Protein AF-A0A9D5UKG9-F1 (afdb_monomer_lite)

Secondary structure (DSSP, 8-state):
-----PPPPSEEEEEEEEEES---HHHHHHHHHHHHHHHHHHHHHTT---SEEEEEEETTEEEEEEEEEESBPPPEEEEEEEEEHHHHEETTEEEEE-HHHHHHHHHTTS-GGG-EEEEETTEEEEEEEEEEPPPBHHHHHHHHHHHHGGG---SSPEEPPGGGTT-SS--EESS-EEEEEEEETTEEP--EETTEE-BSEEE--TTTSTTTTTPEEEP-SGGGHHHHHHHHH-----HHHHHHHHHHHHHHHHHHHT-EEPTT--HHHHHHHHHT-SS-EEEEEE--GGGGGS-HHHHHIIIIIIH--EEEE-TTS-TTTSSS--EEEEEEEEES---S-HHHHHHHHHHHHHHHHHHHHHHHHHHHTS-SGGGGGGGGGSEEETTTEESGGGT-

Structure (mmCIF, N/CA/C/O backbone):
data_AF-A0A9D5UKG9-F1
#
_entry.id   AF-A0A9D5UKG9-F1
#
loop_
_atom_site.group_PDB
_atom_site.id
_atom_site.type_symbol
_atom_site.label_atom_id
_atom_site.label_alt_id
_atom_site.label_comp_id
_atom_site.label_asym_id
_atom_site.label_entity_id
_atom_site.label_seq_id
_atom_site.pdbx_PDB_ins_code
_atom_site.Cartn_x
_atom_site.Cartn_y
_atom_site.Cartn_z
_atom_site.occupancy
_atom_site.B_iso_or_equiv
_atom_site.auth_seq_id
_atom_site.auth_comp_id
_atom_site.auth_asym_id
_atom_site.auth_atom_id
_atom_site.pdbx_PDB_model_num
ATOM 1 N N . MET A 1 1 ? -42.536 1.864 11.008 1.00 36.00 1 MET A N 1
ATOM 2 C CA . MET A 1 1 ? -41.151 2.167 11.427 1.00 36.00 1 MET A CA 1
ATOM 3 C C . MET A 1 1 ? -40.701 1.074 12.385 1.00 36.00 1 MET A C 1
ATOM 5 O O . MET A 1 1 ? -40.864 1.219 13.589 1.00 36.00 1 MET A O 1
ATOM 9 N N . SER A 1 2 ? -40.223 -0.055 11.856 1.00 30.78 2 SER A N 1
ATOM 10 C CA . SER A 1 2 ? -39.598 -1.086 12.691 1.00 30.78 2 SER A CA 1
ATOM 11 C C . SER A 1 2 ? -38.181 -0.638 13.008 1.00 30.78 2 SER A C 1
ATOM 13 O O . SER A 1 2 ? -37.356 -0.525 12.106 1.00 30.78 2 SER A O 1
ATOM 15 N N . LYS A 1 3 ? -37.910 -0.354 14.283 1.00 36.06 3 LYS A N 1
ATOM 16 C CA . LYS A 1 3 ? -36.540 -0.297 14.787 1.00 36.06 3 LYS A CA 1
ATOM 17 C C . LYS A 1 3 ? -35.987 -1.719 14.705 1.00 36.06 3 LYS A C 1
ATOM 19 O O . LYS A 1 3 ? -36.448 -2.594 15.434 1.00 36.06 3 LYS A O 1
ATOM 24 N N . ASN A 1 4 ? -35.057 -1.950 13.782 1.00 35.31 4 ASN A N 1
ATOM 25 C CA . ASN A 1 4 ? -34.235 -3.155 13.756 1.00 35.31 4 ASN A CA 1
ATOM 26 C C . ASN A 1 4 ? -33.348 -3.134 15.008 1.00 35.31 4 ASN A C 1
ATOM 28 O O . ASN A 1 4 ? -32.263 -2.566 14.996 1.00 35.31 4 ASN A O 1
ATOM 32 N N . ASN A 1 5 ? -33.825 -3.729 16.100 1.00 36.41 5 ASN A N 1
ATOM 33 C CA . ASN A 1 5 ? -32.962 -4.154 17.196 1.00 36.41 5 ASN A CA 1
ATOM 34 C C . ASN A 1 5 ? -32.285 -5.457 16.755 1.00 36.41 5 ASN A C 1
ATOM 36 O O . ASN A 1 5 ? -32.709 -6.545 17.137 1.00 36.41 5 ASN A O 1
ATOM 40 N N . GLN A 1 6 ? -31.267 -5.346 15.900 1.00 37.19 6 GLN A N 1
ATOM 41 C CA . GLN A 1 6 ? -30.248 -6.385 15.826 1.00 37.19 6 GLN A CA 1
ATOM 42 C C . GLN A 1 6 ? -29.457 -6.300 17.129 1.00 37.19 6 GLN A C 1
ATOM 44 O O . GLN A 1 6 ? -28.949 -5.236 17.483 1.00 37.19 6 GLN A O 1
ATOM 49 N N . THR A 1 7 ? -29.412 -7.400 17.874 1.00 39.84 7 THR A N 1
ATOM 50 C CA . THR A 1 7 ? -28.452 -7.598 18.960 1.00 39.84 7 THR A CA 1
ATOM 51 C C . THR A 1 7 ? -27.072 -7.208 18.421 1.00 39.84 7 THR A C 1
ATOM 53 O O . THR A 1 7 ? -26.723 -7.707 17.347 1.00 39.84 7 THR A O 1
ATOM 56 N N . PRO A 1 8 ? -26.321 -6.292 19.064 1.00 54.12 8 PRO A N 1
ATOM 57 C CA . PRO A 1 8 ? -25.007 -5.917 18.564 1.00 54.12 8 PRO A CA 1
ATOM 58 C C . PRO A 1 8 ? -24.166 -7.186 18.457 1.00 54.12 8 PRO A C 1
ATOM 60 O O . PRO A 1 8 ? -24.077 -7.959 19.408 1.00 54.12 8 PRO A O 1
ATOM 63 N N . SER A 1 9 ? -23.643 -7.439 17.261 1.00 66.62 9 SER A N 1
ATOM 64 C CA . SER A 1 9 ? -22.707 -8.530 17.035 1.00 66.62 9 SER A CA 1
ATOM 65 C C . SER A 1 9 ? -21.499 -8.323 17.952 1.00 66.62 9 SER A C 1
ATOM 67 O O . SER A 1 9 ? -20.978 -7.210 18.054 1.00 66.62 9 SER A O 1
ATOM 69 N N . ASP A 1 10 ? -21.034 -9.389 18.609 1.00 89.69 10 ASP A N 1
ATOM 70 C CA . ASP A 1 10 ? -19.832 -9.342 19.456 1.00 89.69 10 ASP A CA 1
ATOM 71 C C . ASP A 1 10 ? -18.571 -8.991 18.645 1.00 89.69 10 ASP A C 1
ATOM 73 O O . ASP A 1 10 ? -17.534 -8.656 19.218 1.00 89.69 10 ASP A O 1
ATOM 77 N N . THR A 1 11 ? -18.660 -9.043 17.311 1.00 96.19 11 THR A N 1
ATOM 78 C CA . THR A 1 11 ? -17.603 -8.664 16.371 1.00 96.19 11 THR A CA 1
ATOM 79 C C . THR A 1 11 ? -18.111 -7.746 15.256 1.00 96.19 11 THR A C 1
ATOM 81 O O . THR A 1 11 ? -19.237 -7.935 14.799 1.00 96.19 11 THR A O 1
ATOM 84 N N . ALA A 1 12 ? -17.262 -6.855 14.749 1.00 97.44 12 ALA A N 1
ATOM 85 C CA . ALA A 1 12 ? -17.522 -5.972 13.609 1.00 97.44 12 ALA A CA 1
ATOM 86 C C . ALA A 1 12 ? -16.336 -5.963 12.630 1.00 97.44 12 ALA A C 1
ATOM 88 O O . ALA A 1 12 ? -15.202 -6.253 13.022 1.00 97.44 12 ALA A O 1
ATOM 89 N N . ASP A 1 13 ? -16.580 -5.611 11.371 1.00 98.25 13 ASP A N 1
ATOM 90 C CA . ASP A 1 13 ? -15.521 -5.340 10.399 1.00 98.25 13 ASP A CA 1
ATOM 91 C C . ASP A 1 13 ? -15.132 -3.860 10.459 1.00 98.25 13 ASP A C 1
ATOM 93 O O . ASP A 1 13 ? -15.986 -2.976 10.432 1.00 98.25 13 ASP A O 1
ATOM 97 N N . ILE A 1 14 ? -13.836 -3.568 10.550 1.00 98.50 14 ILE A N 1
ATOM 98 C CA . ILE A 1 14 ? -13.325 -2.198 10.668 1.00 98.50 14 ILE A CA 1
ATOM 99 C C . ILE A 1 14 ? -12.593 -1.833 9.399 1.00 98.50 14 ILE A C 1
ATOM 101 O O . ILE A 1 14 ? -11.709 -2.571 8.983 1.00 98.50 14 ILE A O 1
ATOM 105 N N . LEU A 1 15 ? -12.901 -0.677 8.831 1.00 98.81 15 LEU A N 1
ATOM 106 C CA . LEU A 1 15 ? -12.156 -0.106 7.718 1.00 98.81 15 LEU A CA 1
ATOM 107 C C . LEU A 1 15 ? -11.527 1.200 8.175 1.00 98.81 15 LEU A C 1
ATOM 109 O O . LEU A 1 15 ? -12.245 2.079 8.640 1.00 98.81 15 LEU A O 1
ATOM 113 N N . ILE A 1 16 ? -10.216 1.336 7.995 1.00 98.69 16 ILE A N 1
ATOM 114 C CA . ILE A 1 16 ? -9.487 2.594 8.161 1.00 98.69 16 ILE A CA 1
ATOM 115 C C . ILE A 1 16 ? -8.741 2.878 6.862 1.00 98.69 16 ILE A C 1
ATOM 117 O O . ILE A 1 16 ? -7.973 2.035 6.413 1.00 98.69 16 ILE A O 1
ATOM 121 N N . GLU A 1 17 ? -8.918 4.061 6.283 1.00 98.56 17 GLU A N 1
ATOM 122 C CA . GLU A 1 17 ? -8.144 4.551 5.142 1.00 98.56 17 GLU A CA 1
ATOM 123 C C . GLU A 1 17 ? -7.605 5.956 5.428 1.00 98.56 17 GLU A C 1
ATOM 125 O O . GLU A 1 17 ? -8.322 6.853 5.882 1.00 98.56 17 GLU A O 1
ATOM 130 N N . ILE A 1 18 ? -6.328 6.138 5.100 1.00 97.62 18 ILE A N 1
ATOM 131 C CA . ILE A 1 18 ? -5.623 7.414 5.088 1.00 97.62 18 ILE A CA 1
ATOM 132 C C . ILE A 1 18 ? -5.340 7.750 3.629 1.00 97.62 18 ILE A C 1
ATOM 134 O O . ILE A 1 18 ? -4.447 7.174 3.002 1.00 97.62 18 ILE A O 1
ATOM 138 N N . GLY A 1 19 ? -6.113 8.682 3.087 1.00 95.88 19 GLY A N 1
ATOM 139 C CA . GLY A 1 19 ? -5.913 9.198 1.745 1.00 95.88 19 GLY A CA 1
ATOM 140 C C . GLY A 1 19 ? -4.941 10.358 1.718 1.00 95.88 19 GLY A C 1
ATOM 141 O O . GLY A 1 19 ? -5.054 11.281 2.523 1.00 95.88 19 GLY A O 1
ATOM 142 N N . CYS A 1 20 ? -3.996 10.351 0.789 1.00 93.38 20 CYS A N 1
ATOM 143 C CA . CYS A 1 20 ? -2.935 11.347 0.725 1.00 93.38 20 CYS A CA 1
ATOM 144 C C . CYS A 1 20 ? -2.478 11.629 -0.712 1.00 93.38 20 CYS A C 1
ATOM 146 O O . CYS A 1 20 ? -2.950 11.033 -1.679 1.00 93.38 20 CYS A O 1
ATOM 148 N N . GLU A 1 21 ? -1.582 12.600 -0.858 1.00 91.31 21 GLU A N 1
ATOM 149 C CA . GLU A 1 21 ? -0.823 12.779 -2.097 1.00 91.31 21 GLU A CA 1
ATOM 150 C C . GLU A 1 21 ? 0.185 11.643 -2.319 1.00 91.31 21 GLU A C 1
ATOM 152 O O . GLU A 1 21 ? 0.520 10.915 -1.390 1.00 91.31 21 GLU A O 1
ATOM 157 N N . GLU A 1 22 ? 0.704 11.549 -3.547 1.00 89.56 22 GLU A N 1
ATOM 158 C CA . GLU A 1 22 ? 1.583 10.474 -4.033 1.00 89.56 22 GLU A CA 1
ATOM 159 C C . GLU A 1 22 ? 2.715 10.104 -3.048 1.00 89.56 22 GLU A C 1
ATOM 161 O O . GLU A 1 22 ? 3.701 10.836 -2.866 1.00 89.56 22 GLU A O 1
ATOM 166 N N . LEU A 1 23 ? 2.574 8.940 -2.422 1.00 91.81 23 LEU A N 1
ATOM 167 C CA . LEU A 1 23 ? 3.537 8.284 -1.556 1.00 91.81 23 LEU A CA 1
ATOM 168 C C . LEU A 1 23 ? 4.756 7.827 -2.371 1.00 91.81 23 LEU A C 1
ATOM 170 O O . LEU A 1 23 ? 4.622 7.410 -3.524 1.00 91.81 23 LEU A O 1
ATOM 174 N N . PRO A 1 24 ? 5.968 7.887 -1.798 1.00 89.12 24 PRO A N 1
ATOM 175 C CA . PRO A 1 24 ? 7.146 7.317 -2.440 1.00 89.12 24 PRO A CA 1
ATOM 176 C C . PRO A 1 24 ? 7.003 5.797 -2.607 1.00 89.12 24 PRO A C 1
ATOM 178 O O . PRO A 1 24 ? 6.766 5.086 -1.633 1.00 89.12 24 PRO A O 1
ATOM 181 N N . ALA A 1 25 ? 7.216 5.288 -3.824 1.00 89.00 25 ALA A N 1
ATOM 182 C CA . ALA A 1 25 ? 7.087 3.859 -4.133 1.00 89.00 25 ALA A CA 1
ATOM 183 C C . ALA A 1 25 ? 7.949 2.964 -3.229 1.00 89.00 25 ALA A C 1
ATOM 185 O O . ALA A 1 25 ? 7.473 1.958 -2.714 1.00 89.00 25 ALA A O 1
ATOM 186 N N . ALA A 1 26 ? 9.193 3.388 -2.979 1.00 86.00 26 ALA A N 1
ATOM 187 C CA . ALA A 1 26 ? 10.151 2.672 -2.136 1.00 86.00 26 ALA A CA 1
ATOM 188 C C . ALA A 1 26 ? 9.707 2.536 -0.669 1.00 86.00 26 ALA A C 1
ATOM 190 O O . ALA A 1 26 ? 10.221 1.690 0.053 1.00 86.00 26 ALA A O 1
ATOM 191 N N . GLU A 1 27 ? 8.780 3.379 -0.218 1.00 88.12 27 GLU A N 1
ATOM 192 C CA . GLU A 1 27 ? 8.331 3.433 1.173 1.00 88.12 27 GLU A CA 1
ATOM 193 C C . GLU A 1 27 ? 6.952 2.789 1.364 1.00 88.12 27 GLU A C 1
ATOM 195 O O . GLU A 1 27 ? 6.595 2.429 2.482 1.00 88.12 27 GLU A O 1
ATOM 200 N N . LEU A 1 28 ? 6.178 2.608 0.286 1.00 93.50 28 LEU A N 1
ATOM 201 C CA . LEU A 1 28 ? 4.772 2.201 0.349 1.00 93.50 28 LEU A CA 1
ATOM 202 C C . LEU A 1 28 ? 4.565 0.863 1.075 1.00 93.50 28 LEU A C 1
ATOM 204 O O . LEU A 1 28 ? 3.678 0.762 1.921 1.00 93.50 28 LEU A O 1
ATOM 208 N N . TYR A 1 29 ? 5.386 -0.142 0.755 1.00 93.69 29 TYR A N 1
ATOM 209 C CA . TYR A 1 29 ? 5.316 -1.475 1.364 1.00 93.69 29 TYR A CA 1
ATOM 210 C C . TYR A 1 29 ? 5.624 -1.429 2.859 1.00 93.69 29 TYR A C 1
ATOM 212 O O . TYR A 1 29 ? 4.845 -1.928 3.666 1.00 93.69 29 TYR A O 1
ATOM 220 N N . GLN A 1 30 ? 6.712 -0.750 3.226 1.00 93.88 30 GLN A N 1
ATOM 221 C CA . GLN A 1 30 ? 7.091 -0.581 4.624 1.00 93.88 30 GLN A CA 1
ATOM 222 C C . GLN A 1 30 ? 5.989 0.142 5.409 1.00 93.88 30 GLN A C 1
ATOM 224 O O . GLN A 1 30 ? 5.614 -0.300 6.488 1.00 93.88 30 GLN A O 1
ATOM 229 N N . LEU A 1 31 ? 5.409 1.206 4.844 1.00 94.56 31 LEU A N 1
ATOM 230 C CA . LEU A 1 31 ? 4.354 1.980 5.498 1.00 94.56 31 LEU A CA 1
ATOM 231 C C . LEU A 1 31 ? 3.088 1.161 5.769 1.00 94.56 31 LEU A C 1
ATOM 233 O O . LEU A 1 31 ? 2.518 1.278 6.855 1.00 94.56 31 LEU A O 1
ATOM 237 N N . ILE A 1 32 ? 2.623 0.356 4.806 1.00 96.81 32 ILE A N 1
ATOM 238 C CA . ILE A 1 32 ? 1.421 -0.461 5.018 1.00 96.81 32 ILE A CA 1
ATOM 239 C C . ILE A 1 32 ? 1.684 -1.630 5.975 1.00 96.81 32 ILE A C 1
ATOM 241 O O . ILE A 1 32 ? 0.808 -1.967 6.774 1.00 96.81 32 ILE A O 1
ATOM 245 N N . ASP A 1 33 ? 2.884 -2.211 5.938 1.00 96.50 33 ASP A N 1
ATOM 246 C CA . ASP A 1 33 ? 3.283 -3.290 6.841 1.00 96.50 33 ASP A CA 1
ATOM 247 C C . ASP A 1 33 ? 3.446 -2.792 8.279 1.00 96.50 33 ASP A C 1
ATOM 249 O O . ASP A 1 33 ? 2.927 -3.424 9.203 1.00 96.50 33 ASP A O 1
ATOM 253 N N . ASP A 1 34 ? 4.068 -1.629 8.475 1.00 96.19 34 ASP A N 1
ATOM 254 C CA . ASP A 1 34 ? 4.180 -0.978 9.783 1.00 96.19 34 ASP A CA 1
ATOM 255 C C . ASP A 1 34 ? 2.807 -0.587 10.326 1.00 96.19 34 ASP A C 1
ATOM 257 O O . ASP A 1 34 ? 2.522 -0.794 11.508 1.00 96.19 34 ASP A O 1
ATOM 261 N N . PHE A 1 35 ? 1.925 -0.062 9.468 1.00 97.31 35 PHE A N 1
ATOM 262 C CA . PHE A 1 35 ? 0.575 0.301 9.881 1.00 97.31 35 PHE A CA 1
ATOM 263 C C . PHE A 1 35 ? -0.214 -0.921 10.358 1.00 97.31 35 PHE A C 1
ATOM 265 O O . PHE A 1 35 ? -0.800 -0.885 11.443 1.00 97.31 35 PHE A O 1
ATOM 272 N N . ALA A 1 36 ? -0.188 -2.012 9.590 1.00 98.25 36 ALA A N 1
ATOM 273 C CA . ALA A 1 36 ? -0.853 -3.255 9.960 1.00 98.25 36 ALA A CA 1
ATOM 274 C C . ALA A 1 36 ? -0.277 -3.850 11.252 1.00 98.25 36 ALA A C 1
ATOM 276 O O . ALA A 1 36 ? -1.035 -4.137 12.176 1.00 98.25 36 ALA A O 1
ATOM 277 N N . SER A 1 37 ? 1.052 -3.962 11.342 1.00 98.00 37 SER A N 1
ATOM 278 C CA . SER A 1 37 ? 1.743 -4.573 12.486 1.00 98.00 37 SER A CA 1
ATOM 279 C C . SER A 1 37 ? 1.517 -3.791 13.778 1.00 98.00 37 SER A C 1
ATOM 281 O O . SER A 1 37 ? 1.328 -4.367 14.848 1.00 98.00 37 SER A O 1
ATOM 283 N N . GLN A 1 38 ? 1.511 -2.459 13.703 1.00 97.69 38 GLN A N 1
ATOM 284 C CA . GLN A 1 38 ? 1.298 -1.630 14.881 1.00 97.69 38 GLN A CA 1
ATOM 285 C C . GLN A 1 38 ? -0.171 -1.643 15.336 1.00 97.69 38 GLN A C 1
ATOM 287 O O . GLN A 1 38 ? -0.422 -1.629 16.543 1.00 97.69 38 GLN A O 1
ATOM 292 N N . ILE A 1 39 ? -1.133 -1.697 14.404 1.00 98.00 39 ILE A N 1
ATOM 293 C CA . ILE A 1 39 ? -2.553 -1.886 14.739 1.00 98.00 39 ILE A CA 1
ATOM 294 C C . ILE A 1 39 ? -2.770 -3.252 15.385 1.00 98.00 39 ILE A C 1
ATOM 296 O O . ILE A 1 39 ? -3.410 -3.327 16.429 1.00 98.00 39 ILE A O 1
ATOM 300 N N . GLU A 1 40 ? -2.205 -4.310 14.808 1.00 98.38 40 GLU A N 1
ATOM 301 C CA . GLU A 1 40 ? -2.239 -5.660 15.371 1.00 98.38 40 GLU A CA 1
ATOM 302 C C . GLU A 1 40 ? -1.716 -5.676 16.811 1.00 98.38 40 GLU A C 1
ATOM 304 O O . GLU A 1 40 ? -2.439 -6.078 17.724 1.00 98.38 40 GLU A O 1
ATOM 309 N N . ALA A 1 41 ? -0.523 -5.123 17.045 1.00 98.12 41 ALA A N 1
ATOM 310 C CA . ALA A 1 41 ? 0.076 -5.055 18.375 1.00 98.12 41 ALA A CA 1
ATOM 311 C C . ALA A 1 41 ? -0.789 -4.282 19.392 1.00 98.12 41 ALA A C 1
ATOM 313 O O . ALA A 1 41 ? -0.904 -4.685 20.554 1.00 98.12 41 ALA A O 1
ATOM 314 N N . ASP A 1 42 ? -1.418 -3.175 18.981 1.00 97.44 42 ASP A N 1
ATOM 315 C CA . ASP A 1 42 ? -2.298 -2.393 19.854 1.00 97.44 42 ASP A CA 1
ATOM 316 C C . ASP A 1 42 ? -3.609 -3.140 20.170 1.00 97.44 42 ASP A C 1
ATOM 318 O O . ASP A 1 42 ? -4.069 -3.112 21.319 1.00 97.44 42 ASP A O 1
ATOM 322 N N . LEU A 1 43 ? -4.183 -3.861 19.199 1.00 97.38 43 LEU A N 1
ATOM 323 C CA . LEU A 1 43 ? -5.362 -4.713 19.397 1.00 97.38 43 LEU A CA 1
ATOM 324 C C . LEU A 1 43 ? -5.060 -5.897 20.330 1.00 97.38 43 LEU A C 1
ATOM 326 O O . LEU A 1 43 ? -5.833 -6.165 21.257 1.00 97.38 43 LEU A O 1
ATOM 330 N N . GLU A 1 44 ? -3.912 -6.554 20.159 1.00 96.75 44 GLU A N 1
ATOM 331 C CA . GLU A 1 44 ? -3.446 -7.634 21.036 1.00 96.75 44 GLU A CA 1
ATOM 332 C C . GLU A 1 44 ? -3.197 -7.143 22.464 1.00 96.75 44 GLU A C 1
ATOM 334 O O . GLU A 1 44 ? -3.643 -7.761 23.437 1.00 96.75 44 GLU A O 1
ATOM 339 N N . LYS A 1 45 ? -2.551 -5.982 22.618 1.00 95.38 45 LYS A N 1
ATOM 340 C CA . LYS A 1 45 ? -2.348 -5.334 23.921 1.00 95.38 45 LYS A CA 1
ATOM 341 C C . LYS A 1 45 ? -3.677 -4.982 24.590 1.00 95.38 45 LYS A C 1
ATOM 343 O O . LYS A 1 45 ? -3.816 -5.096 25.814 1.00 95.38 45 LYS A O 1
ATOM 348 N N . ALA A 1 46 ? -4.672 -4.590 23.797 1.00 93.88 46 ALA A N 1
ATOM 349 C CA . ALA A 1 46 ? -6.039 -4.391 24.259 1.00 93.88 46 ALA A CA 1
ATOM 350 C C . ALA A 1 46 ? -6.774 -5.713 24.563 1.00 93.88 46 ALA A C 1
ATOM 352 O O . ALA A 1 46 ? -7.850 -5.669 25.158 1.00 93.88 46 ALA A O 1
ATOM 353 N N . GLN A 1 47 ? -6.186 -6.875 24.264 1.00 94.31 47 GLN A N 1
ATOM 354 C CA . GLN A 1 47 ? -6.795 -8.204 24.395 1.00 94.31 47 GLN A CA 1
ATOM 355 C C . GLN A 1 47 ? -8.107 -8.326 23.605 1.00 94.31 47 GLN A C 1
ATOM 357 O O . GLN A 1 47 ? -9.075 -8.931 24.075 1.00 94.31 47 GLN A O 1
ATOM 362 N N . LEU A 1 48 ? -8.149 -7.714 22.423 1.00 95.62 48 LEU A N 1
ATOM 363 C CA . LEU A 1 48 ? -9.238 -7.872 21.468 1.00 95.62 48 LEU A CA 1
ATOM 364 C C . LEU A 1 48 ? -8.877 -8.967 20.467 1.00 95.62 48 LEU A C 1
ATOM 366 O O . LEU A 1 48 ? -7.740 -9.058 20.017 1.00 95.62 48 LEU A O 1
ATOM 370 N N . THR A 1 49 ? -9.855 -9.800 20.123 1.00 96.50 49 THR A N 1
ATOM 371 C CA . THR A 1 49 ? -9.686 -10.848 19.111 1.00 96.50 49 THR A CA 1
ATOM 372 C C . THR A 1 49 ? -10.194 -10.362 17.757 1.00 96.50 49 THR A C 1
ATOM 374 O O . THR A 1 49 ? -11.166 -9.613 17.692 1.00 96.50 49 THR A O 1
ATOM 377 N N . PHE A 1 50 ? -9.539 -10.774 16.675 1.00 97.69 50 PHE A N 1
ATOM 378 C CA . PHE A 1 50 ? -9.944 -10.501 15.295 1.00 97.69 50 PHE A CA 1
ATOM 379 C C . PHE A 1 50 ? -9.566 -11.693 14.409 1.00 97.69 50 PHE A C 1
ATOM 381 O O . PHE A 1 50 ? -8.812 -12.571 14.830 1.00 97.69 50 PHE A O 1
ATOM 388 N N . LYS A 1 51 ? -10.124 -11.767 13.197 1.00 97.88 51 LYS A N 1
ATOM 389 C CA . LYS A 1 51 ? -9.864 -12.875 12.266 1.00 97.88 51 LYS A CA 1
ATOM 390 C C . LYS A 1 51 ? -8.612 -12.643 11.425 1.00 97.88 51 LYS A C 1
ATOM 392 O O . LYS A 1 51 ? -7.792 -13.542 11.297 1.00 97.88 51 LYS A O 1
ATOM 397 N N . GLU A 1 52 ? -8.526 -11.481 10.789 1.00 97.19 52 GLU A N 1
ATOM 398 C CA . GLU A 1 52 ? -7.447 -11.119 9.867 1.00 97.19 52 GLU A CA 1
ATOM 399 C C . GLU A 1 52 ? -7.416 -9.602 9.659 1.00 97.19 52 GLU A C 1
ATOM 401 O O . GLU A 1 52 ? -8.418 -8.918 9.889 1.00 97.19 52 GLU A O 1
ATOM 406 N N . ILE A 1 53 ? -6.272 -9.096 9.196 1.00 98.44 53 ILE A N 1
ATOM 407 C CA . ILE A 1 53 ? -6.092 -7.710 8.763 1.00 98.44 53 ILE A CA 1
ATOM 408 C C . ILE A 1 53 ? -5.723 -7.733 7.281 1.00 98.44 53 ILE A C 1
ATOM 410 O O . ILE A 1 53 ? -4.638 -8.174 6.902 1.00 98.44 53 ILE A O 1
ATOM 414 N N . ASN A 1 54 ? -6.633 -7.264 6.431 1.00 98.38 54 ASN A N 1
ATOM 415 C CA . ASN A 1 54 ? -6.366 -7.094 5.010 1.00 98.38 54 ASN A CA 1
ATOM 416 C C . ASN A 1 54 ? -5.689 -5.739 4.781 1.00 98.38 54 ASN A C 1
ATOM 418 O O . ASN A 1 54 ? -6.169 -4.708 5.256 1.00 98.38 54 ASN A O 1
ATOM 422 N N . LYS A 1 55 ? -4.573 -5.762 4.051 1.00 98.19 55 LYS A N 1
ATOM 423 C CA . LYS A 1 55 ? -3.739 -4.598 3.751 1.00 98.19 55 LYS A CA 1
ATOM 424 C C . LYS A 1 55 ? -4.030 -4.097 2.347 1.00 98.19 55 LYS A C 1
ATOM 426 O O . LYS A 1 55 ? -3.974 -4.866 1.392 1.00 98.19 55 LYS A O 1
ATOM 431 N N . PHE A 1 56 ? -4.252 -2.800 2.222 1.00 98.38 56 PHE A N 1
ATOM 432 C CA . PHE A 1 56 ? -4.424 -2.131 0.945 1.00 98.38 56 PHE A CA 1
ATOM 433 C C . PHE A 1 56 ? -3.529 -0.902 0.915 1.00 98.38 56 PHE A C 1
ATOM 435 O O . PHE A 1 56 ? -3.500 -0.113 1.857 1.00 98.38 56 PHE A O 1
ATOM 442 N N . ALA A 1 57 ? -2.792 -0.716 -0.168 1.00 97.50 57 ALA A N 1
ATOM 443 C CA . ALA A 1 57 ? -1.958 0.463 -0.325 1.00 97.50 57 ALA A CA 1
ATOM 444 C C . ALA A 1 57 ? -1.907 0.834 -1.789 1.00 97.50 57 ALA A C 1
ATOM 446 O O . ALA A 1 57 ? -1.818 -0.036 -2.635 1.00 97.50 57 ALA A O 1
ATOM 447 N N . THR A 1 58 ? -1.921 2.112 -2.109 1.00 96.88 58 THR A N 1
ATOM 448 C CA . THR A 1 58 ? -1.712 2.607 -3.473 1.00 96.88 58 THR A CA 1
ATOM 449 C C . THR A 1 58 ? -0.863 3.872 -3.388 1.00 96.88 58 THR A C 1
ATOM 451 O O . THR A 1 58 ? -0.687 4.372 -2.273 1.00 96.88 58 THR A O 1
ATOM 454 N N . PRO A 1 59 ? -0.397 4.463 -4.505 1.00 95.31 59 PRO A N 1
ATOM 455 C CA . PRO A 1 59 ? 0.313 5.736 -4.440 1.00 95.31 59 PRO A CA 1
ATOM 456 C C . PRO A 1 59 ? -0.394 6.804 -3.596 1.00 95.31 59 PRO A C 1
ATOM 458 O O . PRO A 1 59 ? 0.265 7.651 -3.018 1.00 95.31 59 PRO A O 1
ATOM 461 N N . ARG A 1 60 ? -1.726 6.778 -3.476 1.00 94.81 60 ARG A N 1
ATOM 462 C CA . ARG A 1 60 ? -2.492 7.825 -2.781 1.00 94.81 60 ARG A CA 1
ATOM 463 C C . ARG A 1 60 ? -3.229 7.361 -1.530 1.00 94.81 60 ARG A C 1
ATOM 465 O O . ARG A 1 60 ? -4.042 8.119 -1.002 1.00 94.81 60 ARG A O 1
ATOM 472 N N . ARG A 1 61 ? -3.011 6.130 -1.053 1.00 95.69 61 ARG A N 1
ATOM 473 C CA . ARG A 1 61 ? -3.720 5.638 0.141 1.00 95.69 61 ARG A CA 1
ATOM 474 C C . ARG A 1 61 ? -2.984 4.531 0.878 1.00 95.69 61 ARG A C 1
ATOM 476 O O . ARG A 1 61 ? -2.347 3.690 0.249 1.00 95.69 61 ARG A O 1
ATOM 483 N N . LEU A 1 62 ? -3.183 4.494 2.189 1.00 97.94 62 LEU A N 1
ATOM 484 C CA . LEU A 1 62 ? -2.940 3.335 3.045 1.00 97.94 62 LEU A CA 1
ATOM 485 C C . LEU A 1 62 ? -4.269 2.962 3.693 1.00 97.94 62 LEU A C 1
ATOM 487 O O . LEU A 1 62 ? -4.929 3.838 4.251 1.00 97.94 62 LEU A O 1
ATOM 491 N N . ALA A 1 63 ? -4.672 1.698 3.627 1.00 98.56 63 ALA A N 1
ATOM 492 C CA . ALA A 1 63 ? -5.915 1.250 4.228 1.00 98.56 63 ALA A CA 1
ATOM 493 C C . ALA A 1 63 ? -5.818 -0.160 4.808 1.00 98.56 63 ALA A C 1
ATOM 495 O O . ALA A 1 63 ? -5.148 -1.038 4.265 1.00 98.56 63 ALA A O 1
ATOM 496 N N . LEU A 1 64 ? -6.528 -0.371 5.910 1.00 98.75 64 LEU A N 1
ATOM 497 C CA . LEU A 1 64 ? -6.655 -1.653 6.584 1.00 98.75 64 LEU A CA 1
ATOM 498 C C . LEU A 1 64 ? -8.130 -2.011 6.707 1.00 98.75 64 LEU A C 1
ATOM 500 O O . LEU A 1 64 ? -8.939 -1.170 7.102 1.00 98.75 64 LEU A O 1
ATOM 504 N N . VAL A 1 65 ? -8.456 -3.273 6.428 1.00 98.69 65 VAL A N 1
ATOM 505 C CA . VAL A 1 65 ? -9.734 -3.869 6.823 1.00 98.69 65 VAL A CA 1
ATOM 506 C C . VAL A 1 65 ? -9.471 -4.946 7.867 1.00 98.69 65 VAL A C 1
ATOM 508 O O . VAL A 1 65 ? -8.896 -5.986 7.555 1.00 98.69 65 VAL A O 1
ATOM 511 N N . VAL A 1 66 ? -9.885 -4.702 9.108 1.00 98.50 66 VAL A N 1
ATOM 512 C CA . VAL A 1 66 ? -9.803 -5.675 10.204 1.00 98.50 66 VAL A CA 1
ATOM 513 C C . VAL A 1 66 ? -11.107 -6.456 10.245 1.00 98.50 66 VAL A C 1
ATOM 515 O O . VAL A 1 66 ? -12.167 -5.888 10.504 1.00 98.50 66 VAL A O 1
ATOM 518 N N . ARG A 1 67 ? -11.046 -7.761 9.988 1.00 98.06 67 ARG A N 1
ATOM 519 C CA . ARG A 1 67 ? -12.234 -8.616 9.909 1.00 98.06 67 ARG A CA 1
ATOM 520 C C . ARG A 1 67 ? -12.592 -9.215 11.259 1.00 98.06 67 ARG A C 1
ATOM 522 O O . ARG A 1 67 ? -11.729 -9.767 11.945 1.00 98.06 67 ARG A O 1
ATOM 529 N N . LYS A 1 68 ? -13.886 -9.208 11.581 1.00 97.44 68 LYS A N 1
ATOM 530 C CA . LYS A 1 68 ? -14.475 -9.795 12.792 1.00 97.44 68 LYS A CA 1
ATOM 531 C C . LYS A 1 68 ? -13.747 -9.371 14.071 1.00 97.44 68 LYS A C 1
ATOM 533 O O . LYS A 1 68 ? -13.451 -10.211 14.918 1.00 97.44 68 LYS A O 1
ATOM 538 N N . LEU A 1 69 ? -13.451 -8.080 14.205 1.00 98.00 69 LEU A N 1
ATOM 539 C CA . LEU A 1 69 ? -12.867 -7.518 15.415 1.00 98.00 69 LEU A CA 1
ATOM 540 C C . LEU A 1 69 ? -13.896 -7.511 16.542 1.00 98.00 69 LEU A C 1
ATOM 542 O O . LEU A 1 69 ? -14.979 -6.952 16.390 1.00 98.00 69 LEU A O 1
ATOM 546 N N . GLN A 1 70 ? -13.535 -8.067 17.692 1.00 96.81 70 GLN A N 1
ATOM 547 C CA . GLN A 1 70 ? -14.325 -7.996 18.914 1.00 96.81 70 GLN A CA 1
ATOM 548 C C . GLN A 1 70 ? -14.664 -6.539 19.277 1.00 96.81 70 GLN A C 1
ATOM 550 O O . GLN A 1 70 ? -13.771 -5.704 19.405 1.00 96.81 70 GLN A O 1
ATOM 555 N N . THR A 1 71 ? -15.947 -6.226 19.472 1.00 95.25 71 THR A N 1
ATOM 556 C CA . THR A 1 71 ? -16.430 -4.834 19.588 1.00 95.25 71 THR A CA 1
ATOM 557 C C . THR A 1 71 ? -16.181 -4.195 20.952 1.00 95.25 71 THR A C 1
ATOM 559 O O . THR A 1 71 ? -16.199 -2.972 21.079 1.00 95.25 71 THR A O 1
ATOM 562 N N . SER A 1 72 ? -15.923 -4.985 21.993 1.00 93.69 72 SER A N 1
ATOM 563 C CA . SER A 1 72 ? -15.615 -4.474 23.333 1.00 93.69 72 SER A CA 1
ATOM 564 C C . SER A 1 72 ? -14.607 -5.354 24.045 1.00 93.69 72 SER A C 1
ATOM 566 O O . SER A 1 72 ? -14.615 -6.575 23.891 1.00 93.69 72 SER A O 1
ATOM 568 N N . GLN A 1 73 ? -13.755 -4.751 24.867 1.00 92.31 73 GLN A N 1
ATOM 569 C CA . GLN A 1 73 ? -12.917 -5.513 25.786 1.00 92.31 73 GLN A CA 1
ATOM 570 C C . GLN A 1 73 ? -13.784 -6.248 26.810 1.00 92.31 73 GLN A C 1
ATOM 572 O O . GLN A 1 73 ? -14.872 -5.798 27.163 1.00 92.31 73 GLN A O 1
ATOM 577 N N . LYS A 1 74 ? -13.274 -7.369 27.320 1.00 87.75 74 LYS A N 1
ATOM 578 C CA . LYS A 1 74 ? -13.876 -8.022 28.484 1.00 87.75 74 LYS A CA 1
ATOM 579 C C . LYS A 1 74 ? -13.606 -7.191 29.732 1.00 87.75 74 LYS A C 1
ATOM 581 O O . LYS A 1 74 ? -12.506 -6.652 29.882 1.00 87.75 74 LYS A O 1
ATOM 586 N N . ASP A 1 75 ? -14.576 -7.166 30.634 1.00 89.06 75 ASP A N 1
ATOM 587 C CA . ASP A 1 75 ? -14.384 -6.622 31.972 1.00 89.06 75 ASP A CA 1
ATOM 588 C C . ASP A 1 75 ? -13.254 -7.370 32.681 1.00 89.06 75 ASP A C 1
ATOM 590 O O . ASP A 1 75 ? -13.065 -8.580 32.505 1.00 89.06 75 ASP A O 1
ATOM 594 N N . ARG A 1 76 ? -12.475 -6.640 33.476 1.00 85.00 76 ARG A N 1
ATOM 595 C CA . ARG A 1 76 ? -11.360 -7.208 34.236 1.00 85.00 76 ARG A CA 1
ATOM 596 C C . ARG A 1 76 ? -11.570 -6.953 35.713 1.00 85.00 76 ARG A C 1
ATOM 598 O O . ARG A 1 76 ? -11.801 -5.821 36.122 1.00 85.00 76 ARG A O 1
ATOM 605 N N . GLU A 1 77 ? -11.439 -7.996 36.519 1.00 85.69 77 GLU A N 1
ATOM 606 C CA . GLU A 1 77 ? -11.321 -7.835 37.964 1.00 85.69 77 GLU A CA 1
ATOM 607 C C . GLU A 1 77 ? -9.871 -7.515 38.316 1.00 85.69 77 GLU A C 1
ATOM 609 O O . GLU A 1 77 ? -8.950 -8.234 37.921 1.00 85.69 77 GLU A O 1
ATOM 614 N N . ILE A 1 78 ? -9.668 -6.436 39.067 1.00 87.25 78 ILE A N 1
ATOM 615 C CA . ILE A 1 78 ? -8.382 -6.121 39.679 1.00 87.25 78 ILE A CA 1
ATOM 616 C C . ILE A 1 78 ? -8.523 -6.072 41.197 1.00 87.25 78 ILE A C 1
ATOM 618 O O . ILE A 1 78 ? -9.505 -5.557 41.734 1.00 87.25 78 ILE A O 1
ATOM 622 N N . ASP A 1 79 ? -7.507 -6.566 41.894 1.00 88.44 79 ASP A N 1
ATOM 623 C CA . ASP A 1 79 ? -7.383 -6.386 43.335 1.00 88.44 79 ASP A CA 1
ATOM 624 C C . ASP A 1 79 ? -6.727 -5.034 43.608 1.00 88.44 79 ASP A C 1
ATOM 626 O O . ASP A 1 79 ? -5.523 -4.835 43.414 1.00 88.44 79 ASP A O 1
ATOM 630 N N . ARG A 1 80 ? -7.528 -4.066 44.051 1.00 89.75 80 ARG A N 1
ATOM 631 C CA . ARG A 1 80 ? -7.018 -2.763 44.459 1.00 89.75 80 ARG A CA 1
ATOM 632 C C . ARG A 1 80 ? -6.646 -2.830 45.932 1.00 89.75 80 ARG A C 1
ATOM 634 O O . ARG A 1 80 ? -7.484 -3.108 46.785 1.00 89.75 80 ARG A O 1
ATOM 641 N N . ARG A 1 81 ? -5.384 -2.538 46.239 1.00 90.75 81 ARG A N 1
ATOM 642 C CA . ARG A 1 81 ? -4.883 -2.491 47.614 1.00 90.75 81 ARG A CA 1
ATOM 643 C C . ARG A 1 81 ? -5.197 -1.144 48.265 1.00 90.75 81 ARG A C 1
ATOM 645 O O . ARG A 1 81 ? -4.913 -0.089 47.701 1.00 90.75 81 ARG A O 1
ATOM 652 N N . GLY A 1 82 ? -5.761 -1.211 49.461 1.00 88.25 82 GLY A N 1
ATOM 653 C CA . GLY A 1 82 ? -6.132 -0.085 50.304 1.00 88.25 82 GLY A CA 1
ATOM 654 C C . GLY A 1 82 ? -5.152 0.160 51.458 1.00 88.25 82 GLY A C 1
ATOM 655 O O . GLY A 1 82 ? -4.008 -0.306 51.421 1.00 88.25 82 GLY A O 1
ATOM 656 N N . PRO A 1 83 ? -5.574 0.917 52.489 1.00 88.69 83 PRO A N 1
ATOM 657 C CA . PRO A 1 83 ? -4.754 1.204 53.666 1.00 88.69 83 PRO A CA 1
ATOM 658 C C . PRO A 1 83 ? -4.443 -0.063 54.481 1.00 88.69 83 PRO A C 1
ATOM 660 O O . PRO A 1 83 ? -5.086 -1.103 54.324 1.00 88.69 83 PRO A O 1
ATOM 663 N N . SER A 1 84 ? -3.440 0.012 55.364 1.00 90.00 84 SER A N 1
ATOM 664 C CA . SER A 1 84 ? -3.149 -1.087 56.292 1.00 90.00 84 SER A CA 1
ATOM 665 C C . SER A 1 84 ? -4.336 -1.321 57.228 1.00 90.00 84 SER A C 1
ATOM 667 O O . SER A 1 84 ? -5.038 -0.373 57.580 1.00 90.00 84 SER A O 1
ATOM 669 N N . VAL A 1 85 ? -4.541 -2.558 57.686 1.00 85.50 85 VAL A N 1
ATOM 670 C CA . VAL A 1 85 ? -5.647 -2.888 58.608 1.00 85.50 85 VAL A CA 1
ATOM 671 C C . VAL A 1 85 ? -5.584 -2.026 59.877 1.00 85.50 85 VAL A C 1
ATOM 673 O O . VAL A 1 85 ? -6.612 -1.552 60.349 1.00 85.50 85 VAL A O 1
ATOM 676 N N . LYS A 1 86 ? -4.373 -1.719 60.364 1.00 84.69 86 LYS A N 1
ATOM 677 C CA . LYS A 1 86 ? -4.150 -0.809 61.502 1.00 84.69 86 LYS A CA 1
ATOM 678 C C . LYS A 1 86 ? -4.615 0.628 61.249 1.00 84.69 86 LYS A C 1
ATOM 680 O O . LYS A 1 86 ? -5.043 1.293 62.177 1.00 84.69 86 LYS A O 1
ATOM 685 N N . ALA A 1 87 ? -4.499 1.121 60.017 1.00 84.00 87 ALA A N 1
ATOM 686 C CA . ALA A 1 87 ? -4.958 2.460 59.647 1.00 84.00 87 ALA A CA 1
ATOM 687 C C . ALA A 1 87 ? -6.446 2.484 59.252 1.00 84.00 87 ALA A C 1
ATOM 689 O O . ALA A 1 87 ? -7.049 3.554 59.151 1.00 84.00 87 ALA A O 1
ATOM 690 N N . ALA A 1 88 ? -7.030 1.314 58.992 1.00 82.81 88 ALA A N 1
ATOM 691 C CA . ALA A 1 88 ? -8.388 1.165 58.496 1.00 82.81 88 ALA A CA 1
ATOM 692 C C . ALA A 1 88 ? -9.453 1.070 59.598 1.00 82.81 88 ALA A C 1
ATOM 694 O O . ALA A 1 88 ? -10.601 1.432 59.348 1.00 82.81 88 ALA A O 1
ATOM 695 N N . TYR A 1 89 ? -9.085 0.631 60.803 1.00 85.69 89 TYR A N 1
ATOM 696 C CA . TYR A 1 89 ? -9.990 0.488 61.948 1.00 85.69 89 TYR A CA 1
ATOM 697 C C . TYR A 1 89 ? -9.425 1.198 63.178 1.00 85.69 89 TYR A C 1
ATOM 699 O O . TYR A 1 89 ? -8.210 1.337 63.311 1.00 85.69 89 TYR A O 1
ATOM 707 N N . GLN A 1 90 ? -10.299 1.667 64.068 1.00 80.94 90 GLN A N 1
ATOM 708 C CA . GLN A 1 90 ? -9.868 2.221 65.356 1.00 80.94 90 GLN A CA 1
ATOM 709 C C . GLN A 1 90 ? -9.251 1.112 66.230 1.00 80.94 90 GLN A C 1
ATOM 711 O O . GLN A 1 90 ? -9.690 -0.034 66.146 1.00 80.94 90 GLN A O 1
ATOM 716 N N . GLU A 1 91 ? -8.242 1.451 67.048 1.00 68.06 91 GLU A N 1
ATOM 717 C CA . GLU A 1 91 ? -7.349 0.490 67.738 1.00 68.06 91 GLU A CA 1
ATOM 718 C C . GLU A 1 91 ? -8.064 -0.601 68.560 1.00 68.06 91 GLU A C 1
ATOM 720 O O . GLU A 1 91 ? -7.503 -1.683 68.714 1.00 68.06 91 GLU A O 1
ATOM 725 N N . ASP A 1 92 ? -9.316 -0.379 68.979 1.00 60.62 92 ASP A N 1
ATOM 726 C CA . ASP A 1 92 ? -10.077 -1.293 69.841 1.00 60.62 92 ASP A CA 1
ATOM 727 C C . ASP A 1 92 ? -11.374 -1.853 69.219 1.00 60.62 92 ASP A C 1
ATOM 729 O O . ASP A 1 92 ? -12.092 -2.609 69.876 1.00 60.62 92 ASP A O 1
ATOM 733 N N . ASP A 1 93 ? -11.714 -1.507 67.968 1.00 71.06 93 ASP A N 1
ATOM 734 C CA . ASP A 1 93 ? -12.992 -1.928 67.376 1.00 71.06 93 ASP A CA 1
ATOM 735 C C . ASP A 1 93 ? -12.955 -2.059 65.844 1.00 71.06 93 ASP A C 1
ATOM 737 O O . ASP A 1 93 ? -13.046 -1.082 65.094 1.00 71.06 93 ASP A O 1
ATOM 741 N N . LYS A 1 94 ? -12.910 -3.310 65.364 1.00 66.94 94 LYS A N 1
ATOM 742 C CA . LYS A 1 94 ? -12.994 -3.639 63.929 1.00 66.94 94 LYS A CA 1
ATOM 743 C C . LYS A 1 94 ? -14.361 -3.321 63.305 1.00 66.94 94 LYS A C 1
ATOM 745 O O . LYS A 1 94 ? -14.480 -3.378 62.086 1.00 66.94 94 LYS A O 1
ATOM 750 N N . SER A 1 95 ? -15.379 -2.975 64.098 1.00 69.50 95 SER A N 1
ATOM 751 C CA . SER A 1 95 ? -16.679 -2.510 63.592 1.00 69.50 95 SER A CA 1
ATOM 752 C C . SER A 1 95 ? -16.721 -1.003 63.306 1.00 69.50 95 SER A C 1
ATOM 754 O O . SER A 1 95 ? -17.685 -0.524 62.712 1.00 69.50 95 SER A O 1
ATOM 756 N N . LYS A 1 96 ? -15.668 -0.249 63.669 1.00 81.44 96 LYS A N 1
ATOM 757 C CA . LYS A 1 96 ? -15.565 1.203 63.444 1.00 81.44 96 LYS A CA 1
ATOM 758 C C . LYS A 1 96 ? -14.492 1.536 62.407 1.00 81.44 96 LYS A C 1
ATOM 760 O O . LYS A 1 96 ? -13.328 1.753 62.766 1.00 81.44 96 LYS A O 1
ATOM 765 N N . PRO A 1 97 ? -14.856 1.587 61.115 1.00 85.56 97 PRO A N 1
ATOM 766 C CA . PRO A 1 97 ? -13.916 1.957 60.071 1.00 85.56 97 PRO A CA 1
ATOM 767 C C . PRO A 1 97 ? -13.511 3.430 60.171 1.00 85.56 97 PRO A C 1
ATOM 769 O O . PRO A 1 97 ? -14.318 4.306 60.486 1.00 85.56 97 PRO A O 1
ATOM 772 N N . THR A 1 98 ? -12.243 3.714 59.881 1.00 90.94 98 THR A N 1
ATOM 773 C CA . THR A 1 98 ? -11.727 5.083 59.789 1.00 90.94 98 THR A CA 1
ATOM 774 C C . THR A 1 98 ? -12.160 5.742 58.478 1.00 90.94 98 THR A C 1
ATOM 776 O O . THR A 1 98 ? -12.547 5.077 57.513 1.00 90.94 98 THR A O 1
ATOM 779 N N . GLN A 1 99 ? -12.010 7.068 58.388 1.00 89.44 99 GLN A N 1
ATOM 780 C CA . GLN A 1 99 ? -12.282 7.807 57.151 1.00 89.44 99 GLN A CA 1
ATOM 781 C C . GLN A 1 99 ? -11.456 7.290 55.959 1.00 89.44 99 GLN A C 1
ATOM 783 O O . GLN A 1 99 ? -11.913 7.355 54.820 1.00 89.44 99 GLN A O 1
ATOM 788 N N . ALA A 1 100 ? -10.264 6.737 56.213 1.00 87.88 100 ALA A N 1
ATOM 789 C CA . ALA A 1 100 ? -9.418 6.144 55.183 1.00 87.88 100 ALA A CA 1
ATOM 790 C C . ALA A 1 100 ? -10.030 4.859 54.600 1.00 87.88 100 ALA A C 1
ATOM 792 O O . ALA A 1 100 ? -10.014 4.677 53.384 1.00 87.88 100 ALA A O 1
ATOM 793 N N . ALA A 1 101 ? -10.605 3.992 55.441 1.00 87.81 101 ALA A N 1
ATOM 794 C CA . ALA A 1 101 ? -11.296 2.784 54.989 1.00 87.81 101 ALA A CA 1
ATOM 795 C C . ALA A 1 101 ? -12.600 3.114 54.247 1.00 87.81 101 ALA A C 1
ATOM 797 O O . ALA A 1 101 ? -12.854 2.556 53.181 1.00 87.81 101 ALA A O 1
ATOM 798 N N . ILE A 1 102 ? -13.379 4.072 54.765 1.00 89.12 102 ILE A N 1
ATOM 799 C CA . ILE A 1 102 ? -14.626 4.537 54.138 1.00 89.12 102 ILE A CA 1
ATOM 800 C C . ILE A 1 102 ? -14.340 5.163 52.769 1.00 89.12 102 ILE A C 1
ATOM 802 O O . ILE A 1 102 ? -14.952 4.781 51.774 1.00 89.12 102 ILE A O 1
ATOM 806 N N . GLY A 1 103 ? -13.374 6.083 52.697 1.00 89.62 103 GLY A N 1
ATOM 807 C CA . GLY A 1 103 ? -12.982 6.721 51.440 1.00 89.62 103 GLY A CA 1
ATOM 808 C C . GLY A 1 103 ? -12.427 5.721 50.424 1.00 89.62 103 GLY A C 1
ATOM 809 O O . GLY A 1 103 ? -12.718 5.824 49.233 1.00 89.62 103 GLY A O 1
ATOM 810 N N . PHE A 1 104 ? -11.682 4.709 50.882 1.00 91.50 104 PHE A N 1
ATOM 811 C CA . PHE A 1 104 ? -11.186 3.646 50.014 1.00 91.50 104 PHE A CA 1
ATOM 812 C C . PHE A 1 104 ? -12.323 2.793 49.430 1.00 91.50 104 PHE A C 1
ATOM 814 O O . PHE A 1 104 ? -12.379 2.639 48.208 1.00 91.50 104 PHE A O 1
ATOM 821 N N . ALA A 1 105 ? -13.249 2.311 50.264 1.00 88.69 105 ALA A N 1
ATOM 822 C CA . ALA A 1 105 ? -14.443 1.574 49.836 1.00 88.69 105 ALA A CA 1
ATOM 823 C C . ALA A 1 105 ? -15.286 2.372 48.829 1.00 88.69 105 ALA A C 1
ATOM 825 O O . ALA A 1 105 ? -15.574 1.874 47.740 1.00 88.69 105 ALA A O 1
ATOM 826 N N . GLN A 1 106 ? -15.572 3.644 49.131 1.00 89.44 106 GLN A N 1
ATOM 827 C CA . GLN A 1 106 ? -16.289 4.546 48.224 1.00 89.44 106 GLN A CA 1
ATOM 828 C C . GLN A 1 106 ? -15.567 4.704 46.882 1.00 89.44 106 GLN A C 1
ATOM 830 O O . GLN A 1 106 ? -16.196 4.613 45.831 1.00 89.44 106 GLN A O 1
ATOM 835 N N . SER A 1 107 ? -14.239 4.864 46.893 1.00 87.19 107 SER A N 1
ATOM 836 C CA . SER A 1 107 ? -13.440 4.961 45.662 1.00 87.19 107 SER A CA 1
ATOM 837 C C . SER A 1 107 ? -13.407 3.670 44.834 1.00 87.19 107 SER A C 1
ATOM 839 O O . SER A 1 107 ? -12.966 3.696 43.687 1.00 87.19 107 SER A O 1
ATOM 841 N N . CYS A 1 108 ? -13.821 2.547 45.423 1.00 86.06 108 CYS A N 1
ATOM 842 C CA . CYS A 1 108 ? -13.941 1.241 44.782 1.00 86.06 108 CYS A CA 1
ATOM 8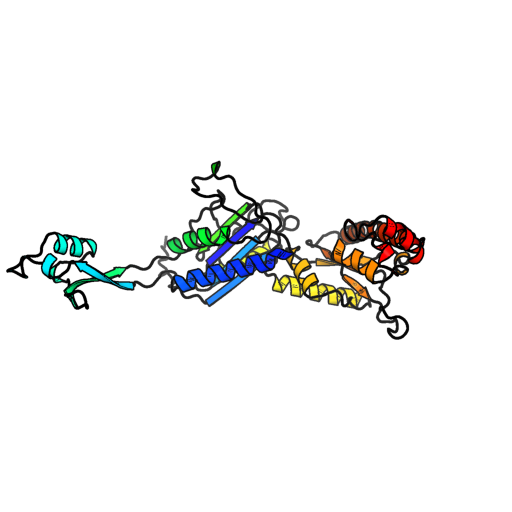43 C C . CYS A 1 108 ? -15.402 0.881 44.456 1.00 86.06 108 CYS A C 1
ATOM 845 O O . CYS A 1 108 ? -15.644 -0.197 43.924 1.00 86.06 108 CYS A O 1
ATOM 847 N N . GLY A 1 109 ? -16.367 1.755 44.774 1.00 84.44 109 GLY A N 1
ATOM 848 C CA . GLY A 1 109 ? -17.792 1.533 44.516 1.00 84.44 109 GLY A CA 1
ATOM 849 C C . GLY A 1 109 ? -18.429 0.421 45.356 1.00 84.44 109 GLY A C 1
ATOM 850 O O . GLY A 1 109 ? -19.478 -0.093 44.974 1.00 84.44 109 GLY A O 1
ATOM 851 N N . ILE A 1 110 ? -17.812 0.031 46.475 1.00 87.88 110 ILE A N 1
ATOM 852 C CA . ILE A 1 110 ? -18.304 -1.036 47.359 1.00 87.88 110 ILE A CA 1
ATOM 853 C C . ILE A 1 110 ? -18.498 -0.531 48.789 1.00 87.88 110 ILE A C 1
ATOM 855 O O . ILE A 1 110 ? -17.997 0.523 49.171 1.00 87.88 110 ILE A O 1
ATOM 859 N N . GLU A 1 111 ? -19.233 -1.298 49.589 1.00 87.94 111 GLU A N 1
ATOM 860 C CA . GLU A 1 111 ? -19.408 -1.047 51.021 1.00 87.94 111 GLU A CA 1
ATOM 861 C C . GLU A 1 111 ? -18.169 -1.494 51.811 1.00 87.94 111 GLU A C 1
ATOM 863 O O . GLU A 1 111 ? -17.438 -2.396 51.391 1.00 87.94 111 GLU A O 1
ATOM 868 N N . VAL A 1 112 ? -17.928 -0.871 52.968 1.00 86.12 112 VAL A N 1
ATOM 869 C CA . VAL A 1 112 ? -16.743 -1.150 53.798 1.00 86.12 112 VAL A CA 1
ATOM 870 C C . VAL A 1 112 ? -16.730 -2.598 54.289 1.00 86.12 112 VAL A C 1
ATOM 872 O O . VAL A 1 112 ? -15.662 -3.200 54.379 1.00 86.12 112 VAL A O 1
ATOM 875 N N . GLU A 1 113 ? -17.899 -3.191 54.539 1.00 85.88 113 GLU A N 1
ATOM 876 C CA . GLU A 1 113 ? -18.036 -4.585 54.970 1.00 85.88 113 GLU A CA 1
ATOM 877 C C . GLU A 1 113 ? -17.614 -5.595 53.891 1.00 85.88 113 GLU A C 1
ATOM 879 O O . GLU A 1 113 ? -17.332 -6.749 54.209 1.00 85.88 113 GLU A O 1
ATOM 884 N N . LYS A 1 114 ? -17.553 -5.180 52.618 1.00 86.19 114 LYS A N 1
ATOM 885 C CA . LYS A 1 114 ? -17.122 -6.030 51.495 1.00 86.19 114 LYS A CA 1
ATOM 886 C C . LYS A 1 114 ? -15.612 -5.987 51.251 1.00 86.19 114 LYS A C 1
ATOM 888 O O . LYS A 1 114 ? -15.121 -6.687 50.365 1.00 86.19 114 LYS A O 1
ATOM 893 N N . LEU A 1 115 ? -14.869 -5.178 52.010 1.00 87.19 115 LEU A N 1
ATOM 894 C CA . LEU A 1 115 ? -13.411 -5.158 51.952 1.00 87.19 115 LEU A CA 1
ATOM 895 C C . LEU A 1 115 ? -12.837 -6.452 52.535 1.00 87.19 115 LEU A C 1
ATOM 897 O O . LEU A 1 115 ? -13.283 -6.956 53.562 1.00 87.19 115 LEU A O 1
ATOM 901 N N . THR A 1 116 ? -11.804 -6.973 51.884 1.00 87.06 116 THR A N 1
ATOM 902 C CA . THR A 1 116 ? -11.063 -8.158 52.338 1.00 87.06 116 THR A CA 1
ATOM 903 C C . THR A 1 116 ? -9.688 -7.746 52.847 1.00 87.06 116 THR A C 1
ATOM 905 O O . THR A 1 116 ? -9.206 -6.670 52.509 1.00 87.06 116 THR A O 1
ATOM 908 N N . SER A 1 117 ? -9.036 -8.564 53.672 1.00 87.31 117 SER A N 1
ATOM 909 C CA . SER A 1 117 ? -7.664 -8.311 54.127 1.00 87.31 117 SER A CA 1
ATOM 910 C C . SER A 1 117 ? -6.678 -9.241 53.426 1.00 87.31 117 SER A C 1
ATOM 912 O O . SER A 1 117 ? -6.887 -10.452 53.382 1.00 87.31 117 SER A O 1
ATOM 914 N N . ILE A 1 118 ? -5.585 -8.679 52.914 1.00 87.94 118 ILE A N 1
ATOM 915 C CA . ILE A 1 118 ? -4.475 -9.413 52.304 1.00 87.94 118 ILE A CA 1
ATOM 916 C C . ILE A 1 118 ? -3.216 -9.275 53.163 1.00 87.94 118 ILE A C 1
ATOM 918 O O . ILE A 1 118 ? -2.833 -8.171 53.562 1.00 87.94 118 ILE A O 1
ATOM 922 N N . SER A 1 119 ? -2.559 -10.400 53.436 1.00 86.06 119 SER A N 1
ATOM 923 C CA . SER A 1 119 ? -1.287 -10.435 54.161 1.00 86.06 119 SER A CA 1
ATOM 924 C C . SER A 1 119 ? -0.123 -10.289 53.188 1.00 86.06 119 SER A C 1
ATOM 926 O O . SER A 1 119 ? -0.029 -11.016 52.203 1.00 86.06 119 SER A O 1
ATOM 928 N N . THR A 1 120 ? 0.770 -9.343 53.470 1.00 82.19 120 THR A N 1
ATOM 929 C CA . THR A 1 120 ? 2.009 -9.116 52.712 1.00 82.19 120 THR A CA 1
ATOM 930 C C . THR A 1 120 ? 3.199 -9.086 53.666 1.00 82.19 120 THR A C 1
ATOM 932 O O . THR A 1 120 ? 3.018 -8.857 54.862 1.00 82.19 120 THR A O 1
ATOM 935 N N . ASP A 1 121 ? 4.423 -9.194 53.148 1.00 81.81 121 ASP A N 1
ATOM 936 C CA . ASP A 1 121 ? 5.660 -9.098 53.949 1.00 81.81 121 ASP A CA 1
ATOM 937 C C . ASP A 1 121 ? 5.784 -7.773 54.732 1.00 81.81 121 ASP A C 1
ATOM 939 O O . ASP A 1 121 ? 6.563 -7.660 55.675 1.00 81.81 121 ASP A O 1
ATOM 943 N N . LYS A 1 122 ? 5.002 -6.752 54.349 1.00 79.31 122 LYS A N 1
ATOM 944 C CA . LYS A 1 122 ? 4.950 -5.426 54.985 1.00 79.31 122 LYS A CA 1
ATOM 945 C C . LYS A 1 122 ? 3.741 -5.239 55.920 1.00 79.31 122 LYS A C 1
ATOM 947 O O . LYS A 1 122 ? 3.504 -4.123 56.375 1.00 79.31 122 LYS A O 1
ATOM 952 N N . GLY A 1 123 ? 2.972 -6.297 56.195 1.00 83.94 123 GLY A N 1
ATOM 953 C CA . GLY A 1 123 ? 1.787 -6.298 57.064 1.00 83.94 123 GLY A CA 1
ATOM 954 C C . GLY A 1 123 ? 0.469 -6.594 56.336 1.00 83.94 123 GLY A C 1
ATOM 955 O O . GLY A 1 123 ? 0.454 -6.844 55.127 1.00 83.94 123 GLY A O 1
ATOM 956 N N . GLU A 1 124 ? -0.641 -6.562 57.081 1.00 89.75 124 GLU A N 1
ATOM 957 C CA . GLU A 1 124 ? -2.001 -6.739 56.550 1.00 89.75 124 GLU A CA 1
ATOM 958 C C . GLU A 1 124 ? -2.567 -5.431 55.987 1.00 89.75 124 GLU A C 1
ATOM 960 O O . GLU A 1 124 ? -2.539 -4.381 56.642 1.00 89.75 124 GLU A O 1
ATOM 965 N N . TYR A 1 125 ? -3.126 -5.505 54.782 1.00 89.88 125 TYR A N 1
ATOM 966 C CA . TYR A 1 125 ? -3.761 -4.388 54.084 1.00 89.88 125 TYR A CA 1
ATOM 967 C C . TYR A 1 125 ? -5.178 -4.752 53.669 1.00 89.88 125 TYR A C 1
ATOM 969 O O . TYR A 1 125 ? -5.453 -5.910 53.368 1.00 89.88 125 TYR A O 1
ATOM 977 N N . LEU A 1 126 ? -6.068 -3.762 53.620 1.00 89.88 126 LEU A N 1
ATOM 978 C CA . LEU A 1 126 ? -7.369 -3.952 52.990 1.00 89.88 126 LEU A CA 1
ATOM 979 C C . LEU A 1 126 ? -7.215 -4.083 51.471 1.00 89.88 126 LEU A C 1
ATOM 981 O O . LEU A 1 126 ? -6.300 -3.516 50.874 1.00 89.88 126 LEU A O 1
ATOM 985 N N . SER A 1 127 ? -8.116 -4.829 50.849 1.00 90.25 127 SER A N 1
ATOM 986 C CA . SER A 1 127 ? -8.198 -5.067 49.415 1.00 90.25 127 SER A CA 1
ATOM 987 C C . SER A 1 127 ? -9.655 -5.062 48.969 1.00 90.25 127 SER A C 1
ATOM 989 O O . SER A 1 127 ? -10.543 -5.554 49.674 1.00 90.25 127 SER A O 1
ATOM 991 N N . ALA A 1 128 ? -9.889 -4.511 47.786 1.00 90.00 128 ALA A N 1
ATOM 992 C CA . ALA A 1 128 ? -11.172 -4.519 47.109 1.00 90.00 128 ALA A CA 1
ATOM 993 C C . ALA A 1 128 ? -11.004 -5.166 45.736 1.00 90.00 128 ALA A C 1
ATOM 995 O O . ALA A 1 128 ? -10.154 -4.731 44.955 1.00 90.00 128 ALA A O 1
ATOM 996 N N . LYS A 1 129 ? -11.851 -6.148 45.423 1.00 87.88 129 LYS A N 1
ATOM 997 C CA . LYS A 1 129 ? -12.038 -6.589 44.042 1.00 87.88 129 LYS A CA 1
ATOM 998 C C . LYS A 1 129 ? -12.854 -5.535 43.314 1.00 87.88 129 LYS A C 1
ATOM 1000 O O . LYS A 1 129 ? -14.018 -5.322 43.646 1.00 87.88 129 LYS A O 1
ATOM 1005 N N . VAL A 1 130 ? -12.227 -4.859 42.361 1.00 86.31 130 VAL A N 1
ATOM 1006 C CA . VAL A 1 130 ? -12.867 -3.834 41.537 1.00 86.31 130 VAL A CA 1
ATOM 1007 C C . VAL A 1 130 ? -12.960 -4.352 40.115 1.00 86.31 130 VAL A C 1
ATOM 1009 O O . VAL A 1 130 ? -11.954 -4.733 39.517 1.00 86.31 130 VAL A O 1
ATOM 1012 N N . THR A 1 131 ? -14.169 -4.340 39.569 1.00 84.69 131 THR A N 1
ATOM 1013 C CA . THR A 1 131 ? -14.403 -4.620 38.156 1.00 84.69 131 THR A CA 1
ATOM 1014 C C . THR A 1 131 ? -14.139 -3.349 37.356 1.00 84.69 131 THR A C 1
ATOM 1016 O O . THR A 1 131 ? -14.796 -2.327 37.549 1.00 84.69 131 THR A O 1
ATOM 1019 N N . ILE A 1 132 ? -13.147 -3.400 36.472 1.00 83.25 132 ILE A N 1
ATOM 1020 C CA . ILE A 1 132 ? -12.918 -2.389 35.445 1.00 83.25 132 ILE A CA 1
ATOM 1021 C C . ILE A 1 132 ? -13.695 -2.831 34.214 1.00 83.25 132 ILE A C 1
ATOM 1023 O O . ILE A 1 132 ? -13.372 -3.863 33.621 1.00 83.25 132 ILE A O 1
ATOM 1027 N N . ASN A 1 133 ? -14.697 -2.039 33.838 1.00 85.25 133 ASN A N 1
ATOM 1028 C CA . ASN A 1 133 ? -15.461 -2.282 32.623 1.00 85.25 133 ASN A CA 1
ATOM 1029 C C . ASN A 1 133 ? -14.547 -2.161 31.400 1.00 85.25 133 ASN A C 1
ATOM 1031 O O . ASN A 1 133 ? -13.747 -1.224 31.305 1.00 85.25 133 ASN A O 1
ATOM 1035 N N . GLY A 1 134 ? -14.674 -3.101 30.469 1.00 86.44 134 GLY A N 1
ATOM 1036 C CA . GLY A 1 134 ? -13.975 -3.039 29.194 1.00 86.44 134 GLY A CA 1
ATOM 1037 C C . GLY A 1 134 ? -14.405 -1.825 28.367 1.00 86.44 134 GLY A C 1
ATOM 1038 O O . GLY A 1 134 ? -15.531 -1.337 28.480 1.00 86.44 134 GLY A O 1
ATOM 1039 N N . LEU A 1 135 ? -13.506 -1.322 27.520 1.00 92.56 135 LEU A N 1
ATOM 1040 C CA . LEU A 1 135 ? -13.824 -0.234 26.599 1.00 92.56 135 LEU A CA 1
ATOM 1041 C C . LEU A 1 135 ? -14.348 -0.785 25.268 1.00 92.56 135 LEU A C 1
ATOM 1043 O O . LEU A 1 135 ? -13.885 -1.819 24.777 1.00 92.56 135 LEU A O 1
ATOM 1047 N N . HIS A 1 136 ? -15.300 -0.067 24.672 1.00 95.06 136 HIS A N 1
ATOM 1048 C CA . HIS A 1 136 ? -15.786 -0.335 23.318 1.00 95.06 136 HIS A CA 1
ATOM 1049 C C . HIS A 1 136 ? -14.748 0.125 22.281 1.00 95.06 136 HIS A C 1
ATOM 1051 O O . HIS A 1 136 ? -14.063 1.131 22.488 1.00 95.06 136 HIS A O 1
ATOM 1057 N N . ILE A 1 137 ? -14.664 -0.546 21.128 1.00 95.62 137 ILE A N 1
ATOM 1058 C CA . ILE A 1 137 ? -13.692 -0.221 20.066 1.00 95.62 137 ILE A CA 1
ATOM 1059 C C . ILE A 1 137 ? -13.786 1.227 19.572 1.00 95.62 137 ILE A C 1
ATOM 1061 O O . ILE A 1 137 ? -12.762 1.832 19.275 1.00 95.62 137 ILE A O 1
ATOM 1065 N N . ASN A 1 138 ? -14.979 1.828 19.596 1.00 94.81 138 ASN A N 1
ATOM 1066 C CA . ASN A 1 138 ? -15.189 3.244 19.254 1.00 94.81 138 ASN A CA 1
ATOM 1067 C C . ASN A 1 138 ? -14.396 4.214 20.147 1.00 94.81 138 ASN A C 1
ATOM 1069 O O . ASN A 1 138 ? -14.130 5.335 19.736 1.00 94.81 138 ASN A O 1
ATOM 1073 N N . GLN A 1 139 ? -14.028 3.802 21.362 1.00 93.06 139 GLN A N 1
ATOM 1074 C CA . GLN A 1 139 ? -13.204 4.599 22.278 1.00 93.06 139 GLN A CA 1
ATOM 1075 C C . GLN A 1 139 ? -11.712 4.259 22.146 1.00 93.06 139 GLN A C 1
ATOM 1077 O O . GLN A 1 139 ? -10.848 5.110 22.360 1.00 93.06 139 GLN A O 1
ATOM 1082 N N . LEU A 1 140 ? -11.404 3.011 21.786 1.00 95.50 140 LEU A N 1
ATOM 1083 C CA . LEU A 1 140 ? -10.038 2.498 21.687 1.00 95.50 140 LEU A CA 1
ATOM 1084 C C . LEU A 1 140 ? -9.362 2.893 20.372 1.00 95.50 140 LEU A C 1
ATOM 1086 O O . LEU A 1 140 ? -8.255 3.429 20.396 1.00 95.50 140 LEU A O 1
ATOM 1090 N N . LEU A 1 141 ? -10.034 2.666 19.240 1.00 97.06 141 LEU A N 1
ATOM 1091 C CA . LEU A 1 141 ? -9.464 2.844 17.905 1.00 97.06 141 LEU A CA 1
ATOM 1092 C C . LEU A 1 141 ? -8.957 4.272 17.651 1.00 97.06 141 LEU A C 1
ATOM 1094 O O . LEU A 1 141 ? -7.817 4.389 17.207 1.00 97.06 141 LEU A O 1
ATOM 1098 N N . PRO A 1 142 ? -9.686 5.361 17.983 1.00 96.62 142 PRO A N 1
ATOM 1099 C CA . PRO A 1 142 ? -9.163 6.713 17.775 1.00 96.62 142 PRO A CA 1
ATOM 1100 C C . PRO A 1 142 ? -7.853 6.960 18.535 1.00 96.62 142 PRO A C 1
ATOM 1102 O O . PRO A 1 142 ? -6.922 7.561 18.004 1.00 96.62 142 PRO A O 1
ATOM 1105 N N . SER A 1 143 ? -7.749 6.446 19.766 1.00 94.06 143 SER A N 1
ATOM 1106 C CA . SER A 1 143 ? -6.542 6.581 20.592 1.00 94.06 1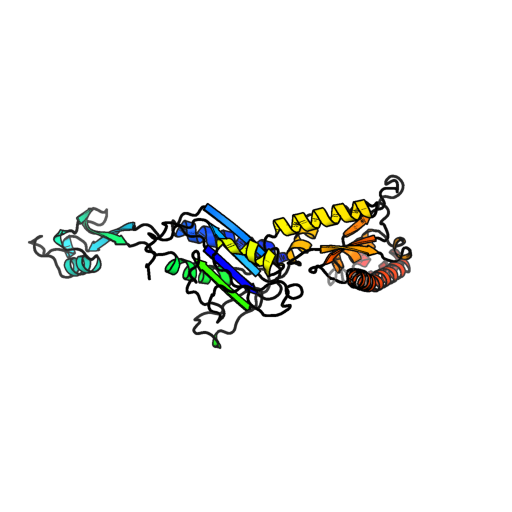43 SER A CA 1
ATOM 1107 C C . SER A 1 143 ? -5.362 5.792 20.019 1.00 94.06 143 SER A C 1
ATOM 1109 O O . SER A 1 143 ? -4.236 6.292 20.022 1.00 94.06 143 SER A O 1
ATOM 1111 N N . MET A 1 144 ? -5.617 4.585 19.502 1.00 96.31 144 MET A N 1
ATOM 1112 C CA . MET A 1 144 ? -4.616 3.772 18.803 1.00 96.31 144 MET A CA 1
ATOM 1113 C C . MET A 1 144 ? -4.134 4.503 17.547 1.00 96.31 144 MET A C 1
ATOM 1115 O O . MET A 1 144 ? -2.954 4.814 17.431 1.00 96.31 144 MET A O 1
ATOM 1119 N N . LEU A 1 145 ? -5.045 4.905 16.657 1.00 96.12 145 LEU A N 1
ATOM 1120 C CA . LEU A 1 145 ? -4.717 5.603 15.407 1.00 96.12 145 LEU A CA 1
ATOM 1121 C C . LEU A 1 145 ? -3.888 6.871 15.642 1.00 96.12 145 LEU A C 1
ATOM 1123 O O . LEU A 1 145 ? -2.859 7.063 14.991 1.00 96.12 145 LEU A O 1
ATOM 1127 N N . ASN A 1 146 ? -4.264 7.676 16.638 1.00 93.00 146 ASN A N 1
ATOM 1128 C CA . ASN A 1 146 ? -3.525 8.880 17.021 1.00 93.00 146 ASN A CA 1
ATOM 1129 C C . ASN A 1 146 ? -2.106 8.581 17.541 1.00 93.00 146 ASN A C 1
ATOM 1131 O O . ASN A 1 146 ? -1.230 9.438 17.446 1.00 93.00 146 ASN A O 1
ATOM 1135 N N . SER A 1 147 ? -1.854 7.383 18.078 1.00 91.81 147 SER A N 1
ATOM 1136 C CA . SER A 1 147 ? -0.514 6.945 18.493 1.00 91.81 147 SER A CA 1
ATOM 1137 C C . SER A 1 147 ? 0.310 6.355 17.349 1.00 91.81 147 SER A C 1
ATOM 1139 O O . SER A 1 147 ? 1.540 6.438 17.376 1.00 91.81 147 SER A O 1
ATOM 1141 N N . ILE A 1 148 ? -0.349 5.717 16.383 1.00 94.00 148 ILE A N 1
ATOM 1142 C CA . ILE A 1 148 ? 0.288 4.923 15.327 1.00 94.00 148 ILE A CA 1
ATOM 1143 C C . ILE A 1 148 ? 0.691 5.799 14.154 1.00 94.00 148 ILE A C 1
ATOM 1145 O O . ILE A 1 148 ? 1.855 5.816 13.765 1.00 94.00 148 ILE A O 1
ATOM 1149 N N . ILE A 1 149 ? -0.256 6.562 13.615 1.00 91.94 149 ILE A N 1
ATOM 1150 C CA . ILE A 1 149 ? -0.078 7.297 12.363 1.00 91.94 149 ILE A CA 1
ATOM 1151 C C . ILE A 1 149 ? 1.112 8.273 12.400 1.00 91.94 149 ILE A C 1
ATOM 1153 O O . ILE A 1 149 ? 1.859 8.302 11.424 1.00 91.94 149 ILE A O 1
ATOM 1157 N N . PRO A 1 150 ? 1.394 9.007 13.499 1.00 87.88 150 PRO A N 1
ATOM 1158 C CA . PRO A 1 150 ? 2.559 9.893 13.551 1.00 87.88 150 PRO A CA 1
ATOM 1159 C C . PRO A 1 150 ? 3.909 9.163 13.519 1.00 87.88 150 PRO A C 1
ATOM 1161 O O . PRO A 1 150 ? 4.936 9.808 13.310 1.00 87.88 150 PRO A O 1
ATOM 1164 N N . LYS A 1 151 ? 3.919 7.846 13.773 1.00 87.94 151 LYS A N 1
ATOM 1165 C CA . LYS A 1 151 ? 5.103 6.974 13.739 1.00 87.94 151 LYS A CA 1
ATOM 1166 C C . LYS A 1 151 ? 5.283 6.275 12.391 1.00 87.94 151 LYS A C 1
ATOM 1168 O O . LYS A 1 151 ? 6.321 5.654 12.193 1.00 87.94 151 LYS A O 1
ATOM 1173 N N . LEU A 1 152 ? 4.316 6.386 11.472 1.00 88.00 152 LEU A N 1
ATOM 1174 C CA . LEU A 1 152 ? 4.431 5.896 10.094 1.00 88.00 152 LEU A CA 1
ATOM 1175 C C . LEU A 1 152 ? 5.358 6.822 9.303 1.00 88.00 152 LEU A C 1
ATOM 1177 O O . LEU A 1 152 ? 4.936 7.609 8.455 1.00 88.00 152 LEU A O 1
ATOM 1181 N N . THR A 1 153 ? 6.636 6.789 9.663 1.00 72.81 153 THR A N 1
ATOM 1182 C CA . THR A 1 153 ? 7.658 7.682 9.139 1.00 72.81 153 THR A CA 1
ATOM 1183 C C . THR A 1 153 ? 8.759 6.866 8.498 1.00 72.81 153 THR A C 1
ATOM 1185 O O . THR A 1 153 ? 9.542 6.206 9.177 1.00 72.81 153 THR A O 1
ATOM 1188 N N . THR A 1 154 ? 8.852 6.977 7.185 1.00 66.75 154 THR A N 1
ATOM 1189 C CA . THR A 1 154 ? 9.944 6.466 6.367 1.00 66.75 154 THR A CA 1
ATOM 1190 C C . THR A 1 154 ? 10.690 7.675 5.803 1.00 66.75 154 THR A C 1
ATOM 1192 O O . THR A 1 154 ? 10.096 8.590 5.240 1.00 66.75 154 THR A O 1
ATOM 1195 N N . GLY A 1 155 ? 12.000 7.767 6.038 1.00 63.84 155 GLY A N 1
ATOM 1196 C CA . GLY A 1 155 ? 12.809 8.863 5.493 1.00 63.84 155 GLY A CA 1
ATOM 1197 C C . GLY A 1 155 ? 12.456 10.268 6.021 1.00 63.84 155 GLY A C 1
ATOM 1198 O O . GLY A 1 155 ? 12.471 10.519 7.226 1.00 63.84 155 GLY A O 1
ATOM 1199 N N . ARG A 1 156 ? 12.240 11.232 5.109 1.00 58.69 156 ARG A N 1
ATOM 1200 C CA . ARG A 1 156 ? 12.000 12.654 5.439 1.00 58.69 156 ARG A CA 1
ATOM 1201 C C . ARG A 1 156 ? 10.507 12.925 5.630 1.00 58.69 156 ARG A C 1
ATOM 1203 O O . ARG A 1 156 ? 9.737 12.810 4.684 1.00 58.69 156 ARG A O 1
ATOM 1210 N N . THR A 1 157 ? 10.117 13.369 6.822 1.00 59.25 157 THR A N 1
ATOM 1211 C CA . THR A 1 157 ? 8.721 13.684 7.163 1.00 59.25 157 THR A CA 1
ATOM 1212 C C . THR A 1 157 ? 8.352 15.135 6.855 1.00 59.25 157 THR A C 1
ATOM 1214 O O . THR A 1 157 ? 9.204 16.028 6.864 1.00 59.25 157 THR A O 1
ATOM 1217 N N . MET A 1 158 ? 7.064 15.386 6.601 1.00 62.47 158 MET A N 1
ATOM 1218 C CA . MET A 1 158 ? 6.501 16.737 6.588 1.00 62.47 158 MET A CA 1
ATOM 1219 C C . MET A 1 158 ? 5.846 17.027 7.941 1.00 62.47 158 MET A C 1
ATOM 1221 O O . MET A 1 158 ? 5.017 16.248 8.418 1.00 62.47 158 MET A O 1
ATOM 1225 N N . ARG A 1 159 ? 6.224 18.155 8.554 1.00 60.91 159 ARG A N 1
ATOM 1226 C CA . ARG A 1 159 ? 5.586 18.664 9.771 1.00 60.91 159 ARG A CA 1
ATOM 1227 C C . ARG A 1 159 ? 4.345 19.463 9.390 1.00 60.91 159 ARG A C 1
ATOM 1229 O O . ARG A 1 159 ? 4.439 20.374 8.569 1.00 60.91 159 ARG A O 1
ATOM 1236 N N . TRP A 1 160 ? 3.217 19.152 10.014 1.00 61.34 160 TRP A N 1
ATOM 1237 C CA . TRP A 1 160 ? 1.986 19.921 9.858 1.00 61.34 160 TRP A CA 1
ATOM 1238 C C . TRP A 1 160 ? 1.888 21.018 10.911 1.00 61.34 160 TRP A C 1
ATOM 1240 O O . TRP A 1 160 ? 2.375 20.855 12.031 1.00 61.34 160 TRP A O 1
ATOM 1250 N N . ASP A 1 161 ? 1.309 22.150 10.515 1.00 49.62 161 ASP A N 1
ATOM 1251 C CA . ASP A 1 161 ? 1.164 23.322 11.372 1.00 49.62 161 ASP A CA 1
ATOM 1252 C C . ASP A 1 161 ? 0.131 23.059 12.477 1.00 49.62 161 ASP A C 1
ATOM 1254 O O . ASP A 1 161 ? -1.030 22.739 12.214 1.00 49.62 161 ASP A O 1
ATOM 1258 N N . ASP A 1 162 ? 0.583 23.221 13.717 1.00 53.84 162 ASP A N 1
ATOM 1259 C CA . ASP A 1 162 ? -0.190 23.052 14.945 1.00 53.84 162 ASP A CA 1
ATOM 1260 C C . ASP A 1 162 ? -1.255 24.149 15.126 1.00 53.84 162 ASP A C 1
ATOM 1262 O O . ASP A 1 162 ? -2.154 24.009 15.948 1.00 53.84 162 ASP A O 1
ATOM 1266 N N . THR A 1 163 ? -1.187 25.251 14.370 1.00 48.81 163 THR A N 1
ATOM 1267 C CA . THR A 1 163 ? -2.074 26.416 14.552 1.00 48.81 163 THR A CA 1
ATOM 1268 C C . THR A 1 163 ? -3.454 26.287 13.899 1.00 48.81 163 THR A C 1
ATOM 1270 O O . THR A 1 163 ? -4.340 27.090 14.193 1.00 48.81 163 THR A O 1
ATOM 1273 N N . LEU A 1 164 ? -3.675 25.273 13.057 1.00 47.06 164 LEU A N 1
ATOM 1274 C CA . LEU A 1 164 ? -4.977 24.999 12.427 1.00 47.06 164 LEU A CA 1
ATOM 1275 C C . LEU A 1 164 ? -5.823 23.970 13.191 1.00 47.06 164 LEU A C 1
ATOM 1277 O O . LEU A 1 164 ? -6.927 23.640 12.761 1.00 47.06 164 LEU A O 1
ATOM 1281 N N . ILE A 1 165 ? -5.321 23.450 14.312 1.00 46.91 165 ILE A N 1
ATOM 1282 C CA . ILE A 1 165 ? -5.940 22.345 15.043 1.00 46.91 165 ILE A CA 1
ATOM 1283 C C . ILE A 1 165 ? -5.819 22.645 16.542 1.00 46.91 165 ILE A C 1
ATOM 1285 O O . ILE A 1 165 ? -4.791 23.129 17.000 1.00 46.91 165 ILE A O 1
ATOM 1289 N N . ASN A 1 166 ? -6.826 22.299 17.349 1.00 45.09 166 ASN A N 1
ATOM 1290 C CA . ASN A 1 166 ? -6.662 22.164 18.806 1.00 45.09 166 ASN A CA 1
ATOM 1291 C C . ASN A 1 166 ? -5.779 20.934 19.138 1.00 45.09 166 ASN A C 1
ATOM 1293 O O . ASN A 1 166 ? -6.158 20.089 19.946 1.00 45.09 166 ASN A O 1
ATOM 1297 N N . ALA A 1 167 ? -4.637 20.785 18.463 1.00 45.00 167 ALA A N 1
ATOM 1298 C CA . ALA A 1 167 ? -3.692 19.696 18.634 1.00 45.00 167 ALA A CA 1
ATOM 1299 C C . ALA A 1 167 ? -2.534 20.180 19.504 1.00 45.00 167 ALA A C 1
ATOM 1301 O O . ALA A 1 167 ? -1.866 21.167 19.216 1.00 45.00 167 ALA A O 1
ATOM 1302 N N . THR A 1 168 ? -2.276 19.456 20.584 1.00 43.31 168 THR A N 1
ATOM 1303 C CA . THR A 1 168 ? -1.169 19.709 21.512 1.00 43.31 168 THR A CA 1
ATOM 1304 C C . THR A 1 168 ? 0.181 19.171 21.010 1.00 43.31 168 THR A C 1
ATOM 1306 O O . THR A 1 168 ? 1.153 19.187 21.766 1.00 43.31 168 THR A O 1
ATOM 1309 N N . SER A 1 169 ? 0.285 18.715 19.751 1.00 48.34 169 SER A N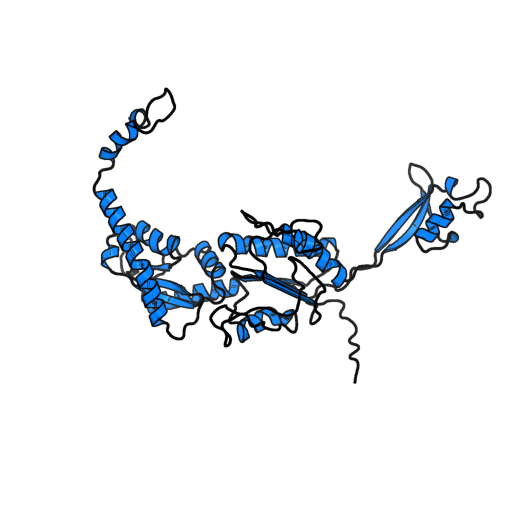 1
ATOM 1310 C CA . SER A 1 169 ? 1.540 18.225 19.162 1.00 48.34 169 SER A CA 1
ATOM 1311 C C . SER A 1 169 ? 1.527 18.158 17.629 1.00 48.34 169 SER A C 1
ATOM 1313 O O . SER A 1 169 ? 0.563 17.659 17.042 1.00 48.34 169 SER A O 1
ATOM 1315 N N . SER A 1 170 ? 2.668 18.497 17.023 1.00 56.56 170 SER A N 1
ATOM 1316 C CA . SER A 1 170 ? 2.939 18.389 15.585 1.00 56.56 170 SER A CA 1
ATOM 1317 C C . SER A 1 170 ? 2.727 16.978 15.070 1.00 56.56 170 SER A C 1
ATOM 1319 O O . SER A 1 170 ? 3.525 16.078 15.343 1.00 56.56 170 SER A O 1
ATOM 1321 N N . THR A 1 171 ? 1.653 16.791 14.313 1.00 65.69 171 THR A N 1
ATOM 1322 C CA . THR A 1 171 ? 1.357 15.513 13.672 1.00 65.69 171 THR A CA 1
ATOM 1323 C C . THR A 1 171 ? 2.202 15.394 12.402 1.00 65.69 171 THR A C 1
ATOM 1325 O O . THR A 1 171 ? 2.168 16.283 11.554 1.00 65.69 171 THR A O 1
ATOM 1328 N N . ASN A 1 172 ? 2.986 14.322 12.273 1.00 74.44 172 ASN A N 1
ATOM 1329 C CA . ASN A 1 172 ? 3.845 14.073 11.112 1.00 74.44 172 ASN A CA 1
ATOM 1330 C C . ASN A 1 172 ? 3.234 12.985 10.226 1.00 74.44 172 ASN A C 1
ATOM 1332 O O . ASN A 1 172 ? 2.695 12.006 10.733 1.00 74.44 172 ASN A O 1
ATOM 1336 N N . PHE A 1 173 ? 3.355 13.141 8.910 1.00 84.44 173 PHE A N 1
ATOM 1337 C CA . PHE A 1 173 ? 3.056 12.088 7.939 1.00 84.44 173 PHE A CA 1
ATOM 1338 C C . PHE A 1 173 ? 3.914 12.295 6.685 1.00 84.44 173 PHE A C 1
ATOM 1340 O O . PHE A 1 173 ? 4.395 13.406 6.436 1.00 84.44 173 PHE A O 1
ATOM 1347 N N . VAL A 1 174 ? 4.144 11.235 5.907 1.00 84.44 174 VAL A N 1
ATOM 1348 C CA . VAL A 1 174 ? 5.073 11.259 4.757 1.00 84.44 174 VAL A CA 1
ATOM 1349 C C . VAL A 1 174 ? 4.616 12.243 3.668 1.00 84.44 174 VAL A C 1
ATOM 1351 O O . VAL A 1 174 ? 5.441 12.881 3.009 1.00 84.44 174 VAL A O 1
ATOM 1354 N N . ARG A 1 175 ? 3.298 12.414 3.495 1.00 87.69 175 ARG A N 1
ATOM 1355 C CA . ARG A 1 175 ? 2.684 13.268 2.464 1.00 87.69 175 ARG A CA 1
ATOM 1356 C C . ARG A 1 175 ? 1.478 14.059 2.980 1.00 87.69 175 ARG A C 1
ATOM 1358 O O . ARG A 1 175 ? 0.939 13.732 4.032 1.00 87.69 175 ARG A O 1
ATOM 1365 N N . PRO A 1 176 ? 1.016 15.086 2.241 1.00 88.69 176 PRO A N 1
ATOM 1366 C CA . PRO A 1 176 ? -0.248 15.750 2.523 1.00 88.69 176 PRO A CA 1
ATOM 1367 C C . PRO A 1 176 ? -1.437 14.771 2.597 1.00 88.69 176 PRO A C 1
ATOM 1369 O O . PRO A 1 176 ? -1.741 14.130 1.595 1.00 88.69 176 PRO A O 1
ATOM 1372 N N . VAL A 1 177 ? -2.111 14.657 3.748 1.00 92.50 177 VAL A N 1
ATOM 1373 C CA . VAL A 1 177 ? -3.336 13.868 3.937 1.00 92.50 177 VAL A CA 1
ATOM 1374 C C . VAL A 1 177 ? -4.509 14.684 3.406 1.00 92.50 177 VAL A C 1
ATOM 1376 O O . VAL A 1 177 ? -4.587 15.895 3.618 1.00 92.50 177 VAL A O 1
ATOM 1379 N N . ARG A 1 178 ? -5.388 14.028 2.654 1.00 92.75 178 ARG A N 1
ATOM 1380 C CA . ARG A 1 178 ? -6.488 14.644 1.909 1.00 92.75 178 ARG A CA 1
ATOM 1381 C C . ARG A 1 178 ? -7.857 14.202 2.406 1.00 92.75 178 ARG A C 1
ATOM 1383 O O . ARG A 1 178 ? -8.770 15.019 2.408 1.00 92.75 178 ARG A O 1
ATOM 1390 N N . TRP A 1 179 ? -7.996 12.955 2.848 1.00 96.00 179 TRP A N 1
ATOM 1391 C CA . TRP A 1 179 ? -9.226 12.455 3.458 1.00 96.00 179 TRP A CA 1
ATOM 1392 C C . TRP A 1 179 ? -8.925 11.351 4.469 1.00 96.00 179 TRP A C 1
ATOM 1394 O O . TRP A 1 179 ? -7.886 10.692 4.402 1.00 96.00 179 TRP A O 1
ATOM 1404 N N . LEU A 1 180 ? -9.862 11.161 5.394 1.00 98.06 180 LEU A N 1
ATOM 1405 C CA . LEU A 1 180 ? -9.884 10.049 6.330 1.00 98.06 180 LEU A CA 1
ATOM 1406 C C . LEU A 1 180 ? -11.208 9.316 6.158 1.00 98.06 180 LEU A C 1
ATOM 1408 O O . LEU A 1 180 ? -12.276 9.935 6.148 1.00 98.06 180 LEU A O 1
ATOM 1412 N N . LEU A 1 181 ? -11.141 7.997 6.065 1.00 98.50 181 LEU A N 1
ATOM 1413 C CA . LEU A 1 181 ? -12.316 7.143 6.081 1.00 98.50 181 LEU A CA 1
ATOM 1414 C C . LEU A 1 181 ? -12.148 6.155 7.225 1.00 98.50 181 LEU A C 1
ATOM 1416 O O . LEU A 1 181 ? -11.124 5.481 7.323 1.00 98.50 181 LEU A O 1
ATOM 1420 N N . ALA A 1 182 ? -13.143 6.093 8.105 1.00 98.62 182 ALA A N 1
ATOM 1421 C CA . ALA A 1 182 ? -13.146 5.137 9.199 1.00 98.62 182 ALA A CA 1
ATOM 1422 C C . ALA A 1 182 ? -14.560 4.613 9.454 1.00 98.62 182 ALA A C 1
ATOM 1424 O O . ALA A 1 182 ? -15.463 5.384 9.788 1.00 98.62 182 ALA A O 1
ATOM 1425 N N . LEU A 1 183 ? -14.750 3.303 9.303 1.00 98.62 183 LEU A N 1
ATOM 1426 C CA . LEU A 1 183 ? -16.030 2.630 9.509 1.00 98.62 183 LEU A CA 1
ATOM 1427 C C . LEU A 1 183 ? -15.895 1.462 10.485 1.00 98.62 183 LEU A C 1
ATOM 1429 O O . LEU A 1 183 ? -14.909 0.729 10.460 1.00 98.62 183 LEU A O 1
ATOM 1433 N N . VAL A 1 184 ? -16.928 1.284 11.304 1.00 98.19 184 VAL A N 1
ATOM 1434 C CA . VAL A 1 184 ? -17.218 0.095 12.109 1.00 98.19 184 VAL A CA 1
ATOM 1435 C C . VAL A 1 184 ? -18.492 -0.501 11.521 1.00 98.19 184 VAL A C 1
ATOM 1437 O O . VAL A 1 184 ? -19.578 0.063 11.692 1.00 98.19 184 VAL A O 1
ATOM 1440 N N . ASP A 1 185 ? -18.357 -1.586 10.765 1.00 97.69 185 ASP A N 1
ATOM 1441 C CA . ASP A 1 185 ? -19.368 -2.080 9.834 1.00 97.69 185 ASP A CA 1
ATOM 1442 C C . ASP A 1 185 ? -19.818 -0.945 8.895 1.00 97.69 185 ASP A C 1
ATOM 1444 O O . ASP A 1 185 ? -19.078 -0.510 8.016 1.00 97.69 185 ASP A O 1
ATOM 1448 N N . GLN A 1 186 ? -21.011 -0.404 9.124 1.00 97.50 186 GLN A N 1
ATOM 1449 C CA . GLN A 1 186 ? -21.620 0.699 8.371 1.00 97.50 186 GLN A CA 1
ATOM 1450 C C . GLN A 1 186 ? -21.668 2.032 9.134 1.00 97.50 186 GLN A C 1
ATOM 1452 O O . GLN A 1 186 ? -22.198 3.023 8.630 1.00 97.50 186 GLN A O 1
ATOM 1457 N N . GLN A 1 187 ? -21.191 2.056 10.379 1.00 97.81 187 GLN A N 1
ATOM 1458 C CA . GLN A 1 187 ? -21.190 3.244 11.229 1.00 97.81 187 GLN A CA 1
ATOM 1459 C C . GLN A 1 187 ? -19.862 3.982 11.096 1.00 97.81 187 GLN A C 1
ATOM 1461 O O . GLN A 1 187 ? -18.804 3.364 11.150 1.00 97.81 187 GLN A O 1
ATOM 1466 N N . ILE A 1 188 ? -19.909 5.305 10.955 1.00 98.25 188 ILE A N 1
ATOM 1467 C CA . ILE A 1 188 ? -18.696 6.130 10.929 1.00 98.25 188 ILE A CA 1
ATOM 1468 C C . ILE A 1 188 ? -18.056 6.104 12.320 1.00 98.25 188 ILE A C 1
ATOM 1470 O O . ILE A 1 188 ? -18.725 6.371 13.321 1.00 98.25 188 ILE A O 1
ATOM 1474 N N . LEU A 1 189 ? -16.762 5.792 12.378 1.00 97.81 189 LEU A N 1
ATOM 1475 C CA . LEU A 1 189 ? -15.968 5.929 13.593 1.00 97.81 189 LEU A CA 1
ATOM 1476 C C . LEU A 1 189 ? -15.677 7.415 13.827 1.00 97.81 189 LEU A C 1
ATOM 1478 O O . LEU A 1 189 ? -15.060 8.068 12.987 1.00 97.81 189 LEU A O 1
ATOM 1482 N N . GLU A 1 190 ? -16.090 7.946 14.979 1.00 97.00 190 GLU A N 1
ATOM 1483 C CA . GLU A 1 190 ? -15.764 9.318 15.371 1.00 97.00 190 GLU A CA 1
ATOM 1484 C C . GLU A 1 190 ? -14.259 9.454 15.622 1.00 97.00 190 GLU A C 1
ATOM 1486 O O . GLU A 1 190 ? -13.730 9.067 16.664 1.00 97.00 190 GLU A O 1
ATOM 1491 N N . TRP A 1 191 ? -13.559 9.997 14.633 1.00 96.06 191 TRP A N 1
ATOM 1492 C CA . TRP A 1 191 ? -12.120 10.196 14.668 1.00 96.06 191 TRP A CA 1
ATOM 1493 C C . TRP A 1 191 ? -11.752 11.435 13.848 1.00 96.06 191 TRP A C 1
ATOM 1495 O O . TRP A 1 191 ? -12.308 11.678 12.777 1.00 96.06 191 TRP A O 1
ATOM 1505 N N . GLU A 1 192 ? -10.832 12.243 14.369 1.00 93.81 192 GLU A N 1
ATOM 1506 C CA . GLU A 1 192 ? -10.337 13.455 13.722 1.00 93.81 192 GLU A CA 1
ATOM 1507 C C . GLU A 1 192 ? -8.811 13.481 13.823 1.00 93.81 192 GLU A C 1
ATOM 1509 O O . GLU A 1 192 ? -8.249 13.256 14.896 1.00 93.81 192 GLU A O 1
ATOM 1514 N N . MET A 1 193 ? -8.141 13.744 12.704 1.00 88.81 193 MET A N 1
ATOM 1515 C CA . MET A 1 193 ? -6.687 13.865 12.627 1.00 88.81 193 MET A CA 1
ATOM 1516 C C . MET A 1 193 ? -6.310 14.742 11.430 1.00 88.81 193 MET A C 1
ATOM 1518 O O . MET A 1 193 ? -7.054 14.811 10.457 1.00 88.81 193 MET A O 1
ATOM 1522 N N . PHE A 1 194 ? -5.172 15.442 11.482 1.00 85.81 194 PHE A N 1
ATOM 1523 C CA . PHE A 1 194 ? -4.736 16.364 10.415 1.00 85.81 194 PHE A CA 1
ATOM 1524 C C . PHE A 1 194 ? -5.754 17.476 10.074 1.00 85.81 194 PHE A C 1
ATOM 1526 O O . PHE A 1 194 ? -5.764 17.987 8.957 1.00 85.81 194 PHE A O 1
ATOM 1533 N N . GLY A 1 195 ? -6.637 17.836 11.015 1.00 86.75 195 GLY A N 1
ATOM 1534 C CA . GLY A 1 195 ? -7.741 18.777 10.776 1.00 86.75 195 GLY A CA 1
ATOM 1535 C C . GLY A 1 195 ? -8.870 18.207 9.905 1.00 86.75 195 GLY A C 1
ATOM 1536 O O . GLY A 1 195 ? -9.720 18.957 9.430 1.00 86.75 195 GLY A O 1
ATOM 1537 N N . LEU A 1 196 ? -8.881 16.890 9.680 1.00 91.00 196 LEU A N 1
ATOM 1538 C CA . LEU A 1 196 ? -9.879 16.164 8.905 1.00 91.00 196 LEU A CA 1
ATOM 1539 C C . LEU A 1 196 ? -10.687 15.262 9.831 1.00 91.00 196 LEU A C 1
ATOM 1541 O O . LEU A 1 196 ? -10.126 14.549 10.661 1.00 91.00 196 LEU A O 1
ATOM 1545 N N . ARG A 1 197 ? -12.006 15.249 9.649 1.00 95.88 197 ARG A N 1
ATOM 1546 C CA . ARG A 1 197 ? -12.892 14.279 10.298 1.00 95.88 197 ARG A CA 1
ATOM 1547 C C . ARG A 1 197 ? -13.044 13.057 9.417 1.00 95.88 197 ARG A C 1
ATOM 1549 O O . ARG A 1 197 ? -13.264 13.195 8.214 1.00 95.88 197 ARG A O 1
ATOM 1556 N N . ALA A 1 198 ? -12.954 11.883 10.024 1.00 97.69 198 ALA A N 1
ATOM 1557 C CA . ALA A 1 198 ? -13.218 10.639 9.335 1.00 97.69 198 ALA A CA 1
ATOM 1558 C C . ALA A 1 198 ? -14.683 10.566 8.890 1.00 97.69 198 ALA A C 1
ATOM 1560 O O . ALA A 1 198 ? -15.600 10.953 9.617 1.00 97.69 198 ALA A O 1
ATOM 1561 N N . GLY A 1 199 ? -14.886 10.074 7.672 1.00 98.12 199 GLY A N 1
ATOM 1562 C CA . GLY A 1 199 ? -16.204 9.829 7.104 1.00 98.12 199 GLY A CA 1
ATOM 1563 C C . GLY A 1 199 ? -16.304 8.436 6.501 1.00 98.12 199 GLY A C 1
ATOM 1564 O O . GLY A 1 199 ? -15.572 7.519 6.870 1.00 98.12 199 GLY A O 1
ATOM 1565 N N . ASN A 1 200 ? -17.210 8.295 5.538 1.00 98.06 200 ASN A N 1
ATOM 1566 C CA . ASN A 1 200 ? -17.410 7.075 4.758 1.00 98.06 200 ASN A CA 1
ATOM 1567 C C . ASN A 1 200 ? -17.120 7.286 3.259 1.00 98.06 200 ASN A C 1
ATOM 1569 O O . ASN A 1 200 ? -17.664 6.591 2.401 1.00 98.06 200 ASN A O 1
ATOM 1573 N N . GLU A 1 201 ? -16.310 8.293 2.939 1.00 96.94 201 GLU A N 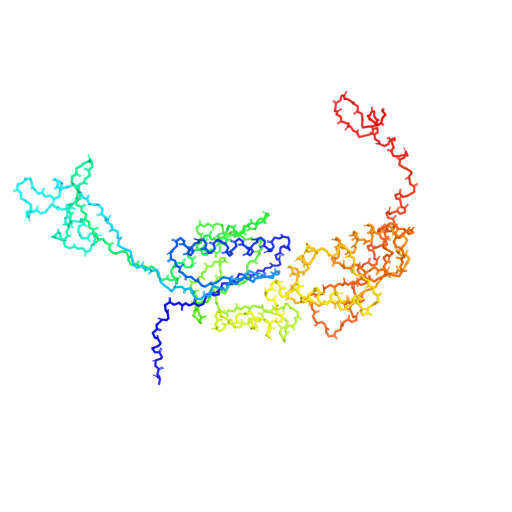1
ATOM 1574 C CA . GLU A 1 201 ? -16.022 8.735 1.579 1.00 96.94 201 GLU A CA 1
ATOM 1575 C C . GLU A 1 201 ? -14.556 8.468 1.229 1.00 96.94 201 GLU A C 1
ATOM 1577 O O . GLU A 1 201 ? -13.651 8.866 1.958 1.00 96.94 201 GLU A O 1
ATOM 1582 N N . SER A 1 202 ? -14.343 7.773 0.112 1.00 96.06 202 SER A N 1
ATOM 1583 C CA . SER A 1 202 ? -13.037 7.539 -0.507 1.00 96.06 202 SER A CA 1
ATOM 1584 C C . SER A 1 202 ? -12.998 8.191 -1.889 1.00 96.06 202 SER A C 1
ATOM 1586 O O . SER A 1 202 ? -13.979 8.784 -2.330 1.00 96.06 202 SER A O 1
ATOM 1588 N N . TYR A 1 203 ? -11.887 8.080 -2.608 1.00 94.44 203 TYR A N 1
ATOM 1589 C CA . TYR A 1 203 ? -11.719 8.691 -3.925 1.00 94.44 203 TYR A CA 1
ATOM 1590 C C . TYR A 1 203 ? -11.193 7.677 -4.934 1.00 94.44 203 TYR A C 1
ATOM 1592 O O . TYR A 1 203 ? -10.328 6.860 -4.618 1.00 94.44 203 TYR A O 1
ATOM 1600 N N . GLY A 1 204 ? -11.724 7.733 -6.155 1.00 92.94 204 GLY A N 1
ATOM 1601 C CA . GLY A 1 204 ? -11.299 6.881 -7.263 1.00 92.94 204 GLY A CA 1
ATOM 1602 C C . GLY A 1 204 ? -9.994 7.344 -7.905 1.00 92.94 204 GLY A C 1
ATOM 1603 O O . GLY A 1 204 ? -9.347 8.292 -7.451 1.00 92.94 204 GLY A O 1
ATOM 1604 N N . HIS A 1 205 ? -9.626 6.679 -8.994 1.00 92.50 205 HIS A N 1
ATOM 1605 C CA . HIS A 1 205 ? -8.493 7.011 -9.834 1.00 92.50 205 HIS A CA 1
ATOM 1606 C C . HIS A 1 205 ? -8.618 8.436 -10.371 1.00 92.50 205 HIS A C 1
ATOM 1608 O O . HIS A 1 205 ? -9.679 8.834 -10.852 1.00 92.50 205 HIS A O 1
ATOM 1614 N N . ARG A 1 206 ? -7.518 9.196 -10.348 1.00 87.56 206 ARG A N 1
ATOM 1615 C CA . ARG A 1 206 ? -7.519 10.633 -10.674 1.00 87.56 206 ARG A CA 1
ATOM 1616 C C . ARG A 1 206 ? -8.024 10.940 -12.096 1.00 87.56 206 ARG A C 1
ATOM 1618 O O . ARG A 1 206 ? -8.544 12.026 -12.330 1.00 87.56 206 ARG A O 1
ATOM 1625 N N . PHE A 1 207 ? -7.890 9.992 -13.029 1.00 85.38 207 PHE A N 1
ATOM 1626 C CA . PHE A 1 207 ? -8.119 10.231 -14.461 1.00 85.38 207 PHE A CA 1
ATOM 1627 C C . PHE A 1 207 ? -9.136 9.304 -15.154 1.00 85.38 207 PHE A C 1
ATOM 1629 O O . PHE A 1 207 ? -9.426 9.543 -16.321 1.00 85.38 207 PHE A O 1
ATOM 1636 N N . MET A 1 208 ? -9.649 8.245 -14.509 1.00 82.94 208 MET A N 1
ATOM 1637 C CA . MET A 1 208 ? -10.347 7.152 -15.230 1.00 82.94 208 MET A CA 1
ATOM 1638 C C . MET A 1 208 ? -11.810 6.902 -14.883 1.00 82.94 208 MET A C 1
ATOM 1640 O O . MET A 1 208 ? -12.507 6.262 -15.667 1.00 82.94 208 MET A O 1
ATOM 1644 N N . ASN A 1 209 ? -12.288 7.351 -13.733 1.00 68.38 209 ASN A N 1
ATOM 1645 C CA . ASN A 1 209 ? -13.692 7.170 -13.388 1.00 68.38 209 ASN A CA 1
ATOM 1646 C C . ASN A 1 209 ? -14.589 8.018 -14.320 1.00 68.38 209 ASN A C 1
ATOM 1648 O O . ASN A 1 209 ? -14.142 9.013 -14.897 1.00 68.38 209 ASN A O 1
ATOM 1652 N N . GLU A 1 210 ? -15.886 7.678 -14.418 1.00 58.62 210 GLU A N 1
ATOM 1653 C CA . GLU A 1 210 ? -16.928 8.493 -15.099 1.00 58.62 210 GLU A CA 1
ATOM 1654 C C . GLU A 1 210 ? -16.963 9.965 -14.620 1.00 58.62 210 GLU A C 1
ATOM 1656 O O . GLU A 1 210 ? -17.623 10.819 -15.215 1.00 58.62 210 GLU A O 1
ATOM 1661 N N . TYR A 1 211 ? -16.215 10.263 -13.556 1.00 46.47 211 TYR A N 1
ATOM 1662 C CA . TYR A 1 211 ? -16.003 11.557 -12.942 1.00 46.47 211 TYR A CA 1
ATOM 1663 C C . TYR A 1 211 ? -14.521 11.810 -12.641 1.00 46.47 211 TYR A C 1
ATOM 1665 O O . TYR A 1 211 ? -14.186 11.981 -11.470 1.00 46.47 211 TYR A O 1
ATOM 1673 N N . SER A 1 212 ? -13.642 11.847 -13.651 1.00 50.19 212 SER A N 1
ATOM 1674 C CA . SER A 1 212 ? -12.248 12.287 -13.462 1.00 50.19 212 SER A CA 1
ATOM 1675 C C . SER A 1 212 ? -12.232 13.590 -12.644 1.00 50.19 212 SER A C 1
ATOM 1677 O O . SER A 1 212 ? -12.645 14.635 -13.154 1.00 50.19 212 SER A O 1
ATOM 1679 N N . GLY A 1 213 ? -11.870 13.515 -11.358 1.00 56.75 213 GLY A N 1
ATOM 1680 C CA . GLY A 1 213 ? -11.996 14.626 -10.410 1.00 56.75 213 GLY A CA 1
ATOM 1681 C C . GLY A 1 213 ? -12.284 14.224 -8.956 1.00 56.75 213 GLY A C 1
ATOM 1682 O O . GLY A 1 213 ? -12.397 13.048 -8.612 1.00 56.75 213 GLY A O 1
ATOM 1683 N N . ASP A 1 214 ? -12.429 15.244 -8.106 1.00 67.06 214 ASP A N 1
ATOM 1684 C CA . ASP A 1 214 ? -12.558 15.184 -6.638 1.00 67.06 214 ASP A CA 1
ATOM 1685 C C . ASP A 1 214 ? -13.934 14.692 -6.136 1.00 67.06 214 ASP A C 1
ATOM 1687 O O . ASP A 1 214 ? -14.411 15.123 -5.084 1.00 67.06 214 ASP A O 1
ATOM 1691 N N . LYS A 1 215 ? -14.634 13.828 -6.887 1.00 83.75 215 LYS A N 1
ATOM 1692 C CA . LYS A 1 215 ? -15.926 13.297 -6.427 1.00 83.75 215 LYS A CA 1
ATOM 1693 C C . LYS A 1 215 ? -15.717 12.120 -5.473 1.00 83.75 215 LYS A C 1
ATOM 1695 O O . LYS A 1 215 ? -15.088 11.136 -5.871 1.00 83.75 215 LYS A O 1
ATOM 1700 N N . PRO A 1 216 ? -16.286 12.176 -4.258 1.00 91.56 216 PRO A N 1
ATOM 1701 C CA . PRO A 1 216 ? -16.165 11.083 -3.315 1.00 91.56 216 PRO A CA 1
ATOM 1702 C C . PRO A 1 216 ? -17.001 9.870 -3.741 1.00 91.56 216 PRO A C 1
ATOM 1704 O O . PRO A 1 216 ? -18.119 9.991 -4.251 1.00 91.56 216 PRO A O 1
ATOM 1707 N N . ILE A 1 217 ? -16.461 8.688 -3.473 1.00 93.69 217 ILE A N 1
ATOM 1708 C CA . ILE A 1 217 ? -17.108 7.383 -3.565 1.00 93.69 217 ILE A CA 1
ATOM 1709 C C . ILE A 1 217 ? -17.536 6.992 -2.156 1.00 93.69 217 ILE A C 1
ATOM 1711 O O . ILE A 1 217 ? -16.711 6.904 -1.248 1.00 93.69 217 ILE A O 1
ATOM 1715 N N . LYS A 1 218 ? -18.831 6.741 -1.967 1.00 96.06 218 LYS A N 1
ATOM 1716 C CA . LYS A 1 218 ? -19.360 6.338 -0.663 1.00 96.06 218 LYS A CA 1
ATOM 1717 C C . LYS A 1 218 ? -19.162 4.850 -0.434 1.00 96.06 218 LYS A C 1
ATOM 1719 O O . LYS A 1 218 ? -19.736 4.030 -1.150 1.00 96.06 218 LYS A O 1
ATOM 1724 N N . ILE A 1 219 ? -18.429 4.527 0.620 1.00 98.00 219 ILE A N 1
ATOM 1725 C CA . ILE A 1 219 ? -18.304 3.180 1.162 1.00 98.00 219 ILE A CA 1
ATOM 1726 C C . ILE A 1 219 ? -19.412 3.016 2.205 1.00 98.00 219 ILE A C 1
ATOM 1728 O O . ILE A 1 219 ? -19.547 3.823 3.125 1.00 98.00 219 ILE A O 1
ATOM 1732 N N . LYS A 1 220 ? -20.295 2.036 2.000 1.00 97.62 220 LYS A N 1
ATOM 1733 C CA . LYS A 1 220 ? -21.468 1.837 2.867 1.00 97.62 220 LYS A CA 1
ATOM 1734 C C . LYS A 1 220 ? -21.157 0.932 4.044 1.00 97.62 220 LYS A C 1
ATOM 1736 O O . LYS A 1 220 ? -21.695 1.167 5.120 1.00 97.62 220 LYS A O 1
ATOM 1741 N N . HIS A 1 221 ? -20.316 -0.066 3.821 1.00 98.19 221 HIS A N 1
ATOM 1742 C CA . HIS A 1 221 ? -19.885 -1.011 4.829 1.00 98.19 221 HIS A CA 1
ATOM 1743 C C . HIS A 1 221 ? -18.379 -1.272 4.685 1.00 98.19 221 HIS A C 1
ATOM 1745 O O . HIS A 1 221 ? -17.833 -1.187 3.585 1.00 98.19 221 HIS A O 1
ATOM 1751 N N . ALA A 1 222 ? -17.694 -1.557 5.792 1.00 97.38 222 ALA A N 1
ATOM 1752 C CA . ALA A 1 222 ? -16.248 -1.766 5.838 1.00 97.38 222 ALA A CA 1
ATOM 1753 C C . ALA A 1 222 ? -15.759 -2.883 4.895 1.00 97.38 222 ALA A C 1
ATOM 1755 O O . ALA A 1 222 ? -14.658 -2.806 4.351 1.00 97.38 222 ALA A O 1
ATOM 1756 N N . ASP A 1 223 ? -16.585 -3.905 4.669 1.00 94.88 223 ASP A N 1
ATOM 1757 C CA . ASP A 1 223 ? -16.271 -5.050 3.814 1.00 94.88 223 ASP A CA 1
ATOM 1758 C C . ASP A 1 223 ? -16.407 -4.798 2.310 1.00 94.88 223 ASP A C 1
ATOM 1760 O O . ASP A 1 223 ? -15.818 -5.547 1.530 1.00 94.88 223 ASP A O 1
ATOM 1764 N N . ASP A 1 224 ? -17.118 -3.742 1.915 1.00 97.06 224 ASP A N 1
ATOM 1765 C CA . ASP A 1 224 ? -17.349 -3.360 0.521 1.00 97.06 224 ASP A CA 1
ATOM 1766 C C . ASP A 1 224 ? -16.128 -2.669 -0.118 1.00 97.06 224 ASP A C 1
ATOM 1768 O O . ASP A 1 224 ? -16.120 -2.421 -1.326 1.00 97.06 224 ASP A O 1
ATOM 1772 N N . TYR A 1 225 ? -15.123 -2.299 0.686 1.00 98.12 225 TYR A N 1
ATOM 1773 C CA . TYR A 1 225 ? -14.080 -1.328 0.336 1.00 98.12 225 TYR A CA 1
ATOM 1774 C C . TYR A 1 225 ? -13.418 -1.578 -1.022 1.00 98.12 225 TYR A C 1
ATOM 1776 O O . TYR A 1 225 ? -13.492 -0.739 -1.922 1.00 98.12 225 TYR A O 1
ATOM 1784 N N . GLU A 1 226 ? -12.783 -2.738 -1.172 1.00 97.12 226 GLU A N 1
ATOM 1785 C CA . GLU A 1 226 ? -12.013 -3.069 -2.368 1.00 97.12 226 GLU A CA 1
ATOM 1786 C C . GLU A 1 226 ? -12.915 -3.166 -3.606 1.00 97.12 226 GLU A C 1
ATOM 1788 O O . GLU A 1 226 ? -12.616 -2.604 -4.660 1.00 97.12 226 GLU A O 1
ATOM 1793 N N . ASP A 1 227 ? -14.054 -3.836 -3.454 1.00 97.06 227 ASP A N 1
ATOM 1794 C CA . ASP A 1 227 ? -15.020 -4.074 -4.519 1.00 97.06 227 ASP A CA 1
ATOM 1795 C C . ASP A 1 227 ? -15.613 -2.767 -5.057 1.00 97.06 227 ASP A C 1
ATOM 1797 O O . ASP A 1 227 ? -15.773 -2.593 -6.270 1.00 97.06 227 ASP A O 1
ATOM 1801 N N . VAL A 1 228 ? -15.942 -1.834 -4.160 1.00 96.44 228 VAL A N 1
ATOM 1802 C CA . VAL A 1 228 ? -16.470 -0.517 -4.523 1.00 96.44 228 VAL A CA 1
ATOM 1803 C C . VAL A 1 228 ? -15.395 0.330 -5.199 1.00 96.44 228 VAL A C 1
ATOM 1805 O O . VAL A 1 228 ? -15.682 0.945 -6.231 1.00 96.44 228 VAL A O 1
ATOM 1808 N N . LEU A 1 229 ? -14.164 0.332 -4.680 1.00 95.31 229 LEU A N 1
ATOM 1809 C CA . LEU A 1 229 ? -13.048 1.050 -5.297 1.00 95.31 229 LEU A CA 1
ATOM 1810 C C . LEU A 1 229 ? -12.730 0.541 -6.703 1.00 95.31 229 LEU A C 1
ATOM 1812 O O . LEU A 1 229 ? -12.521 1.350 -7.609 1.00 95.31 229 LEU A O 1
ATOM 1816 N N . LEU A 1 230 ? -12.771 -0.772 -6.919 1.00 95.06 230 LEU A N 1
ATOM 1817 C CA . LEU A 1 230 ? -12.567 -1.352 -8.239 1.00 95.06 230 LEU A CA 1
ATOM 1818 C C . LEU A 1 230 ? -13.694 -0.954 -9.201 1.00 95.06 230 LEU A C 1
ATOM 1820 O O . LEU A 1 230 ? -13.432 -0.400 -10.268 1.00 95.06 230 LEU A O 1
ATOM 1824 N N . LYS A 1 231 ? -14.952 -1.210 -8.816 1.00 93.19 231 LYS A N 1
ATOM 1825 C CA . LYS A 1 231 ? -16.124 -1.061 -9.699 1.00 93.19 231 LYS A CA 1
ATOM 1826 C C . LYS A 1 231 ? -16.476 0.394 -10.005 1.00 93.19 231 LYS A C 1
ATOM 1828 O O . LYS A 1 231 ? -16.930 0.679 -11.107 1.00 93.19 231 LYS A O 1
ATOM 1833 N N . GLN A 1 232 ? -16.327 1.293 -9.033 1.00 91.75 232 GLN A N 1
ATOM 1834 C CA . GLN A 1 232 ? -16.744 2.699 -9.159 1.00 91.75 232 GLN A CA 1
ATOM 1835 C C . GLN A 1 232 ? -15.560 3.656 -9.291 1.00 91.75 232 GLN A C 1
ATOM 1837 O O . GLN A 1 232 ? -15.703 4.748 -9.840 1.00 91.75 232 GLN A O 1
ATOM 1842 N N . GLY A 1 233 ? -14.404 3.275 -8.746 1.00 91.94 233 GLY A N 1
ATOM 1843 C CA . GLY A 1 233 ? -13.230 4.132 -8.680 1.00 91.94 233 GLY A CA 1
ATOM 1844 C C . GLY A 1 233 ? -12.146 3.807 -9.692 1.00 91.94 233 GLY A C 1
ATOM 1845 O O . GLY A 1 233 ? -11.250 4.629 -9.830 1.00 91.94 233 GLY A O 1
ATOM 1846 N N . ASN A 1 234 ? -12.187 2.662 -10.382 1.00 93.69 234 ASN A N 1
ATOM 1847 C CA . ASN A 1 234 ? -11.054 2.167 -11.171 1.00 93.69 234 ASN A CA 1
ATOM 1848 C C . ASN A 1 234 ? -9.760 2.112 -10.338 1.00 93.69 234 ASN A C 1
ATOM 1850 O O . ASN A 1 234 ? -8.694 2.485 -10.819 1.00 93.69 234 ASN A O 1
ATOM 1854 N N . VAL A 1 235 ? -9.856 1.690 -9.074 1.00 95.44 235 VAL A N 1
ATOM 1855 C CA . VAL A 1 235 ? -8.705 1.535 -8.175 1.00 95.44 235 VAL A CA 1
ATOM 1856 C C . VAL A 1 235 ? -8.610 0.087 -7.727 1.00 95.44 235 VAL A C 1
ATOM 1858 O O . VAL A 1 235 ? -9.541 -0.455 -7.138 1.00 95.44 235 VAL A O 1
ATOM 1861 N N . ILE A 1 236 ? -7.455 -0.522 -7.967 1.00 97.56 236 ILE A N 1
ATOM 1862 C CA . ILE A 1 236 ? -7.104 -1.845 -7.463 1.00 97.56 236 ILE A CA 1
ATOM 1863 C C . ILE A 1 236 ? -6.299 -1.629 -6.186 1.00 97.56 236 ILE A C 1
ATOM 1865 O O . ILE A 1 236 ? -5.098 -1.374 -6.224 1.00 97.56 236 ILE A O 1
ATOM 1869 N N . ALA A 1 237 ? -6.987 -1.642 -5.046 1.00 97.44 237 ALA A N 1
ATOM 1870 C CA . ALA A 1 237 ? -6.388 -1.260 -3.768 1.00 97.44 237 ALA A CA 1
ATOM 1871 C C . ALA A 1 237 ? -5.381 -2.304 -3.240 1.00 97.44 237 ALA A C 1
ATOM 1873 O O . ALA A 1 237 ? -4.442 -1.959 -2.521 1.00 97.44 237 ALA A O 1
ATOM 1874 N N . ASP A 1 238 ? -5.564 -3.575 -3.610 1.00 97.88 238 ASP A N 1
ATOM 1875 C CA . ASP A 1 238 ? -4.666 -4.672 -3.255 1.00 97.88 238 ASP A CA 1
ATOM 1876 C C . ASP A 1 238 ? -3.407 -4.651 -4.141 1.00 97.88 238 ASP A C 1
ATOM 1878 O O . ASP A 1 238 ? -3.462 -4.687 -5.377 1.00 97.88 238 ASP A O 1
ATOM 1882 N N . ILE A 1 239 ? -2.239 -4.566 -3.499 1.00 96.44 239 ILE A N 1
ATOM 1883 C CA . ILE A 1 239 ? -0.942 -4.567 -4.181 1.00 96.44 239 ILE A CA 1
ATOM 1884 C C . ILE A 1 239 ? -0.661 -5.907 -4.858 1.00 96.44 239 ILE A C 1
ATOM 1886 O O . ILE A 1 239 ? -0.170 -5.922 -5.985 1.00 96.44 239 ILE A O 1
ATOM 1890 N N . ALA A 1 240 ? -1.008 -7.026 -4.220 1.00 96.75 240 ALA A N 1
ATOM 1891 C CA . ALA A 1 240 ? -0.752 -8.353 -4.764 1.00 96.75 240 ALA A CA 1
ATOM 1892 C C . ALA A 1 240 ? -1.534 -8.575 -6.066 1.00 96.75 240 ALA A C 1
ATOM 1894 O O . ALA A 1 240 ? -0.961 -9.043 -7.050 1.00 96.75 240 ALA A O 1
ATOM 1895 N N . LYS A 1 241 ? -2.801 -8.136 -6.118 1.00 98.12 241 LYS A N 1
ATOM 1896 C CA . LYS A 1 241 ? -3.608 -8.177 -7.352 1.00 98.12 241 LYS A CA 1
ATOM 1897 C C . LYS A 1 241 ? -3.001 -7.327 -8.466 1.00 98.12 241 LYS A C 1
ATOM 1899 O O . LYS A 1 241 ? -2.964 -7.758 -9.616 1.00 98.12 241 LYS A O 1
ATOM 1904 N N . ARG A 1 242 ? -2.469 -6.141 -8.142 1.00 97.88 242 ARG A N 1
ATOM 1905 C CA . ARG A 1 242 ? -1.761 -5.306 -9.131 1.00 97.88 242 ARG A CA 1
ATOM 1906 C C . ARG A 1 242 ? -0.491 -5.977 -9.647 1.00 97.88 242 ARG A C 1
ATOM 1908 O O . ARG A 1 242 ? -0.285 -5.976 -10.858 1.00 97.88 242 ARG A O 1
ATOM 1915 N N . LYS A 1 243 ? 0.320 -6.590 -8.776 1.00 98.12 243 LYS A N 1
ATOM 1916 C CA . LYS A 1 243 ? 1.504 -7.364 -9.194 1.00 98.12 243 LYS A CA 1
ATOM 1917 C C . LYS A 1 243 ? 1.118 -8.489 -10.151 1.00 98.12 243 LYS A C 1
ATOM 1919 O O . LYS A 1 243 ? 1.726 -8.626 -11.206 1.00 98.12 243 LYS A O 1
ATOM 1924 N N . GLU A 1 244 ? 0.085 -9.258 -9.814 1.00 98.25 244 GLU A N 1
ATOM 1925 C CA . GLU A 1 244 ? -0.399 -10.346 -10.666 1.00 98.25 244 GLU A CA 1
ATOM 1926 C C . GLU A 1 244 ? -0.822 -9.833 -12.050 1.00 98.25 244 GLU A C 1
ATOM 1928 O O . GLU A 1 244 ? -0.382 -10.368 -13.069 1.00 98.25 244 GLU A O 1
ATOM 1933 N N . MET A 1 245 ? -1.601 -8.750 -12.102 1.00 98.12 245 MET A N 1
ATOM 1934 C CA . MET A 1 245 ? -2.026 -8.138 -13.364 1.00 98.12 245 MET A CA 1
ATOM 1935 C C . MET A 1 245 ? -0.855 -7.626 -14.204 1.00 98.12 245 MET A C 1
ATOM 1937 O O . MET A 1 245 ? -0.841 -7.824 -15.420 1.00 98.12 245 MET A O 1
ATOM 1941 N N . ILE A 1 246 ? 0.139 -6.991 -13.575 1.00 98.62 246 ILE A N 1
ATOM 1942 C CA . ILE A 1 246 ? 1.349 -6.527 -14.262 1.00 98.62 246 ILE A CA 1
ATOM 1943 C C . ILE A 1 246 ? 2.098 -7.722 -14.852 1.00 98.62 246 ILE A C 1
ATOM 1945 O O . ILE A 1 246 ? 2.381 -7.722 -16.049 1.00 98.62 246 ILE A O 1
ATOM 1949 N N . SER A 1 247 ? 2.362 -8.761 -14.058 1.00 98.31 247 SER A N 1
ATOM 1950 C CA . SER A 1 247 ? 3.068 -9.962 -14.515 1.00 98.31 247 SER A CA 1
ATOM 1951 C C . SER A 1 247 ? 2.351 -10.647 -15.678 1.00 98.31 247 SER A C 1
ATOM 1953 O O . SER A 1 247 ? 2.976 -10.934 -16.700 1.00 98.31 247 SER A O 1
ATOM 1955 N N . GLN A 1 248 ? 1.030 -10.831 -15.580 1.00 98.12 248 GLN A N 1
ATOM 1956 C CA . GLN A 1 248 ? 0.217 -11.406 -16.656 1.00 98.12 248 GLN A CA 1
ATOM 1957 C C . GLN A 1 248 ? 0.251 -10.541 -17.923 1.00 98.12 248 GLN A C 1
ATOM 1959 O O . GLN A 1 248 ? 0.383 -11.060 -19.034 1.00 98.12 248 GLN A O 1
ATOM 1964 N N . SER A 1 249 ? 0.171 -9.215 -17.776 1.00 97.69 249 SER A N 1
ATOM 1965 C CA . SER A 1 249 ? 0.256 -8.288 -18.905 1.00 97.69 249 SER A CA 1
ATOM 1966 C C . SER A 1 249 ? 1.625 -8.346 -19.583 1.00 97.69 249 SER A C 1
ATOM 1968 O O . SER A 1 249 ? 1.700 -8.344 -20.813 1.00 97.69 249 SER A O 1
ATOM 1970 N N . VAL A 1 250 ? 2.707 -8.401 -18.806 1.00 98.19 250 VAL A N 1
ATOM 1971 C CA . VAL A 1 250 ? 4.085 -8.460 -19.308 1.00 98.19 250 VAL A CA 1
ATOM 1972 C C . VAL A 1 250 ? 4.334 -9.771 -20.054 1.00 98.19 250 VAL A C 1
ATOM 1974 O O . VAL A 1 250 ? 4.838 -9.771 -21.182 1.00 98.19 250 VAL A O 1
ATOM 1977 N N . GLU A 1 251 ? 3.913 -10.892 -19.475 1.00 97.12 251 GLU A N 1
ATOM 1978 C CA . GLU A 1 251 ? 4.002 -12.208 -20.103 1.00 97.12 251 GLU A CA 1
ATOM 1979 C C . GLU A 1 251 ? 3.171 -12.285 -21.397 1.00 97.12 251 GLU A C 1
ATOM 1981 O O . GLU A 1 251 ? 3.650 -12.756 -22.430 1.00 97.12 251 GLU A O 1
ATOM 1986 N N . GLY A 1 252 ? 1.935 -11.781 -21.381 1.00 97.81 252 GLY A N 1
ATOM 1987 C CA . GLY A 1 252 ? 1.065 -11.777 -22.557 1.00 97.81 252 GLY A CA 1
ATOM 1988 C C . GLY A 1 252 ? 1.621 -10.933 -23.708 1.00 97.81 252 GLY A C 1
ATOM 1989 O O . GLY A 1 252 ? 1.642 -11.379 -24.860 1.00 97.81 252 GLY A O 1
ATOM 1990 N N . LEU A 1 253 ? 2.102 -9.723 -23.411 1.00 97.94 253 LEU A N 1
ATOM 1991 C CA . LEU A 1 253 ? 2.641 -8.801 -24.415 1.00 97.94 253 LEU A CA 1
ATOM 1992 C C . LEU A 1 253 ? 3.970 -9.286 -24.998 1.00 97.94 253 LEU A C 1
ATOM 1994 O O . LEU A 1 253 ? 4.158 -9.191 -26.211 1.00 97.94 253 LEU A O 1
ATOM 1998 N N . SER A 1 254 ? 4.860 -9.838 -24.170 1.00 96.19 254 SER A N 1
ATOM 1999 C CA . SER A 1 254 ? 6.143 -10.392 -24.627 1.00 96.19 254 SER A CA 1
ATOM 2000 C C . SER A 1 254 ? 5.935 -11.577 -25.575 1.00 96.19 254 SER A C 1
ATOM 2002 O O . SER A 1 254 ? 6.434 -11.552 -26.704 1.00 96.19 254 SER A O 1
ATOM 2004 N N . LYS A 1 255 ? 5.078 -12.540 -25.200 1.00 95.44 255 LYS A N 1
ATOM 2005 C CA . LYS A 1 255 ? 4.689 -13.667 -26.066 1.00 95.44 255 LYS A CA 1
ATOM 2006 C C . LYS A 1 255 ? 4.066 -13.198 -27.376 1.00 95.44 255 LYS A C 1
ATOM 2008 O O . LYS A 1 255 ? 4.452 -13.674 -28.441 1.00 95.44 255 LYS A O 1
ATOM 2013 N N . LYS A 1 256 ? 3.131 -12.242 -27.321 1.00 95.75 256 LYS A N 1
ATOM 2014 C CA . LYS A 1 256 ? 2.491 -11.675 -28.521 1.00 95.75 256 LYS A CA 1
ATOM 2015 C C . LYS A 1 256 ? 3.499 -10.974 -29.437 1.00 95.75 256 LYS A C 1
ATOM 2017 O O . LYS A 1 256 ? 3.341 -11.009 -30.654 1.00 95.75 256 LYS A O 1
ATOM 2022 N N . ALA A 1 257 ? 4.514 -10.333 -28.863 1.00 94.44 257 ALA A N 1
ATOM 2023 C CA . ALA A 1 257 ? 5.568 -9.661 -29.609 1.00 94.44 257 ALA A CA 1
ATOM 2024 C C . ALA A 1 257 ? 6.644 -10.620 -30.151 1.00 94.44 257 ALA A C 1
ATOM 2026 O O . ALA A 1 257 ? 7.428 -10.191 -30.996 1.00 94.44 257 ALA A O 1
ATOM 2027 N N . GLY A 1 258 ? 6.662 -11.883 -29.705 1.00 93.31 258 GLY A N 1
ATOM 2028 C CA . GLY A 1 258 ? 7.645 -12.892 -30.107 1.00 93.31 258 GLY A CA 1
ATOM 2029 C C . GLY A 1 258 ? 9.000 -12.754 -29.409 1.00 93.31 258 GLY A C 1
ATOM 2030 O O . GLY A 1 258 ? 10.007 -13.171 -29.972 1.00 93.31 258 GLY A O 1
ATOM 2031 N N . TYR A 1 259 ? 9.035 -12.162 -28.213 1.00 92.69 259 TYR A N 1
ATOM 2032 C CA . TYR A 1 259 ? 10.260 -11.894 -27.455 1.00 92.69 259 TYR A CA 1
ATOM 2033 C C . TYR A 1 259 ? 10.175 -12.460 -26.035 1.00 92.69 259 TYR A C 1
ATOM 2035 O O . TYR A 1 259 ? 9.081 -12.696 -25.519 1.00 92.69 259 TYR A O 1
ATOM 2043 N N . SER A 1 260 ? 11.325 -12.652 -25.389 1.00 92.31 260 SER A N 1
ATOM 2044 C CA . SER A 1 260 ? 11.392 -12.951 -23.956 1.00 92.31 260 SER A CA 1
ATOM 2045 C C . SER A 1 260 ? 11.501 -11.665 -23.134 1.00 92.31 260 SER A C 1
ATOM 2047 O O . SER A 1 260 ? 11.833 -10.596 -23.648 1.00 92.31 260 SER A O 1
ATOM 2049 N N . VAL A 1 261 ? 11.177 -11.748 -21.846 1.00 92.88 261 VAL A N 1
ATOM 2050 C CA . VAL A 1 261 ? 11.301 -10.627 -20.906 1.00 92.88 261 VAL A CA 1
ATOM 2051 C C . VAL A 1 261 ? 12.740 -10.564 -20.393 1.00 92.88 261 VAL A C 1
ATOM 2053 O O . VAL A 1 261 ? 13.350 -11.606 -20.163 1.00 92.88 261 VAL A O 1
ATOM 2056 N N . SER A 1 262 ? 13.291 -9.359 -20.223 1.00 91.12 262 SER A N 1
ATOM 2057 C CA . SER A 1 262 ? 14.600 -9.173 -19.584 1.00 91.12 262 SER A CA 1
ATOM 2058 C C . SER A 1 262 ? 14.643 -9.803 -18.188 1.00 91.12 262 SER A C 1
ATOM 2060 O O . SER A 1 262 ? 13.726 -9.614 -17.393 1.00 91.12 262 SER A O 1
ATOM 2062 N N . GLU A 1 263 ? 15.757 -10.450 -17.841 1.00 90.50 263 GLU A N 1
ATOM 2063 C CA . GLU A 1 263 ? 16.025 -10.947 -16.481 1.00 90.50 263 GLU A CA 1
ATOM 2064 C C . GLU A 1 263 ? 16.095 -9.822 -15.435 1.00 90.50 263 GLU A C 1
ATOM 2066 O O . GLU A 1 263 ? 16.012 -10.070 -14.235 1.00 90.50 263 GLU A O 1
ATOM 2071 N N . LYS A 1 264 ? 16.230 -8.563 -15.876 1.00 90.62 264 LYS A N 1
ATOM 2072 C CA . LYS A 1 264 ? 16.161 -7.382 -15.007 1.00 90.62 264 LYS A CA 1
ATOM 2073 C C . LYS A 1 264 ? 14.736 -6.990 -14.623 1.00 90.62 264 LYS A C 1
ATOM 2075 O O . LYS A 1 264 ? 14.565 -6.062 -13.834 1.00 90.62 264 LYS A O 1
ATOM 2080 N N . PHE A 1 265 ? 13.719 -7.665 -15.156 1.00 94.38 265 PHE A N 1
ATOM 2081 C CA . PHE A 1 265 ? 12.375 -7.614 -14.594 1.00 94.38 265 PHE A CA 1
ATOM 2082 C C . PHE A 1 265 ? 12.339 -8.446 -13.309 1.00 94.38 265 PHE A C 1
ATOM 2084 O O . PHE A 1 265 ? 11.935 -9.606 -13.301 1.00 94.38 265 PHE A O 1
ATOM 2091 N N . THR A 1 266 ? 12.852 -7.849 -12.237 1.00 96.00 266 THR A N 1
ATOM 2092 C CA . THR A 1 266 ? 12.926 -8.449 -10.905 1.00 96.00 266 THR A CA 1
ATOM 2093 C C . THR A 1 266 ? 11.653 -8.185 -10.106 1.00 96.00 266 THR A C 1
ATOM 2095 O O . THR A 1 266 ? 10.857 -7.305 -10.452 1.00 96.00 266 THR A O 1
ATOM 2098 N N . ASP A 1 267 ? 11.498 -8.897 -8.988 1.00 95.56 267 ASP A N 1
ATOM 2099 C CA . ASP A 1 267 ? 10.424 -8.630 -8.026 1.00 95.56 267 ASP A CA 1
ATOM 2100 C C . ASP A 1 267 ? 10.454 -7.181 -7.516 1.00 95.56 267 ASP A C 1
ATOM 2102 O O . ASP A 1 267 ? 9.395 -6.577 -7.393 1.00 95.56 267 ASP A O 1
ATOM 2106 N N . ASP A 1 268 ? 11.641 -6.585 -7.340 1.00 94.81 268 ASP A N 1
ATOM 2107 C CA . ASP A 1 268 ? 11.787 -5.178 -6.938 1.00 94.81 268 ASP A CA 1
ATOM 2108 C C . ASP A 1 268 ? 11.177 -4.209 -7.965 1.00 94.81 268 ASP A C 1
ATOM 2110 O O . ASP A 1 268 ? 10.499 -3.248 -7.598 1.00 94.81 268 ASP A O 1
ATOM 2114 N N . LEU A 1 269 ? 11.398 -4.449 -9.266 1.00 95.56 269 LEU A N 1
ATOM 2115 C CA . LEU A 1 269 ? 10.809 -3.618 -10.320 1.00 95.56 269 LEU A CA 1
ATOM 2116 C C . LEU A 1 269 ? 9.294 -3.830 -10.398 1.00 95.56 269 LEU A C 1
ATOM 2118 O O . LEU A 1 269 ? 8.546 -2.873 -10.589 1.00 95.56 269 LEU A O 1
ATOM 2122 N N . LEU A 1 270 ? 8.834 -5.072 -10.235 1.00 97.38 270 LEU A N 1
ATOM 2123 C CA . LEU A 1 270 ? 7.409 -5.385 -10.157 1.00 97.38 270 LEU A CA 1
ATOM 2124 C C . LEU A 1 270 ? 6.746 -4.689 -8.958 1.00 97.38 270 LEU A C 1
ATOM 2126 O O . LEU A 1 270 ? 5.647 -4.149 -9.096 1.00 97.38 270 LEU A O 1
ATOM 2130 N N . ASP A 1 271 ? 7.424 -4.664 -7.812 1.00 96.44 271 ASP A N 1
ATOM 2131 C CA . ASP A 1 271 ? 6.980 -3.964 -6.613 1.00 96.44 271 ASP A CA 1
ATOM 2132 C C . ASP A 1 271 ? 6.918 -2.452 -6.831 1.00 96.44 271 ASP A C 1
ATOM 2134 O O . ASP A 1 271 ? 5.901 -1.829 -6.523 1.00 96.44 271 ASP A O 1
ATOM 2138 N N . GLU A 1 272 ? 7.942 -1.853 -7.444 1.00 96.06 272 GLU A N 1
ATOM 2139 C CA . GLU A 1 272 ? 7.927 -0.428 -7.786 1.00 96.06 272 GLU A CA 1
ATOM 2140 C C . GLU A 1 272 ? 6.766 -0.091 -8.738 1.00 96.06 272 GLU A C 1
ATOM 2142 O O . GLU A 1 272 ? 6.033 0.870 -8.502 1.00 96.06 272 GLU A O 1
ATOM 2147 N N . LEU A 1 273 ? 6.546 -0.901 -9.781 1.00 97.62 273 LEU A N 1
ATOM 2148 C CA . LEU A 1 273 ? 5.461 -0.713 -10.751 1.00 97.62 273 LEU A CA 1
ATOM 2149 C C . LEU A 1 273 ? 4.071 -0.819 -10.107 1.00 97.62 273 LEU A C 1
ATOM 2151 O O . LEU A 1 273 ? 3.188 -0.003 -10.393 1.00 97.62 273 LEU A O 1
ATOM 2155 N N . ALA A 1 274 ? 3.870 -1.790 -9.215 1.00 97.69 274 ALA A N 1
ATOM 2156 C CA . ALA A 1 274 ? 2.632 -1.910 -8.451 1.00 97.69 274 ALA A CA 1
ATOM 2157 C C . ALA A 1 274 ? 2.462 -0.740 -7.467 1.00 97.69 274 ALA A C 1
ATOM 2159 O O . ALA A 1 274 ? 1.351 -0.244 -7.275 1.00 97.69 274 ALA A O 1
ATOM 2160 N N . ALA A 1 275 ? 3.549 -0.241 -6.877 1.00 96.62 275 ALA A N 1
ATOM 2161 C CA . ALA A 1 275 ? 3.509 0.868 -5.932 1.00 96.62 275 ALA A CA 1
ATOM 2162 C C . ALA A 1 275 ? 3.222 2.232 -6.579 1.00 96.62 275 ALA A C 1
ATOM 2164 O O . ALA A 1 275 ? 2.673 3.088 -5.892 1.00 96.62 275 ALA A O 1
ATOM 2165 N N . ILE A 1 276 ? 3.540 2.437 -7.867 1.00 95.56 276 ILE A N 1
ATOM 2166 C CA . ILE A 1 276 ? 3.287 3.700 -8.599 1.00 95.56 276 ILE A CA 1
ATOM 2167 C C . ILE A 1 276 ? 1.970 3.729 -9.394 1.00 95.56 276 ILE A C 1
ATOM 2169 O O . ILE A 1 276 ? 1.645 4.752 -9.997 1.00 95.56 276 ILE A O 1
ATOM 2173 N N . THR A 1 277 ? 1.203 2.637 -9.425 1.00 96.50 277 THR A N 1
ATOM 2174 C CA . THR A 1 277 ? -0.038 2.546 -10.215 1.00 96.50 277 THR A CA 1
ATOM 2175 C C . THR A 1 277 ? -1.227 2.147 -9.355 1.00 96.50 277 THR A C 1
ATOM 2177 O O . THR A 1 277 ? -1.149 1.203 -8.598 1.00 96.50 277 THR A O 1
ATOM 2180 N N . GLU A 1 278 ? -2.366 2.818 -9.461 1.00 95.69 278 GLU A N 1
ATOM 2181 C CA . GLU A 1 278 ? -3.644 2.384 -8.874 1.00 95.69 278 GLU A CA 1
ATOM 2182 C C . GLU A 1 278 ? -4.393 1.389 -9.776 1.00 95.69 278 GLU A C 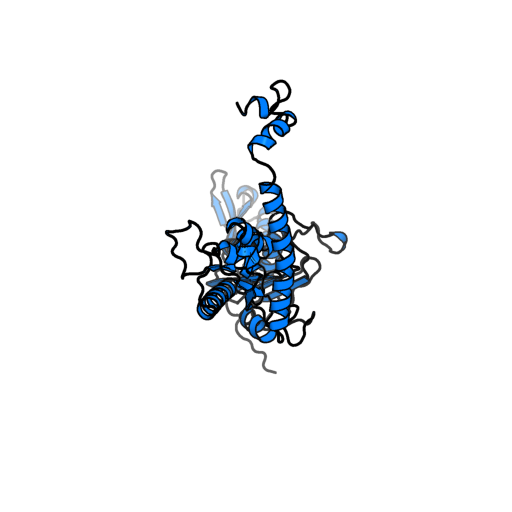1
ATOM 2184 O O . GLU A 1 278 ? -5.178 0.584 -9.278 1.00 95.69 278 GLU A O 1
ATOM 2189 N N . PHE A 1 279 ? -4.153 1.426 -11.088 1.00 95.94 279 PHE A N 1
ATOM 2190 C CA . PHE A 1 279 ? -4.765 0.539 -12.074 1.00 95.94 279 PHE A CA 1
ATOM 2191 C C . PHE A 1 279 ? -3.779 0.291 -13.231 1.00 95.94 279 PHE A C 1
ATOM 2193 O O . PHE A 1 279 ? -3.708 1.081 -14.179 1.00 95.94 279 PHE A O 1
ATOM 2200 N N . PRO A 1 280 ? -2.957 -0.765 -13.137 1.00 97.25 280 PRO A N 1
ATOM 2201 C CA . PRO A 1 280 ? -1.904 -1.022 -14.106 1.00 97.25 280 PRO A CA 1
ATOM 2202 C C . PRO A 1 280 ? -2.460 -1.563 -15.427 1.00 97.25 280 PRO A C 1
ATOM 2204 O O . PRO A 1 280 ? -3.202 -2.545 -15.446 1.00 97.25 280 PRO A O 1
ATOM 2207 N N . VAL A 1 281 ? -2.024 -0.970 -16.539 1.00 96.75 281 VAL A N 1
ATOM 2208 C CA . VAL A 1 281 ? -2.285 -1.456 -17.901 1.00 96.75 281 VAL A CA 1
ATOM 2209 C C . VAL A 1 281 ? -0.976 -1.490 -18.681 1.00 96.75 281 VAL A C 1
ATOM 2211 O O . VAL A 1 281 ? -0.301 -0.469 -18.811 1.00 96.75 281 VAL A O 1
ATOM 2214 N N . GLY A 1 282 ? -0.591 -2.662 -19.187 1.00 97.75 282 GLY A N 1
ATOM 2215 C CA . GLY A 1 282 ? 0.632 -2.814 -19.968 1.00 97.75 282 GLY A CA 1
ATOM 2216 C C . GLY A 1 282 ? 0.441 -2.479 -21.445 1.00 97.75 282 GLY A C 1
ATOM 2217 O O . GLY A 1 282 ? -0.557 -2.850 -22.062 1.00 97.75 282 GLY A O 1
ATOM 2218 N N . TYR A 1 283 ? 1.451 -1.845 -22.033 1.00 97.81 283 TYR A N 1
ATOM 2219 C CA . TYR A 1 283 ? 1.507 -1.525 -23.456 1.00 97.81 283 TYR A CA 1
ATOM 2220 C C . TYR A 1 283 ? 2.881 -1.854 -24.033 1.00 97.81 283 TYR A C 1
ATOM 2222 O O . TYR A 1 283 ? 3.892 -1.820 -23.333 1.00 97.81 283 TYR A O 1
ATOM 2230 N N . LEU A 1 284 ? 2.910 -2.158 -25.330 1.00 97.81 284 LEU A N 1
ATOM 2231 C CA . LEU A 1 284 ? 4.136 -2.430 -26.071 1.00 97.81 284 LEU A CA 1
ATOM 2232 C C . LEU A 1 284 ? 4.605 -1.153 -26.779 1.00 97.81 284 LEU A C 1
ATOM 2234 O O . LEU A 1 284 ? 3.891 -0.612 -27.621 1.00 97.81 284 LEU A O 1
ATOM 2238 N N . GLY A 1 285 ? 5.807 -0.696 -26.445 1.00 97.00 285 GLY A N 1
ATOM 2239 C CA . GLY A 1 285 ? 6.507 0.395 -27.116 1.00 97.00 285 GLY A CA 1
ATOM 2240 C C . GLY A 1 285 ? 7.712 -0.098 -27.914 1.00 97.00 285 GLY A C 1
ATOM 2241 O O . GLY A 1 285 ? 8.159 -1.239 -27.769 1.00 97.00 285 GLY A O 1
ATOM 2242 N N . GLU A 1 286 ? 8.252 0.781 -28.756 1.00 96.44 286 GLU A N 1
ATOM 2243 C CA . GLU A 1 286 ? 9.475 0.537 -29.516 1.00 96.44 286 GLU A CA 1
ATOM 2244 C C . GLU A 1 286 ? 10.357 1.787 -29.615 1.00 96.44 286 GLU A C 1
ATOM 2246 O O . GLU A 1 286 ? 9.895 2.916 -29.461 1.00 96.44 286 GLU A O 1
ATOM 2251 N N . PHE A 1 287 ? 11.649 1.584 -29.844 1.00 95.12 287 PHE A N 1
ATOM 2252 C CA . PHE A 1 287 ? 12.624 2.641 -30.096 1.00 95.12 287 PHE A CA 1
ATOM 2253 C C . PHE A 1 287 ? 13.442 2.326 -31.353 1.00 95.12 287 PHE A C 1
ATOM 2255 O O . PHE A 1 287 ? 13.347 1.239 -31.925 1.00 95.12 287 PHE A O 1
ATOM 2262 N N . ASP A 1 288 ? 14.233 3.293 -31.820 1.00 94.38 288 ASP A N 1
ATOM 2263 C CA . ASP A 1 288 ? 15.016 3.115 -33.043 1.00 94.38 288 ASP A CA 1
ATOM 2264 C C . ASP A 1 288 ? 16.091 2.026 -32.869 1.00 94.38 288 ASP A C 1
ATOM 2266 O O . ASP A 1 288 ? 16.847 2.007 -31.895 1.00 94.38 288 ASP A O 1
ATOM 2270 N N . LYS A 1 289 ? 16.184 1.120 -33.847 1.00 92.38 289 LYS A N 1
ATOM 2271 C CA . LYS A 1 289 ? 17.158 0.022 -33.861 1.00 92.38 289 LYS A CA 1
ATOM 2272 C C . LYS A 1 289 ? 18.604 0.513 -33.844 1.00 92.38 289 LYS A C 1
ATOM 2274 O O . LYS A 1 289 ? 19.484 -0.264 -33.482 1.00 92.38 289 LYS A O 1
ATOM 2279 N N . GLU A 1 290 ? 18.874 1.762 -34.223 1.00 91.44 290 GLU A N 1
ATOM 2280 C CA . GLU A 1 290 ? 20.222 2.330 -34.151 1.00 91.44 290 GLU A CA 1
ATOM 2281 C C . GLU A 1 290 ? 20.811 2.305 -32.732 1.00 91.44 290 GLU A C 1
ATOM 2283 O O . GLU A 1 290 ? 22.020 2.109 -32.582 1.00 91.44 290 GLU A O 1
ATOM 2288 N N . TYR A 1 291 ? 19.965 2.416 -31.700 1.00 91.56 291 TYR A N 1
ATOM 2289 C CA . TYR A 1 291 ? 20.391 2.397 -30.300 1.00 91.56 291 TYR A CA 1
ATOM 2290 C C . TYR A 1 291 ? 20.815 1.009 -29.817 1.00 91.56 291 TYR A C 1
ATOM 2292 O O . TYR A 1 291 ? 21.497 0.911 -28.803 1.00 91.56 291 TYR A O 1
ATOM 2300 N N . LEU A 1 292 ? 20.520 -0.059 -30.568 1.00 90.38 292 LEU A N 1
ATOM 2301 C CA . LEU A 1 292 ? 21.015 -1.412 -30.274 1.00 90.38 292 LEU A CA 1
ATOM 2302 C C . LEU A 1 292 ? 22.536 -1.556 -30.462 1.00 90.38 292 LEU A C 1
ATOM 2304 O O . LEU A 1 292 ? 23.086 -2.622 -30.214 1.00 90.38 292 LEU A O 1
ATOM 2308 N N . LYS A 1 293 ? 23.225 -0.502 -30.923 1.00 86.81 293 LYS A N 1
ATOM 2309 C CA . LYS A 1 293 ? 24.694 -0.409 -30.904 1.00 86.81 293 LYS A CA 1
ATOM 2310 C C . LYS A 1 293 ? 25.251 -0.102 -29.511 1.00 86.81 293 LYS A C 1
ATOM 2312 O O . LYS A 1 293 ? 26.455 -0.238 -29.311 1.00 86.81 293 LYS A O 1
ATOM 2317 N N . LEU A 1 294 ? 24.414 0.379 -28.589 1.00 89.12 294 LEU A N 1
ATOM 2318 C CA . LEU A 1 294 ? 24.816 0.626 -27.209 1.00 89.12 294 LEU A CA 1
ATOM 2319 C C . LEU A 1 294 ? 24.914 -0.697 -26.444 1.00 89.12 294 LEU A C 1
ATOM 2321 O O . LEU A 1 294 ? 24.121 -1.601 -26.713 1.00 89.12 294 LEU A O 1
ATOM 2325 N N . PRO A 1 295 ? 25.829 -0.803 -25.465 1.00 88.75 295 PRO A N 1
ATOM 2326 C CA . PRO A 1 295 ? 25.849 -1.937 -24.551 1.00 88.75 295 PRO A CA 1
ATOM 2327 C C . PRO A 1 295 ? 24.500 -2.108 -23.847 1.00 88.75 295 PRO A C 1
ATOM 2329 O O . PRO A 1 295 ? 23.844 -1.117 -23.498 1.00 88.75 295 PRO A O 1
ATOM 2332 N N . ASN A 1 296 ? 24.110 -3.357 -23.592 1.00 87.19 296 ASN A N 1
ATOM 2333 C CA . ASN A 1 296 ? 22.840 -3.673 -22.943 1.00 87.19 296 ASN A CA 1
ATOM 2334 C C . ASN A 1 296 ? 22.704 -2.967 -21.587 1.00 87.19 296 ASN A C 1
ATOM 2336 O O . ASN A 1 296 ? 21.632 -2.463 -21.278 1.00 87.19 296 ASN A O 1
ATOM 2340 N N . GLU A 1 297 ? 23.781 -2.827 -20.814 1.00 87.88 297 GLU A N 1
ATOM 2341 C CA . GLU A 1 297 ? 23.774 -2.156 -19.510 1.00 87.88 297 GLU A CA 1
ATOM 2342 C C . GLU A 1 297 ? 23.386 -0.673 -19.615 1.00 87.88 297 GLU A C 1
ATOM 2344 O O . GLU A 1 297 ? 22.722 -0.129 -18.727 1.00 87.88 297 GLU A O 1
ATOM 2349 N N . VAL A 1 298 ? 23.771 -0.008 -20.712 1.00 90.50 298 VAL A N 1
ATOM 2350 C CA . VAL A 1 298 ? 23.398 1.388 -20.979 1.00 90.50 298 VAL A CA 1
ATOM 2351 C C . VAL A 1 298 ? 21.909 1.468 -21.308 1.00 90.50 298 VAL A C 1
ATOM 2353 O O . VAL A 1 298 ? 21.200 2.302 -20.740 1.00 90.50 298 VAL A O 1
ATOM 2356 N N . LEU A 1 299 ? 21.418 0.569 -22.168 1.00 91.06 299 LEU A N 1
ATOM 2357 C CA . LEU A 1 299 ? 19.998 0.488 -22.523 1.00 91.06 299 LEU A CA 1
ATOM 2358 C C . LEU A 1 299 ? 19.126 0.163 -21.305 1.00 91.06 299 LEU A C 1
ATOM 2360 O O . LEU A 1 299 ? 18.131 0.844 -21.065 1.00 91.06 299 LEU A O 1
ATOM 2364 N N . GLU A 1 300 ? 19.520 -0.819 -20.495 1.00 90.31 300 GLU A N 1
ATOM 2365 C CA . GLU A 1 300 ? 18.836 -1.203 -19.258 1.00 90.31 300 GLU A CA 1
ATOM 2366 C C . GLU A 1 300 ? 18.790 -0.047 -18.258 1.00 90.31 300 GLU A C 1
ATOM 2368 O O . GLU A 1 300 ? 17.745 0.220 -17.669 1.00 90.31 300 GLU A O 1
ATOM 2373 N N . SER A 1 301 ? 19.890 0.692 -18.090 1.00 90.75 301 SER A N 1
ATOM 2374 C CA . SER A 1 301 ? 19.916 1.865 -17.211 1.00 90.75 301 SER A CA 1
ATOM 2375 C C . SER A 1 301 ? 18.918 2.943 -17.662 1.00 90.75 301 SER A C 1
ATOM 2377 O O . SER A 1 301 ? 18.194 3.515 -16.842 1.00 90.75 301 SER A O 1
ATOM 2379 N N . VAL A 1 302 ? 18.816 3.199 -18.971 1.00 93.12 302 VAL A N 1
ATOM 2380 C CA . VAL A 1 302 ? 17.857 4.176 -19.509 1.00 93.12 302 VAL A CA 1
ATOM 2381 C C . VAL A 1 302 ? 16.417 3.673 -19.385 1.00 93.12 302 VAL A C 1
ATOM 2383 O O . VAL A 1 302 ? 15.565 4.385 -18.853 1.00 93.12 302 VAL A O 1
ATOM 2386 N N . LEU A 1 303 ? 16.133 2.457 -19.850 1.00 94.56 303 LEU A N 1
ATOM 2387 C CA . LEU A 1 303 ? 14.776 1.911 -19.897 1.00 94.56 303 LEU A CA 1
ATOM 2388 C C . LEU A 1 303 ? 14.237 1.620 -18.492 1.00 94.56 303 LEU A C 1
ATOM 2390 O O . LEU A 1 303 ? 13.147 2.069 -18.144 1.00 94.56 303 LEU A O 1
ATOM 2394 N N . ILE A 1 304 ? 15.014 0.936 -17.655 1.00 93.62 304 ILE A N 1
ATOM 2395 C CA . ILE A 1 304 ? 14.557 0.476 -16.342 1.00 93.62 304 ILE A CA 1
ATOM 2396 C C . ILE A 1 304 ? 14.707 1.586 -15.307 1.00 93.62 304 ILE A C 1
ATOM 2398 O O . ILE A 1 304 ? 13.711 2.059 -14.770 1.00 93.62 304 ILE A O 1
ATOM 2402 N N . LYS A 1 305 ? 15.929 2.065 -15.038 1.00 88.88 305 LYS A N 1
ATOM 2403 C CA . LYS A 1 305 ? 16.138 2.994 -13.909 1.00 88.88 305 LYS A CA 1
ATOM 2404 C C . LYS A 1 305 ? 15.465 4.342 -14.129 1.00 88.88 305 LYS A C 1
ATOM 2406 O O . LYS A 1 305 ? 14.950 4.933 -13.185 1.00 88.88 305 LYS A O 1
ATOM 2411 N N . SER A 1 306 ? 15.473 4.846 -15.364 1.00 86.50 306 SER A N 1
ATOM 2412 C CA . SER A 1 306 ? 14.905 6.170 -15.634 1.00 86.50 306 SER A CA 1
ATOM 2413 C C . SER A 1 306 ? 13.403 6.128 -15.897 1.00 86.50 306 SER A C 1
ATOM 2415 O O . SER A 1 306 ? 12.729 7.112 -15.594 1.00 86.50 306 SER A O 1
ATOM 2417 N N . GLN A 1 307 ? 12.875 5.051 -16.492 1.00 91.25 307 GLN A N 1
ATOM 2418 C CA . GLN A 1 307 ? 11.491 5.003 -16.993 1.00 91.25 307 GLN A CA 1
ATOM 2419 C C . GLN A 1 307 ? 10.653 3.826 -16.477 1.00 91.25 307 GLN A C 1
ATOM 2421 O O . GLN A 1 307 ? 9.443 3.834 -16.674 1.00 91.25 307 GLN A O 1
ATOM 2426 N N . ARG A 1 308 ? 11.250 2.861 -15.766 1.00 95.81 308 ARG A N 1
ATOM 2427 C CA . ARG A 1 308 ? 10.600 1.631 -15.274 1.00 95.81 308 ARG A CA 1
ATOM 2428 C C . ARG A 1 308 ? 9.983 0.818 -16.412 1.00 95.81 308 ARG A C 1
ATOM 2430 O O . ARG A 1 308 ? 8.975 0.139 -16.250 1.00 95.81 308 ARG A O 1
ATOM 2437 N N . TYR A 1 309 ? 10.582 0.912 -17.593 1.00 96.75 309 TYR A N 1
ATOM 2438 C CA . TYR A 1 309 ? 10.194 0.112 -18.742 1.00 96.75 309 TYR A CA 1
ATOM 2439 C C . TYR A 1 309 ? 10.885 -1.237 -18.670 1.00 96.75 309 TYR A C 1
ATOM 2441 O O . TYR A 1 309 ? 12.010 -1.344 -18.192 1.00 96.75 309 TYR A O 1
ATOM 2449 N N . ILE A 1 310 ? 10.204 -2.254 -19.176 1.00 97.31 310 ILE A N 1
ATOM 2450 C CA . ILE A 1 310 ? 10.623 -3.647 -19.143 1.00 97.31 310 ILE A CA 1
ATOM 2451 C C . ILE A 1 310 ? 11.156 -3.999 -20.536 1.00 97.31 310 ILE A C 1
ATOM 2453 O O . ILE A 1 310 ? 10.358 -4.139 -21.470 1.00 97.31 310 ILE A O 1
ATOM 2457 N N . PRO A 1 311 ? 12.484 -4.103 -20.726 1.00 95.25 311 PRO A N 1
ATOM 2458 C CA . PRO A 1 311 ? 13.057 -4.418 -22.026 1.00 95.25 311 PRO A CA 1
ATOM 2459 C C . PRO A 1 311 ? 12.697 -5.841 -22.452 1.00 95.25 311 PRO A C 1
ATOM 2461 O O . PRO A 1 311 ? 12.619 -6.753 -21.623 1.00 95.25 311 PRO A O 1
ATOM 2464 N N . LEU A 1 312 ? 12.516 -6.033 -23.757 1.00 94.62 312 LEU A N 1
ATOM 2465 C CA . LEU A 1 312 ? 12.299 -7.348 -24.350 1.00 94.62 312 LEU A CA 1
ATOM 2466 C C . LEU A 1 312 ? 13.568 -7.840 -25.047 1.00 94.62 312 LEU A C 1
ATOM 2468 O O . LEU A 1 312 ? 14.272 -7.061 -25.691 1.00 94.62 312 LEU A O 1
ATOM 2472 N N . MET A 1 313 ? 13.836 -9.137 -24.946 1.00 91.31 313 MET A N 1
ATOM 2473 C CA . MET A 1 313 ? 15.041 -9.792 -25.447 1.00 91.31 313 MET A CA 1
ATOM 2474 C C . MET A 1 313 ? 14.727 -10.671 -26.660 1.00 91.31 313 MET A C 1
ATOM 2476 O O . MET A 1 313 ? 13.683 -11.327 -26.724 1.00 91.31 313 MET A O 1
ATOM 2480 N N . ASP A 1 314 ? 15.635 -10.684 -27.637 1.00 87.06 314 ASP A N 1
ATOM 2481 C CA . ASP A 1 314 ? 15.527 -11.550 -28.807 1.00 87.06 314 ASP A CA 1
ATOM 2482 C C . ASP A 1 314 ? 16.010 -12.968 -28.486 1.00 87.06 314 ASP A C 1
ATOM 2484 O O . ASP A 1 314 ? 17.207 -13.248 -28.429 1.00 87.06 314 ASP A O 1
ATOM 2488 N N . ALA A 1 315 ? 15.051 -13.874 -28.291 1.00 71.06 315 ALA A N 1
ATOM 2489 C CA . ALA A 1 315 ? 15.300 -15.277 -27.971 1.00 71.06 315 ALA A CA 1
ATOM 2490 C C . ALA A 1 315 ? 15.887 -16.089 -29.143 1.00 71.06 315 ALA A C 1
ATOM 2492 O O . ALA A 1 315 ? 16.273 -17.239 -28.949 1.00 71.06 315 ALA A O 1
ATOM 2493 N N . SER A 1 316 ? 15.938 -15.528 -30.359 1.00 68.62 316 SER A N 1
ATOM 2494 C CA . SER A 1 316 ? 16.525 -16.196 -31.529 1.00 68.62 316 SER A CA 1
ATOM 2495 C C . SER A 1 316 ? 18.049 -16.063 -31.610 1.00 68.62 316 SER A C 1
ATOM 2497 O O . SER A 1 316 ? 18.679 -16.722 -32.440 1.00 68.62 316 SER A O 1
ATOM 2499 N N . VAL A 1 317 ? 18.649 -15.222 -30.763 1.00 65.44 317 VAL A N 1
ATOM 2500 C CA . VAL A 1 317 ? 20.091 -14.974 -30.763 1.00 65.44 317 VAL A CA 1
ATOM 2501 C C . VAL A 1 317 ? 20.773 -15.892 -29.756 1.00 65.44 317 VAL A C 1
ATOM 2503 O O . VAL A 1 317 ? 20.489 -15.848 -28.562 1.00 65.44 317 VAL A O 1
ATOM 2506 N N . ASP A 1 318 ? 21.675 -16.732 -30.261 1.00 55.88 318 ASP A N 1
ATOM 2507 C CA . ASP A 1 318 ? 22.436 -17.693 -29.468 1.00 55.88 318 ASP A CA 1
ATOM 2508 C C . ASP A 1 318 ? 23.336 -16.973 -28.447 1.00 55.88 318 ASP A C 1
ATOM 2510 O O . ASP A 1 318 ? 24.274 -16.258 -28.811 1.00 55.88 318 ASP A O 1
ATOM 2514 N N . ALA A 1 319 ? 23.049 -17.182 -27.159 1.00 54.59 319 ALA A N 1
ATOM 2515 C CA . ALA A 1 319 ? 23.782 -16.612 -26.027 1.00 54.59 319 ALA A CA 1
ATOM 2516 C C . ALA A 1 319 ? 25.243 -17.103 -25.926 1.00 54.59 319 ALA A C 1
ATOM 2518 O O . ALA A 1 319 ? 26.004 -16.608 -25.098 1.00 54.59 319 ALA A O 1
ATOM 2519 N N . SER A 1 320 ? 25.651 -18.077 -26.748 1.00 52.78 320 SER A N 1
ATOM 2520 C CA . SER A 1 320 ? 27.032 -18.570 -26.809 1.00 52.78 320 SER A CA 1
ATOM 2521 C C . SER A 1 320 ? 27.970 -17.727 -27.686 1.00 52.78 320 SER A C 1
ATOM 2523 O O . SER A 1 320 ? 29.182 -17.947 -27.650 1.00 52.78 320 SER A O 1
ATOM 2525 N N . VAL A 1 321 ? 27.444 -16.760 -28.452 1.00 56.06 321 VAL A N 1
ATOM 2526 C CA . VAL A 1 321 ? 28.231 -15.914 -29.374 1.00 56.06 321 VAL A CA 1
ATOM 2527 C C . VAL A 1 321 ? 28.461 -14.495 -28.825 1.00 56.06 321 VAL A C 1
ATOM 2529 O O . VAL A 1 321 ? 29.430 -13.850 -29.218 1.00 56.06 321 VAL A O 1
ATOM 2532 N N . ASP A 1 322 ? 27.632 -14.027 -27.886 1.00 50.44 322 ASP A N 1
ATOM 2533 C CA . ASP A 1 322 ? 27.771 -12.729 -27.211 1.00 50.44 322 ASP A CA 1
ATOM 2534 C C . ASP A 1 322 ? 27.106 -12.787 -25.819 1.00 50.44 322 ASP A C 1
ATOM 2536 O O . ASP A 1 322 ? 26.004 -13.317 -25.680 1.00 50.44 322 ASP A O 1
ATOM 2540 N N . ILE A 1 323 ? 27.771 -12.277 -24.776 1.00 49.72 323 ILE A N 1
ATOM 2541 C CA . ILE A 1 323 ? 27.446 -12.545 -23.350 1.00 49.72 323 ILE A CA 1
ATOM 2542 C C . ILE A 1 323 ? 26.144 -11.847 -22.896 1.00 49.72 323 ILE A C 1
ATOM 2544 O O . ILE A 1 323 ? 25.623 -12.107 -21.812 1.00 49.72 323 ILE A O 1
ATOM 2548 N N . SER A 1 324 ? 25.567 -10.996 -23.740 1.00 53.09 324 SER A N 1
ATOM 2549 C CA . SER A 1 324 ? 24.322 -10.286 -23.478 1.00 53.09 324 SER A CA 1
ATOM 2550 C C . SER A 1 324 ? 23.290 -10.650 -24.549 1.00 53.09 324 SER A C 1
ATOM 2552 O O . SER A 1 324 ? 23.444 -10.255 -25.706 1.00 53.09 324 SER A O 1
ATOM 2554 N N . ALA A 1 325 ? 22.237 -11.396 -24.194 1.00 58.47 325 ALA A N 1
ATOM 2555 C CA . ALA A 1 325 ? 21.133 -11.706 -25.108 1.00 58.47 325 ALA A CA 1
ATOM 2556 C C . ALA A 1 325 ? 20.701 -10.431 -25.860 1.00 58.47 325 ALA A C 1
ATOM 2558 O O . ALA A 1 325 ? 20.475 -9.387 -25.244 1.00 58.47 325 ALA A O 1
ATOM 2559 N N . LYS A 1 326 ? 20.685 -10.473 -27.196 1.00 74.44 326 LYS A N 1
ATOM 2560 C CA . LYS A 1 326 ? 20.545 -9.271 -28.028 1.00 74.44 326 LYS A CA 1
ATOM 2561 C C . LYS A 1 326 ? 19.204 -8.600 -27.728 1.00 74.44 326 LYS A C 1
ATOM 2563 O O . LYS A 1 326 ? 18.146 -9.164 -28.009 1.00 74.44 326 LYS A O 1
ATOM 2568 N N . MET A 1 327 ? 19.246 -7.416 -27.117 1.00 88.56 327 MET A N 1
ATOM 2569 C CA . MET A 1 327 ? 18.040 -6.679 -26.751 1.00 88.56 327 MET A CA 1
ATOM 2570 C C . MET A 1 327 ? 17.231 -6.365 -28.015 1.00 88.56 327 MET A C 1
ATOM 2572 O O . MET A 1 327 ? 17.779 -5.984 -29.052 1.00 88.56 327 MET A O 1
ATOM 2576 N N . SER A 1 328 ? 15.917 -6.544 -27.947 1.00 92.50 328 SER A N 1
ATOM 2577 C CA . SER A 1 328 ? 15.024 -6.127 -29.024 1.00 92.50 328 SER A CA 1
ATOM 2578 C C . SER A 1 328 ? 14.809 -4.605 -28.959 1.00 92.50 328 SER A C 1
ATOM 2580 O O . SER A 1 328 ? 14.918 -4.012 -27.886 1.00 92.50 328 SER A O 1
ATOM 2582 N N . PRO A 1 329 ? 14.415 -3.937 -30.057 1.00 93.88 329 PRO A N 1
ATOM 2583 C CA . PRO A 1 329 ? 14.051 -2.519 -30.021 1.00 93.88 329 PRO A CA 1
ATOM 2584 C C . PRO A 1 329 ? 12.690 -2.276 -29.342 1.00 93.88 329 PRO A C 1
ATOM 2586 O O . PRO A 1 329 ? 12.074 -1.237 -29.561 1.00 93.88 329 PRO A O 1
ATOM 2589 N N . LYS A 1 330 ? 12.166 -3.250 -28.586 1.00 96.06 330 LYS A N 1
ATOM 2590 C CA . LYS A 1 330 ? 10.845 -3.212 -27.965 1.00 96.06 330 LYS A CA 1
ATOM 2591 C C . LYS A 1 330 ? 10.947 -3.275 -26.452 1.00 96.06 330 LYS A C 1
ATOM 2593 O O . LYS A 1 330 ? 11.832 -3.910 -25.880 1.00 96.06 330 LYS A O 1
ATOM 2598 N N . PHE A 1 331 ? 9.983 -2.641 -25.810 1.00 96.94 331 PHE A N 1
ATOM 2599 C CA . PHE A 1 331 ? 9.843 -2.633 -24.364 1.00 96.94 331 PHE A CA 1
ATOM 2600 C C . PHE A 1 331 ? 8.367 -2.628 -23.989 1.00 96.94 331 PHE A C 1
ATOM 2602 O O . PHE A 1 331 ? 7.510 -2.212 -24.770 1.00 96.94 331 PHE A O 1
ATOM 2609 N N . ILE A 1 332 ? 8.074 -3.078 -22.779 1.00 98.19 332 ILE A N 1
ATOM 2610 C CA . ILE A 1 332 ? 6.749 -2.973 -22.179 1.00 98.19 332 ILE A CA 1
ATOM 2611 C C . ILE A 1 332 ? 6.790 -1.855 -21.146 1.00 98.19 332 ILE A C 1
ATOM 2613 O O . ILE A 1 332 ? 7.733 -1.762 -20.364 1.00 98.19 332 ILE A O 1
ATOM 2617 N N . PHE A 1 333 ? 5.773 -1.004 -21.131 1.00 97.81 333 PHE A N 1
ATOM 2618 C CA . PHE A 1 333 ? 5.575 -0.027 -20.066 1.00 97.81 333 PHE A CA 1
ATOM 2619 C C . PHE A 1 333 ? 4.207 -0.236 -19.428 1.00 97.81 333 PHE A C 1
ATOM 2621 O O . PHE A 1 333 ? 3.259 -0.647 -20.100 1.00 97.81 333 PHE A O 1
ATOM 2628 N N . ILE A 1 334 ? 4.112 0.038 -18.128 1.00 98.00 334 ILE A N 1
ATOM 2629 C CA . ILE A 1 334 ? 2.858 -0.041 -17.380 1.00 98.00 334 ILE A CA 1
ATOM 2630 C C . ILE A 1 334 ? 2.333 1.377 -17.191 1.00 98.00 334 ILE A C 1
ATOM 2632 O O . ILE A 1 334 ? 2.959 2.198 -16.523 1.00 98.00 334 ILE A O 1
ATOM 2636 N N . ALA A 1 335 ? 1.187 1.678 -17.791 1.00 95.81 335 ALA A N 1
ATOM 2637 C CA . ALA A 1 335 ? 0.477 2.919 -17.539 1.00 95.81 335 ALA A CA 1
ATOM 2638 C C . ALA A 1 335 ? -0.448 2.756 -16.330 1.00 95.81 335 ALA A C 1
ATOM 2640 O O . ALA A 1 335 ? -1.019 1.691 -16.110 1.00 95.81 335 ALA A O 1
ATOM 2641 N N . ASN A 1 336 ? -0.669 3.847 -15.600 1.00 94.56 336 ASN A N 1
ATOM 2642 C CA . ASN A 1 336 ? -1.699 3.926 -14.566 1.00 94.56 336 ASN A CA 1
ATOM 2643 C C . ASN A 1 336 ? -3.070 4.318 -15.157 1.00 94.56 336 ASN A C 1
ATOM 2645 O O . ASN A 1 336 ? -3.811 5.094 -14.566 1.00 94.56 336 ASN A O 1
ATOM 2649 N N . ILE A 1 337 ? -3.350 3.939 -16.406 1.00 91.50 337 ILE A N 1
ATOM 2650 C CA . ILE A 1 337 ? -4.573 4.339 -17.100 1.00 91.50 337 ILE A CA 1
ATOM 2651 C C . ILE A 1 337 ? -4.947 3.347 -18.206 1.00 91.50 337 ILE A C 1
ATOM 2653 O O . ILE A 1 337 ? -4.134 2.997 -19.065 1.00 91.50 337 ILE A O 1
ATOM 2657 N N . ASP A 1 338 ? -6.214 2.951 -18.206 1.00 90.19 338 ASP A N 1
ATOM 2658 C CA . ASP A 1 338 ? -6.912 2.339 -19.327 1.00 90.19 338 ASP A CA 1
ATOM 2659 C C . ASP A 1 338 ? -7.423 3.456 -20.249 1.00 90.19 338 ASP A C 1
ATOM 2661 O O . ASP A 1 338 ? -8.478 4.062 -20.034 1.00 90.19 338 ASP A O 1
ATOM 2665 N N . SER A 1 339 ? -6.587 3.835 -21.215 1.00 87.62 339 SER A N 1
ATOM 2666 C CA . SER A 1 339 ? -6.878 4.943 -22.124 1.00 87.62 339 SER A CA 1
ATOM 2667 C C . SER A 1 339 ? -7.741 4.473 -23.287 1.00 87.62 339 SER A C 1
ATOM 2669 O O . SER A 1 339 ? -7.463 3.456 -23.917 1.00 87.62 339 SER A O 1
ATOM 2671 N N . LYS A 1 340 ? -8.724 5.297 -23.664 1.00 88.12 340 LYS A N 1
ATOM 2672 C CA . LYS A 1 340 ? -9.495 5.108 -24.906 1.00 88.12 340 LYS A CA 1
ATOM 2673 C C . LYS A 1 340 ? -8.635 5.271 -26.163 1.00 88.12 340 LYS A C 1
ATOM 2675 O O . LYS A 1 340 ? -9.006 4.768 -27.218 1.00 88.12 340 LYS A O 1
ATOM 2680 N N . ASP A 1 341 ? -7.509 5.974 -26.045 1.00 91.56 341 ASP A N 1
ATOM 2681 C CA . ASP A 1 341 ? -6.507 6.131 -27.094 1.00 91.56 341 ASP A CA 1
ATOM 2682 C C . ASP A 1 341 ? -5.174 5.544 -26.613 1.00 91.56 341 ASP A C 1
ATOM 2684 O O . ASP A 1 341 ? -4.342 6.215 -25.992 1.00 91.56 341 ASP A O 1
ATOM 2688 N N . ALA A 1 342 ? -5.010 4.242 -26.840 1.00 93.06 342 ALA A N 1
ATOM 2689 C CA . ALA A 1 342 ? -3.784 3.520 -26.517 1.00 93.06 342 ALA A CA 1
ATOM 2690 C C . ALA A 1 342 ? -2.603 3.966 -27.393 1.00 93.06 342 ALA A C 1
ATOM 2692 O O . ALA A 1 342 ? -1.457 3.936 -26.947 1.00 93.06 342 ALA A O 1
ATOM 2693 N N . GLN A 1 343 ? -2.872 4.398 -28.629 1.00 95.31 343 GLN A N 1
ATOM 2694 C CA . GLN A 1 343 ? -1.831 4.777 -29.578 1.00 95.31 343 GLN A CA 1
ATOM 2695 C C . GLN A 1 343 ? -1.119 6.051 -29.118 1.00 95.31 343 GLN A C 1
ATOM 2697 O O . GLN A 1 343 ? 0.110 6.093 -29.110 1.00 95.31 343 GLN A O 1
ATOM 2702 N N . LEU A 1 344 ? -1.875 7.037 -28.628 1.00 94.44 344 LEU A N 1
ATOM 2703 C CA . LEU A 1 344 ? -1.312 8.259 -28.057 1.00 94.44 344 LEU A CA 1
ATOM 2704 C C . LEU A 1 344 ? -0.392 7.977 -26.856 1.00 94.44 344 LEU A C 1
ATOM 2706 O O . LEU A 1 344 ? 0.664 8.598 -26.725 1.00 94.44 344 LEU A O 1
ATOM 2710 N N . LEU A 1 345 ? -0.759 7.025 -25.988 1.00 93.44 345 LEU A N 1
ATOM 2711 C CA . LEU A 1 345 ? 0.100 6.610 -24.872 1.00 93.44 345 LEU A CA 1
ATOM 2712 C C . LEU A 1 345 ? 1.399 5.979 -25.368 1.00 93.44 345 LEU A C 1
ATOM 2714 O O . LEU A 1 345 ? 2.469 6.301 -24.851 1.00 93.44 345 LEU A O 1
ATOM 2718 N N . ILE A 1 346 ? 1.310 5.084 -26.352 1.00 96.56 346 ILE A N 1
ATOM 2719 C CA . ILE A 1 346 ? 2.476 4.418 -26.933 1.00 96.56 346 ILE A CA 1
ATOM 2720 C C . ILE A 1 346 ? 3.413 5.465 -27.541 1.00 96.56 346 ILE A C 1
ATOM 2722 O O . ILE A 1 346 ? 4.574 5.535 -27.146 1.00 96.56 346 ILE A O 1
ATOM 2726 N N . GLU A 1 347 ? 2.913 6.332 -28.419 1.00 96.56 347 GLU A N 1
ATOM 2727 C CA . GLU A 1 347 ? 3.706 7.383 -29.069 1.00 96.56 347 GLU A CA 1
ATOM 2728 C C . GLU A 1 347 ? 4.337 8.345 -28.059 1.00 96.56 347 GLU A C 1
ATOM 2730 O O . GLU A 1 347 ? 5.521 8.668 -28.167 1.00 96.56 347 GLU A O 1
ATOM 2735 N N . GLY A 1 348 ? 3.582 8.751 -27.033 1.00 95.62 348 GLY A N 1
ATOM 2736 C CA . GLY A 1 348 ? 4.085 9.600 -25.958 1.00 95.62 348 GLY A CA 1
ATOM 2737 C C . GLY A 1 348 ? 5.254 8.961 -25.205 1.00 95.62 348 GLY A C 1
ATOM 2738 O O . GLY A 1 348 ? 6.297 9.591 -25.037 1.00 95.62 348 GLY A O 1
ATOM 2739 N N . ASN A 1 349 ? 5.129 7.693 -24.803 1.00 95.62 349 ASN A N 1
ATOM 2740 C CA . ASN A 1 349 ? 6.193 6.982 -24.083 1.00 95.62 349 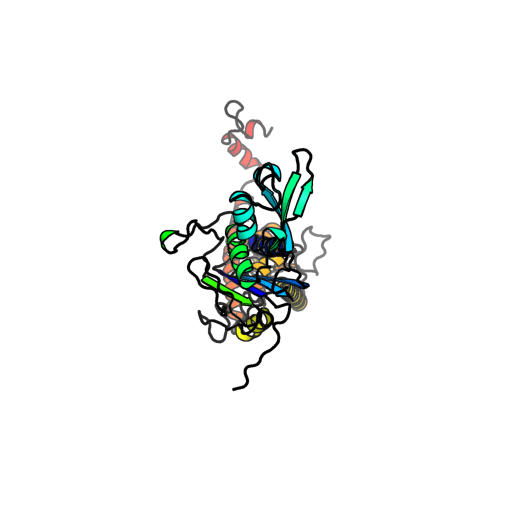ASN A CA 1
ATOM 2741 C C . ASN A 1 349 ? 7.420 6.711 -24.981 1.00 95.62 349 ASN A C 1
ATOM 2743 O O . ASN A 1 349 ? 8.561 6.839 -24.532 1.00 95.62 349 ASN A O 1
ATOM 2747 N N . GLN A 1 350 ? 7.220 6.434 -26.273 1.00 96.50 350 GLN A N 1
ATOM 2748 C CA . GLN A 1 350 ? 8.321 6.321 -27.239 1.00 96.50 350 GLN A CA 1
ATOM 2749 C C . GLN A 1 350 ? 9.067 7.653 -27.423 1.00 96.50 350 GLN A C 1
ATOM 2751 O O . GLN A 1 350 ? 10.302 7.689 -27.426 1.00 96.50 350 GLN A O 1
ATOM 2756 N N . ALA A 1 351 ? 8.331 8.765 -27.519 1.00 95.25 351 ALA A N 1
ATOM 2757 C CA . ALA A 1 351 ? 8.899 10.106 -27.628 1.00 95.25 351 ALA A CA 1
ATOM 2758 C C . ALA A 1 351 ? 9.683 10.518 -26.372 1.00 95.25 351 ALA A C 1
ATOM 2760 O O . ALA A 1 351 ? 10.654 11.264 -26.476 1.00 95.25 351 ALA A O 1
ATOM 2761 N N . VAL A 1 352 ? 9.304 10.008 -25.196 1.00 94.25 352 VAL A N 1
ATOM 2762 C CA . VAL A 1 352 ? 10.011 10.231 -23.926 1.00 94.25 352 VAL A CA 1
ATOM 2763 C C . VAL A 1 352 ? 11.334 9.454 -23.875 1.00 94.25 352 VAL A C 1
ATOM 2765 O O . VAL A 1 352 ? 12.341 9.990 -23.406 1.00 94.25 352 VAL A O 1
ATOM 2768 N N . VAL A 1 353 ? 11.390 8.221 -24.381 1.00 93.44 353 VAL A N 1
ATOM 2769 C CA . VAL A 1 353 ? 12.627 7.416 -24.360 1.00 93.44 353 VAL A CA 1
ATOM 2770 C C . VAL A 1 353 ? 13.657 7.863 -25.392 1.00 93.44 353 VAL A C 1
ATOM 2772 O O . VAL A 1 353 ? 14.848 7.875 -25.081 1.00 93.44 353 VAL A O 1
ATOM 2775 N N . ARG A 1 354 ? 13.226 8.287 -26.585 1.00 93.06 354 ARG A N 1
ATOM 2776 C CA . ARG A 1 354 ? 14.130 8.687 -27.677 1.00 93.06 354 ARG A CA 1
ATOM 2777 C C . ARG A 1 354 ? 15.230 9.687 -27.261 1.00 93.06 354 ARG A C 1
ATOM 2779 O O . ARG A 1 354 ? 16.395 9.367 -27.483 1.00 93.06 354 ARG A O 1
ATOM 2786 N N . PRO A 1 355 ? 14.941 10.849 -26.638 1.00 94.19 355 PRO A N 1
ATOM 2787 C CA . PRO A 1 355 ? 15.990 11.793 -26.246 1.00 94.19 355 PRO A CA 1
ATOM 2788 C C . PRO A 1 355 ? 16.934 11.223 -25.179 1.00 94.19 355 PRO A C 1
ATOM 2790 O O . PRO A 1 355 ? 18.124 11.499 -25.220 1.00 94.19 355 PRO A O 1
ATOM 2793 N N . ARG A 1 356 ? 16.449 10.365 -24.271 1.00 94.31 356 ARG A N 1
ATOM 2794 C CA . ARG A 1 356 ? 17.299 9.735 -23.244 1.00 94.31 356 ARG A CA 1
ATOM 2795 C C . ARG A 1 356 ? 18.283 8.738 -23.850 1.00 94.31 356 ARG A C 1
ATOM 2797 O O . ARG A 1 356 ? 19.429 8.672 -23.419 1.00 94.31 356 ARG A O 1
ATOM 2804 N N . LEU A 1 357 ? 17.843 7.976 -24.853 1.00 94.06 357 LEU A N 1
ATOM 2805 C CA . LEU A 1 357 ? 18.721 7.086 -25.613 1.00 94.06 357 LEU A CA 1
ATOM 2806 C C . LEU A 1 357 ? 19.715 7.872 -26.475 1.00 94.06 357 LEU A C 1
ATOM 2808 O O . LEU A 1 357 ? 20.877 7.481 -26.563 1.00 94.06 357 LEU A O 1
ATOM 2812 N N . ALA A 1 358 ? 19.290 8.996 -27.063 1.00 93.94 358 ALA A N 1
ATOM 2813 C CA . ALA A 1 358 ? 20.182 9.898 -27.787 1.00 93.94 358 ALA A CA 1
ATOM 2814 C C . ALA A 1 358 ? 21.288 10.454 -26.875 1.00 93.94 358 ALA A C 1
ATOM 2816 O O . ALA A 1 358 ? 22.464 10.362 -27.228 1.00 93.94 358 ALA A O 1
ATOM 2817 N N . ASP A 1 359 ? 20.929 10.938 -25.684 1.00 94.12 359 ASP A N 1
ATOM 2818 C CA . ASP A 1 359 ? 21.884 11.427 -24.686 1.00 94.12 359 ASP A CA 1
ATOM 2819 C C . ASP A 1 359 ? 22.837 10.315 -24.236 1.00 94.12 359 ASP A C 1
ATOM 2821 O O . ASP A 1 359 ? 24.054 10.495 -24.251 1.00 94.12 359 ASP A O 1
ATOM 2825 N N . ALA A 1 360 ? 22.312 9.133 -23.899 1.00 92.69 360 ALA A N 1
ATOM 2826 C CA . ALA A 1 360 ? 23.133 7.988 -23.511 1.00 92.69 360 ALA A CA 1
ATOM 2827 C C . ALA A 1 360 ? 24.107 7.574 -24.625 1.00 92.69 360 ALA A C 1
ATOM 2829 O O . ALA A 1 360 ? 25.276 7.298 -24.354 1.00 92.69 360 ALA A O 1
ATOM 2830 N N . SER A 1 361 ? 23.657 7.593 -25.883 1.00 93.06 361 SER A N 1
ATOM 2831 C CA . SER A 1 361 ? 24.514 7.327 -27.037 1.00 93.06 361 SER A CA 1
ATOM 2832 C C . SER A 1 361 ? 25.604 8.376 -27.203 1.00 93.06 361 SER A C 1
ATOM 2834 O O . SER A 1 361 ? 26.747 8.025 -27.495 1.00 93.06 361 SER A O 1
ATOM 2836 N N . PHE A 1 362 ? 25.271 9.653 -27.023 1.00 93.81 362 PHE A N 1
ATOM 2837 C CA . PHE A 1 362 ? 26.240 10.740 -27.091 1.00 93.81 362 PHE A CA 1
ATOM 2838 C C . PHE A 1 362 ? 27.309 10.602 -26.000 1.00 93.81 362 PHE A C 1
ATOM 2840 O O . PHE A 1 362 ? 28.499 10.620 -26.313 1.00 93.81 362 PHE A O 1
ATOM 2847 N N . PHE A 1 363 ? 26.906 10.392 -24.741 1.00 91.81 363 PHE A N 1
ATOM 2848 C CA . PHE A 1 363 ? 27.846 10.215 -23.629 1.00 91.81 363 PHE A CA 1
ATOM 2849 C C . PHE A 1 363 ? 28.721 8.977 -23.809 1.00 91.81 363 PHE A C 1
ATOM 2851 O O . PHE A 1 363 ? 29.930 9.056 -23.612 1.00 91.81 363 PHE A O 1
ATOM 2858 N N . TYR A 1 364 ? 28.147 7.864 -24.270 1.00 91.19 364 TYR A N 1
ATOM 2859 C CA . TYR A 1 364 ? 28.910 6.652 -24.550 1.00 91.19 364 TYR A CA 1
ATOM 2860 C C . TYR A 1 364 ? 29.981 6.885 -25.626 1.00 91.19 364 TYR A C 1
ATOM 2862 O O . TYR A 1 364 ? 31.145 6.538 -25.437 1.00 91.19 364 TYR A O 1
ATOM 2870 N N . GLN A 1 365 ? 29.626 7.541 -26.735 1.00 90.56 365 GLN A N 1
ATOM 2871 C CA . GLN A 1 365 ? 30.589 7.889 -27.787 1.00 90.56 365 GLN A CA 1
ATOM 2872 C C . GLN A 1 365 ? 31.658 8.871 -27.294 1.00 90.56 365 GLN A C 1
ATOM 2874 O O . GLN A 1 365 ? 32.834 8.736 -27.638 1.00 90.56 365 GLN A O 1
ATOM 2879 N N . GLN A 1 366 ? 31.270 9.848 -26.474 1.00 90.50 366 GLN A N 1
ATOM 2880 C CA . GLN A 1 366 ? 32.204 10.788 -25.870 1.00 90.50 366 GLN A CA 1
ATOM 2881 C C . GLN A 1 366 ? 33.185 10.078 -24.931 1.00 90.50 366 GLN A C 1
ATOM 2883 O O . GLN A 1 366 ? 34.379 10.378 -24.966 1.00 90.50 366 GLN A O 1
ATOM 2888 N N . ASP A 1 367 ? 32.726 9.117 -24.134 1.00 88.25 367 ASP A N 1
ATOM 2889 C CA . ASP A 1 367 ? 33.597 8.349 -23.249 1.00 88.25 367 ASP A CA 1
ATOM 2890 C C . ASP A 1 367 ? 34.558 7.446 -24.021 1.00 88.25 367 ASP A C 1
ATOM 2892 O O . ASP A 1 367 ? 35.730 7.374 -23.651 1.00 88.25 367 ASP A O 1
ATOM 2896 N N . LEU A 1 368 ? 34.117 6.859 -25.139 1.00 88.62 368 LEU A N 1
ATOM 2897 C CA . LEU A 1 368 ? 34.980 6.098 -26.049 1.00 88.62 368 LEU A CA 1
ATOM 2898 C C . LEU A 1 368 ? 36.009 6.966 -26.792 1.00 88.62 368 LEU A C 1
ATOM 2900 O O . LEU A 1 368 ? 37.013 6.444 -27.275 1.00 88.62 368 LEU A O 1
ATOM 2904 N N . SER A 1 369 ? 35.796 8.284 -26.888 1.00 89.88 369 SER A N 1
ATOM 2905 C CA . SER A 1 369 ? 36.733 9.193 -27.568 1.00 89.88 369 SER A CA 1
ATOM 2906 C C . SER A 1 369 ? 38.052 9.400 -26.814 1.00 89.88 369 SER A C 1
ATOM 2908 O O . SER A 1 369 ? 39.027 9.874 -27.399 1.00 89.88 369 SER A O 1
ATOM 2910 N N . LYS A 1 370 ? 38.100 9.051 -25.521 1.00 84.94 370 LYS A N 1
ATOM 2911 C CA . LYS A 1 370 ? 39.297 9.141 -24.678 1.00 84.94 370 LYS A CA 1
ATOM 2912 C C . LYS A 1 370 ? 39.650 7.768 -24.132 1.00 84.94 370 LYS A C 1
ATOM 2914 O O . LYS A 1 370 ? 38.817 7.117 -23.509 1.00 84.94 370 LYS A O 1
ATOM 2919 N N . THR A 1 371 ? 40.903 7.358 -24.287 1.00 87.62 371 THR A N 1
ATOM 2920 C CA . THR A 1 371 ? 41.365 6.095 -23.705 1.00 87.62 371 THR A CA 1
ATOM 2921 C C . THR A 1 371 ? 41.469 6.206 -22.182 1.00 87.62 371 THR A C 1
ATOM 2923 O O . THR A 1 371 ? 41.611 7.310 -21.641 1.00 87.62 371 THR A O 1
ATOM 2926 N N . LEU A 1 372 ? 41.405 5.077 -21.472 1.00 85.00 372 LEU A N 1
ATOM 2927 C CA . LEU A 1 372 ? 41.537 5.068 -20.011 1.00 85.00 372 LEU A CA 1
ATOM 2928 C C . LEU A 1 372 ? 42.917 5.575 -19.572 1.00 85.00 372 LEU A C 1
ATOM 2930 O O . LEU A 1 372 ? 43.014 6.318 -18.599 1.00 85.00 372 LEU A O 1
ATOM 2934 N N . GLU A 1 373 ? 43.963 5.267 -20.337 1.00 85.94 373 GLU A N 1
ATOM 2935 C CA . GLU A 1 373 ? 45.336 5.712 -20.091 1.00 85.94 373 GLU A CA 1
ATOM 2936 C C . GLU A 1 373 ? 45.444 7.238 -20.147 1.00 85.94 373 GLU A C 1
ATOM 2938 O O . GLU A 1 373 ? 46.071 7.844 -19.283 1.00 85.94 373 GLU A O 1
ATOM 2943 N N . SER A 1 374 ? 44.751 7.886 -21.094 1.00 84.81 374 SER A N 1
ATOM 2944 C CA . SER A 1 374 ? 44.733 9.354 -21.202 1.00 84.81 374 SER A CA 1
ATOM 2945 C C . SER A 1 374 ? 44.096 10.057 -19.994 1.00 84.81 374 SER A C 1
ATOM 2947 O O . SER A 1 374 ? 44.193 11.277 -19.852 1.00 84.81 374 SER A O 1
ATOM 2949 N N . ARG A 1 375 ? 43.418 9.307 -19.112 1.00 83.62 375 ARG A N 1
ATOM 2950 C CA . ARG A 1 375 ? 42.828 9.835 -17.877 1.00 83.62 375 ARG A CA 1
ATOM 2951 C C . ARG A 1 375 ? 43.800 9.802 -16.692 1.00 83.62 375 ARG A C 1
ATOM 2953 O O . ARG A 1 375 ? 43.509 10.474 -15.706 1.00 83.62 375 ARG A O 1
ATOM 2960 N N . LEU A 1 376 ? 44.942 9.109 -16.785 1.00 84.81 376 LEU A N 1
ATOM 2961 C CA . LEU A 1 376 ? 45.941 9.032 -15.706 1.00 84.81 376 LEU A CA 1
ATOM 2962 C C . LEU A 1 376 ? 46.484 10.415 -15.324 1.00 84.81 376 LEU A C 1
ATOM 2964 O O . LEU A 1 376 ? 46.465 10.763 -14.149 1.00 84.81 376 LEU A O 1
ATOM 2968 N N . GLU A 1 377 ? 46.806 11.254 -16.312 1.00 83.38 377 GLU A N 1
ATOM 2969 C CA . GLU A 1 377 ? 47.308 12.621 -16.087 1.00 83.38 377 GLU A CA 1
ATOM 2970 C C . GLU A 1 377 ? 46.297 13.517 -15.341 1.00 83.38 377 GLU A C 1
ATOM 2972 O O . GLU A 1 377 ? 46.650 14.499 -14.691 1.00 83.38 377 GLU A O 1
ATOM 2977 N N . GLN A 1 378 ? 44.997 13.203 -15.407 1.00 83.94 378 GLN A N 1
ATOM 2978 C CA . GLN A 1 378 ? 43.977 13.953 -14.665 1.00 83.94 378 GLN A CA 1
ATOM 2979 C C . GLN A 1 378 ? 43.953 13.575 -13.179 1.00 83.94 378 GLN A C 1
ATOM 2981 O O . GLN A 1 378 ? 43.493 14.375 -12.360 1.00 83.94 378 GLN A O 1
ATOM 2986 N N . LEU A 1 379 ? 44.462 12.390 -12.821 1.00 84.38 379 LEU A N 1
ATOM 2987 C CA . LEU A 1 379 ? 44.545 11.922 -11.438 1.00 84.38 379 LEU A CA 1
ATOM 2988 C C . LEU A 1 379 ? 45.619 12.666 -10.637 1.00 84.38 379 LEU A C 1
ATOM 2990 O O . LEU A 1 379 ? 45.537 12.662 -9.408 1.00 84.38 379 LEU A O 1
ATOM 2994 N N . GLU A 1 380 ? 46.554 13.368 -11.292 1.00 83.62 380 GLU A N 1
ATOM 2995 C CA . GLU A 1 380 ? 47.508 14.274 -10.634 1.00 83.62 380 GLU A CA 1
ATOM 2996 C C . GLU A 1 380 ? 46.774 15.335 -9.797 1.00 83.62 380 GLU A C 1
ATOM 2998 O O . GLU A 1 380 ? 47.183 15.700 -8.696 1.00 83.62 380 GLU A O 1
ATOM 3003 N N . LYS A 1 381 ? 45.624 15.796 -10.301 1.00 84.12 381 LYS A N 1
ATOM 3004 C CA . LYS A 1 381 ? 44.807 16.848 -9.680 1.00 84.12 381 LYS A CA 1
ATOM 3005 C C . LYS A 1 381 ? 43.920 16.333 -8.549 1.00 84.12 381 LYS A C 1
ATOM 3007 O O . LYS A 1 381 ? 43.303 17.135 -7.848 1.00 84.12 381 LYS A O 1
ATOM 3012 N N . VAL A 1 382 ? 43.825 15.016 -8.374 1.00 87.06 382 VAL A N 1
ATOM 3013 C CA . VAL A 1 382 ? 43.008 14.391 -7.334 1.00 87.06 382 VAL A CA 1
ATOM 3014 C C . VAL A 1 382 ? 43.903 14.101 -6.136 1.00 87.06 382 VAL A C 1
ATOM 3016 O O . VAL A 1 382 ? 44.696 13.164 -6.147 1.00 87.06 382 VAL A O 1
ATOM 3019 N N . THR A 1 383 ? 43.792 14.918 -5.090 1.00 86.50 383 THR A N 1
ATOM 3020 C CA . THR A 1 383 ? 44.540 14.720 -3.841 1.00 86.50 383 THR A CA 1
ATOM 3021 C C . THR A 1 383 ? 44.134 13.398 -3.187 1.00 86.50 383 THR A C 1
ATOM 3023 O O . THR A 1 383 ? 42.959 13.206 -2.887 1.00 86.50 383 THR A O 1
ATOM 3026 N N . PHE A 1 384 ? 45.096 12.507 -2.923 1.00 82.62 384 PHE A N 1
ATOM 3027 C CA . PHE A 1 384 ? 44.841 11.245 -2.219 1.00 82.62 384 PHE A CA 1
ATOM 3028 C C . PHE A 1 384 ? 44.685 11.489 -0.713 1.00 82.62 384 PHE A C 1
ATOM 3030 O O . PHE A 1 384 ? 43.631 11.256 -0.130 1.00 82.62 384 PHE A O 1
ATOM 3037 N N . VAL A 1 385 ? 45.730 12.037 -0.092 1.00 84.38 385 VAL A N 1
ATOM 3038 C CA . VAL A 1 385 ? 45.727 12.555 1.280 1.00 84.38 385 VAL A CA 1
ATOM 3039 C C . VAL A 1 385 ? 46.637 13.775 1.288 1.00 84.38 385 VAL A C 1
ATOM 3041 O O . VAL A 1 385 ? 47.694 13.774 0.650 1.00 84.38 385 VAL A O 1
ATOM 3044 N N . GLN A 1 386 ? 46.239 14.826 2.003 1.00 71.38 386 GLN A N 1
ATOM 3045 C CA . GLN A 1 386 ? 47.062 16.022 2.158 1.00 71.38 386 GLN A CA 1
ATOM 3046 C C . GLN A 1 386 ? 48.450 15.603 2.685 1.00 71.38 386 GLN A C 1
ATOM 3048 O O . GLN A 1 386 ? 48.531 14.930 3.706 1.00 71.38 386 GLN A O 1
ATOM 3053 N N . GLN A 1 387 ? 49.523 15.974 1.974 1.00 80.94 387 GLN A N 1
ATOM 3054 C CA . GLN A 1 387 ? 50.933 15.576 2.204 1.00 80.94 387 GLN A CA 1
ATOM 3055 C C . GLN A 1 387 ? 51.388 14.197 1.677 1.00 80.94 387 GLN A C 1
ATOM 3057 O O . GLN A 1 387 ? 52.592 13.963 1.633 1.00 80.94 387 GLN A O 1
ATOM 3062 N N . LEU A 1 388 ? 50.498 13.310 1.215 1.00 81.81 388 LEU A N 1
ATOM 3063 C CA . LEU A 1 388 ? 50.878 12.007 0.621 1.00 81.81 388 LEU A CA 1
ATOM 3064 C C . LEU A 1 388 ? 50.755 11.960 -0.912 1.00 81.81 388 LEU A C 1
ATOM 3066 O O . LEU A 1 388 ? 50.942 10.901 -1.515 1.00 81.81 388 LEU A O 1
ATOM 3070 N N . GLY A 1 389 ? 50.484 13.111 -1.533 1.00 85.19 389 GLY A N 1
ATOM 3071 C CA . GLY A 1 389 ? 50.449 13.292 -2.983 1.00 85.19 389 GLY A CA 1
ATOM 3072 C C . GLY A 1 389 ? 49.072 13.073 -3.612 1.00 85.19 389 GLY A C 1
ATOM 3073 O O . GLY A 1 389 ? 48.035 13.140 -2.946 1.00 85.19 389 GLY A O 1
ATOM 3074 N N . SER A 1 390 ? 49.082 12.856 -4.923 1.00 87.38 390 SER A N 1
ATOM 3075 C CA . SER A 1 390 ? 47.897 12.642 -5.751 1.00 87.38 390 SER A CA 1
ATOM 3076 C C . SER A 1 390 ? 47.526 11.159 -5.855 1.00 87.38 390 SER A C 1
ATOM 3078 O O . SER A 1 390 ? 48.299 10.279 -5.468 1.00 87.38 390 SER A O 1
ATOM 3080 N N . VAL A 1 391 ? 46.336 10.873 -6.384 1.00 85.81 391 VAL A N 1
ATOM 3081 C CA . VAL A 1 391 ? 45.895 9.507 -6.708 1.00 85.81 391 VAL A CA 1
ATOM 3082 C C . VAL A 1 391 ? 46.764 8.901 -7.814 1.00 85.81 391 VAL A C 1
ATOM 3084 O O . VAL A 1 391 ? 47.041 7.706 -7.774 1.00 85.81 391 VAL A O 1
ATOM 3087 N N . GLU A 1 392 ? 47.270 9.713 -8.746 1.00 84.69 392 GLU A N 1
ATOM 3088 C CA . GLU A 1 392 ? 48.221 9.261 -9.772 1.00 84.69 392 GLU A CA 1
ATOM 3089 C C . GLU A 1 392 ? 49.485 8.637 -9.162 1.00 84.69 392 GLU A C 1
ATOM 3091 O O . GLU A 1 392 ? 49.886 7.548 -9.568 1.00 84.69 392 GLU A O 1
ATOM 3096 N N . ASN A 1 393 ? 50.046 9.246 -8.108 1.00 82.81 393 ASN A N 1
ATOM 3097 C CA . ASN A 1 393 ? 51.224 8.727 -7.397 1.00 82.81 393 ASN A CA 1
ATOM 3098 C C . ASN A 1 393 ? 51.006 7.346 -6.743 1.00 82.81 393 ASN A C 1
ATOM 3100 O O . ASN A 1 393 ? 51.943 6.802 -6.158 1.00 82.81 393 ASN A O 1
ATOM 3104 N N . LYS A 1 394 ? 49.769 6.831 -6.738 1.00 83.56 394 LYS A N 1
ATOM 3105 C CA . LYS A 1 394 ? 49.377 5.523 -6.186 1.00 83.56 394 LYS A CA 1
ATOM 3106 C C . LYS A 1 394 ? 48.865 4.545 -7.245 1.00 83.56 394 LYS A C 1
ATOM 3108 O O . LYS A 1 394 ? 48.558 3.409 -6.897 1.00 83.56 394 LYS A O 1
ATOM 3113 N N . ALA A 1 395 ? 48.716 4.986 -8.494 1.00 73.75 395 ALA A N 1
ATOM 3114 C CA . ALA A 1 395 ? 48.260 4.150 -9.604 1.00 73.75 395 ALA A CA 1
ATOM 3115 C C . ALA A 1 395 ? 49.396 3.308 -10.224 1.00 73.75 395 ALA A C 1
ATOM 3117 O O . ALA A 1 395 ? 49.120 2.370 -10.970 1.00 73.75 395 ALA A O 1
ATOM 3118 N N . TYR A 1 396 ? 50.644 3.634 -9.877 1.00 62.47 396 TYR A N 1
ATOM 3119 C CA . TYR A 1 396 ? 51.871 2.884 -10.145 1.00 62.47 396 TYR A CA 1
ATOM 3120 C C . TYR A 1 396 ? 52.466 2.401 -8.822 1.00 62.47 396 TYR A C 1
ATOM 3122 O O . TYR A 1 396 ? 53.115 1.331 -8.834 1.00 62.47 396 TYR A O 1
#

Sequence (396 aa):
MSKNNQTPSDTADILIEIGCEELPAAELYQLIDDFASQIEADLEKAQLTFKEINKFATPRRLALVVRKLQTSQKDREIDRRGPSVKAAYQEDDKSKPTQAAIGFAQSCGIEVEKLTSISTDKGEYLSAKVTINGLHINQLLPSMLNSIIPKLTTGRTMRWDDTLINATSSTNFVRPVRWLLALVDQQILEWEMFGLRAGNESYGHRFMNEYSGDKPIKIKHADDYEDVLLKQGNVIADIAKRKEMISQSVEGLSKKAGYSVSEKFTDDLLDELAAITEFPVGYLGEFDKEYLKLPNEVLESVLIKSQRYIPLMDASVDASVDISAKMSPKFIFIANIDSKDAQLLIEGNQAVVRPRLADASFFYQQDLSKTLESRLEQLEKVTFVQQLGSVENKAY

Radius of gyration: 32.28 Å; chains: 1; bounding box: 93×45×104 Å

pLDDT: mean 87.53, std 13.95, range [30.78, 98.81]

Foldseek 3Di:
DDDPPDPPDQFWKKKKKWFFAFDQLVLFVVLLVLLQVLVVVLCVVLVKDFDDWDWFTARGMTMIITHGIGFWRAKDWDKDWFAAQPQQADPPDPVHGDPRLCVVCVVQVHDSVQWDWDQDPVHITTIDTHIDGIGGCLVRVQVSCQVRQQVSDDPDWDWDDPVLDPDPDTRIHRGGTDAIAIDGFQHGRAHDDPNYTHDQWDAADCCAAVDNDDDTQGDRTSVCPQVSNVPGRVFRRHLVVQLVVVVVQQVVVLVVVQFAWDPVPDPVLSSSLSRHARHKDKDKAFEDPVLLVDPPVLVCCLQCVVASKIWTFNPVDDCVVPVDGRTDRMIMDIDNDPDPCVVVVRVVVRVVSHVSSVVSVVVVVVVVVDDPVNCLVVQQVAAPDVPPGGVSVVVD